Protein AF-A0A7S0W520-F1 (afdb_monomer_lite)

Foldseek 3Di:
DDDDDDPPPPPPDDDPPPPFFADAWFWADQDPDIATDGQPCLAVFDAQPPPGRTAHPPPHDVPTHRHTSVRVVPCVVVLVVLVCCQQPDFDAPVNLVVQLQDDDPLLVVCLVLLNNLQLNLQLLARLSVLQVLQVLLPHGCSVPPCRNPSSVSSSCLADPDPRHQQNLLQVVDPDPDSDRDHPCSSLVVLCCVQFAPPPHDPVVGAVQDDDDPVRSSVLSNALCNPSVLRSLQSSLLRLLVLLLVLDDPLLNVLLVVLCPDQLNVVVVVQPLQPDPLNVSLLSLQLSLQLQLQLCVVVDPSNRRDDSLSSSVLSQLLLDDSHPPSVVSCDVSNDPPDQADQDPVSHRPPVPPPPPPTCCSRNCVSVVSSCVSSVPDSVRSSVSNVSSSVSSSSSQSSCSSVVHDSSNSSDDPD

Structure (mmCIF, N/CA/C/O backbone):
data_AF-A0A7S0W520-F1
#
_entry.id   AF-A0A7S0W520-F1
#
loop_
_atom_site.group_PDB
_atom_site.id
_atom_site.type_symbol
_atom_site.label_atom_id
_atom_site.label_alt_id
_atom_site.label_comp_id
_atom_site.label_asym_id
_atom_site.label_entity_id
_atom_site.label_seq_id
_atom_site.pdbx_PDB_ins_code
_atom_site.Cartn_x
_atom_site.Cartn_y
_atom_site.Cartn_z
_atom_site.occupancy
_atom_site.B_iso_or_equiv
_atom_site.auth_seq_id
_atom_site.auth_comp_id
_atom_site.auth_asym_id
_atom_site.auth_atom_id
_atom_site.pdbx_PDB_model_num
ATOM 1 N N . ALA A 1 1 ? 50.064 -36.059 15.504 1.00 40.88 1 ALA A N 1
ATOM 2 C CA . ALA A 1 1 ? 49.263 -34.938 16.025 1.00 40.88 1 ALA A CA 1
ATOM 3 C C . ALA A 1 1 ? 48.565 -34.295 14.836 1.00 40.88 1 ALA A C 1
ATOM 5 O O . ALA A 1 1 ? 49.046 -33.313 14.295 1.00 40.88 1 ALA A O 1
ATOM 6 N N . GLU A 1 2 ? 47.496 -34.933 14.372 1.00 33.97 2 GLU A N 1
ATOM 7 C CA . GLU A 1 2 ? 46.638 -34.436 13.297 1.00 33.97 2 GLU A CA 1
ATOM 8 C C . GLU A 1 2 ? 45.319 -34.048 13.961 1.00 33.97 2 GLU A C 1
ATOM 10 O O . GLU A 1 2 ? 44.615 -34.901 14.498 1.00 33.97 2 GLU A O 1
ATOM 15 N N . GLN A 1 3 ? 45.044 -32.747 14.035 1.00 30.97 3 GLN A N 1
ATOM 16 C CA . GLN A 1 3 ? 43.762 -32.234 14.502 1.00 30.97 3 GLN A CA 1
ATOM 17 C C . GLN A 1 3 ? 42.811 -32.186 13.309 1.00 30.97 3 GLN A C 1
ATOM 19 O O . GLN A 1 3 ? 42.921 -31.317 12.447 1.00 30.97 3 GLN A O 1
ATOM 24 N N . SER A 1 4 ? 41.875 -33.132 13.270 1.00 28.84 4 SER A N 1
ATOM 25 C CA . SER A 1 4 ? 40.705 -33.078 12.402 1.00 28.84 4 SER A CA 1
ATOM 26 C C . SER A 1 4 ? 39.760 -31.990 12.917 1.00 28.84 4 SER A C 1
ATOM 28 O O . SER A 1 4 ? 39.097 -32.160 13.943 1.00 28.84 4 SER A O 1
ATOM 30 N N . SER A 1 5 ? 39.693 -30.855 12.227 1.00 30.23 5 SER A N 1
ATOM 31 C CA . SER A 1 5 ? 38.668 -29.845 12.475 1.00 30.23 5 SER A CA 1
ATOM 32 C C . SER A 1 5 ? 37.333 -30.348 11.925 1.00 30.23 5 SER A C 1
ATOM 34 O O . SER A 1 5 ? 37.100 -30.318 10.717 1.00 30.23 5 SER A O 1
ATOM 36 N N . HIS A 1 6 ? 36.467 -30.829 12.814 1.00 29.11 6 HIS A N 1
ATOM 37 C CA . HIS A 1 6 ? 35.053 -31.014 12.511 1.00 29.11 6 HIS A CA 1
ATOM 38 C C . HIS A 1 6 ? 34.420 -29.651 12.182 1.00 29.11 6 HIS A C 1
ATOM 40 O O . HIS A 1 6 ? 34.622 -28.703 12.947 1.00 29.11 6 HIS A O 1
ATOM 46 N N . PRO A 1 7 ? 33.663 -29.518 11.079 1.00 30.67 7 PRO A N 1
ATOM 47 C CA . PRO A 1 7 ? 32.874 -28.321 10.843 1.00 30.67 7 PRO A CA 1
ATOM 48 C C . PRO A 1 7 ? 31.790 -28.240 11.922 1.00 30.67 7 PRO A C 1
ATOM 50 O O . PRO A 1 7 ? 31.045 -29.191 12.146 1.00 30.67 7 PRO A O 1
ATOM 53 N N . CYS A 1 8 ? 31.739 -27.109 12.626 1.00 27.92 8 CYS A N 1
ATOM 54 C CA . CYS A 1 8 ? 30.619 -26.774 13.493 1.00 27.92 8 CYS A CA 1
ATOM 55 C C . CYS A 1 8 ? 29.350 -26.715 12.639 1.00 27.92 8 CYS A C 1
ATOM 57 O O . CYS A 1 8 ? 29.160 -25.757 11.887 1.00 27.92 8 CYS A O 1
ATOM 59 N N . ASP A 1 9 ? 28.485 -27.715 12.802 1.00 29.44 9 ASP A N 1
ATOM 60 C CA . ASP A 1 9 ? 27.080 -27.668 12.410 1.00 29.44 9 ASP A CA 1
ATOM 61 C C . ASP A 1 9 ? 26.418 -26.503 13.154 1.00 29.44 9 ASP A C 1
ATOM 63 O O . ASP A 1 9 ? 25.918 -26.623 14.275 1.00 29.44 9 ASP A O 1
ATOM 67 N N . THR A 1 10 ? 26.460 -25.322 12.542 1.00 30.00 10 THR A N 1
ATOM 68 C CA . THR A 1 10 ? 25.536 -24.258 12.910 1.00 30.00 10 THR A CA 1
ATOM 69 C C . THR A 1 10 ? 24.160 -24.714 12.434 1.00 30.00 10 THR A C 1
ATOM 71 O O . THR A 1 10 ? 24.028 -25.088 11.271 1.00 30.00 10 THR A O 1
ATOM 74 N N . PRO A 1 11 ? 23.134 -24.749 13.304 1.00 29.03 11 PRO A N 1
ATOM 75 C CA . PRO A 1 11 ? 21.800 -25.122 12.868 1.00 29.03 11 PRO A CA 1
ATOM 76 C C . PRO A 1 11 ? 21.375 -24.133 11.785 1.00 29.03 11 PRO A C 1
ATOM 78 O O . PRO A 1 11 ? 21.233 -22.938 12.062 1.00 29.03 11 PRO A O 1
ATOM 81 N N . GLU A 1 12 ? 21.227 -24.631 10.555 1.00 30.06 12 GLU A N 1
ATOM 82 C CA . GLU A 1 12 ? 20.702 -23.863 9.433 1.00 30.06 12 GLU A CA 1
ATOM 83 C C . GLU A 1 12 ? 19.424 -23.170 9.906 1.00 30.06 12 GLU A C 1
ATOM 85 O O . GLU A 1 12 ? 18.456 -23.815 10.329 1.00 30.06 12 GLU A O 1
ATOM 90 N N . ARG A 1 13 ? 19.435 -21.831 9.907 1.00 29.59 13 ARG A N 1
ATOM 91 C CA . ARG A 1 13 ? 18.212 -21.065 10.140 1.00 29.59 13 ARG A CA 1
ATOM 92 C C . ARG A 1 13 ? 17.184 -21.583 9.134 1.00 29.59 13 ARG A C 1
ATOM 94 O O . ARG A 1 13 ? 17.509 -21.637 7.947 1.00 29.59 13 ARG A O 1
ATOM 101 N N . PRO A 1 14 ? 15.965 -21.958 9.565 1.00 28.94 14 PRO A N 1
ATOM 102 C CA . PRO A 1 14 ? 14.940 -22.360 8.617 1.00 28.94 14 PRO A CA 1
ATOM 103 C C . PRO A 1 14 ? 14.780 -21.225 7.598 1.00 28.94 14 PRO A C 1
ATOM 105 O O . PRO A 1 14 ? 14.722 -20.064 8.021 1.00 28.94 14 PRO A O 1
ATOM 108 N N . PRO A 1 15 ? 14.750 -21.524 6.287 1.00 28.53 15 PRO A N 1
ATOM 109 C CA . PRO A 1 15 ? 14.711 -20.484 5.276 1.00 28.53 15 PRO A CA 1
ATOM 110 C C . PRO A 1 15 ? 13.516 -19.555 5.541 1.00 28.53 15 PRO A C 1
ATOM 112 O O . PRO A 1 15 ? 12.448 -20.035 5.959 1.00 28.53 15 PRO A O 1
ATOM 115 N N . PRO A 1 16 ? 13.677 -18.233 5.341 1.00 32.72 16 PRO A N 1
ATOM 116 C CA . PRO A 1 16 ? 12.559 -17.307 5.404 1.00 32.72 16 PRO A CA 1
ATOM 117 C C . PRO A 1 16 ? 11.450 -17.795 4.464 1.00 32.72 16 PRO A C 1
ATOM 119 O O . PRO A 1 16 ? 11.700 -18.488 3.478 1.00 32.72 16 PRO A O 1
ATOM 122 N N . PHE A 1 17 ? 10.203 -17.510 4.840 1.00 35.00 17 PHE A N 1
ATOM 123 C CA . PHE A 1 17 ? 9.000 -17.927 4.121 1.00 35.00 17 PHE A CA 1
ATOM 124 C C . PHE A 1 17 ? 9.190 -17.842 2.598 1.00 35.00 17 PHE A C 1
ATOM 126 O O . PHE A 1 17 ? 9.631 -16.800 2.119 1.00 35.00 17 PHE A O 1
ATOM 133 N N . PRO A 1 18 ? 8.798 -18.863 1.817 1.00 33.97 18 PRO A N 1
ATOM 134 C CA . PRO A 1 18 ? 8.710 -18.687 0.380 1.00 33.97 18 PRO A CA 1
ATOM 135 C C . PRO A 1 18 ? 7.640 -17.613 0.106 1.00 33.97 18 PRO A C 1
ATOM 137 O O . PRO A 1 18 ? 6.455 -17.838 0.354 1.00 33.97 18 PRO A O 1
ATOM 140 N N . GLN A 1 19 ? 8.079 -16.434 -0.348 1.00 38.09 19 GLN A N 1
ATOM 141 C CA . GLN A 1 19 ? 7.328 -15.175 -0.546 1.00 38.09 19 GLN A CA 1
ATOM 142 C C . GLN A 1 19 ? 6.167 -15.254 -1.555 1.00 38.09 19 GLN A C 1
ATOM 144 O O . GLN A 1 19 ? 5.516 -14.260 -1.857 1.00 38.09 19 GLN A O 1
ATOM 149 N N . TRP A 1 20 ? 5.896 -16.437 -2.095 1.00 37.50 20 TRP A N 1
ATOM 150 C CA . TRP A 1 20 ? 5.166 -16.646 -3.335 1.00 37.50 20 TRP A CA 1
ATOM 151 C C . TRP A 1 20 ? 3.853 -17.409 -3.131 1.00 37.50 20 TRP A C 1
ATOM 153 O O . TRP A 1 20 ? 3.577 -18.373 -3.838 1.00 37.50 20 TRP A O 1
ATOM 163 N N . CYS A 1 21 ? 3.057 -17.088 -2.105 1.00 40.75 21 CYS A N 1
ATOM 164 C CA . CYS A 1 21 ? 2.182 -18.137 -1.602 1.00 40.75 21 CYS A CA 1
ATOM 165 C C . CYS A 1 21 ? 0.869 -17.705 -0.933 1.00 40.75 21 CYS A C 1
ATOM 167 O O . CYS A 1 21 ? 0.566 -18.077 0.199 1.00 40.75 21 CYS A O 1
ATOM 169 N N . PHE A 1 22 ? 0.067 -16.928 -1.667 1.00 45.75 22 PHE A N 1
ATOM 170 C CA . PHE A 1 22 ? -1.021 -16.141 -1.081 1.00 45.75 22 PHE A CA 1
ATOM 171 C C . PHE A 1 22 ? -2.439 -16.370 -1.631 1.00 45.75 22 PHE A C 1
ATOM 173 O O . PHE A 1 22 ? -3.403 -15.969 -0.985 1.00 45.75 22 PHE A O 1
ATOM 180 N N . GLU A 1 23 ? -2.628 -17.033 -2.772 1.00 36.38 23 GLU A N 1
ATOM 181 C CA . GLU A 1 23 ? -3.978 -17.113 -3.365 1.00 36.38 23 GLU A CA 1
ATOM 182 C C . GLU A 1 23 ? -4.834 -18.262 -2.848 1.00 36.38 23 GLU A C 1
ATOM 184 O O . GLU A 1 23 ? -6.030 -18.137 -2.550 1.00 36.38 23 GLU A O 1
ATOM 189 N N . LEU A 1 24 ? -4.167 -19.388 -2.652 1.00 41.97 24 LEU A N 1
ATOM 190 C CA . LEU A 1 24 ? -4.743 -20.630 -2.186 1.00 41.97 24 LEU A CA 1
ATOM 191 C C . LEU A 1 24 ? -4.304 -20.838 -0.741 1.00 41.97 24 LEU A C 1
ATOM 193 O O . LEU A 1 24 ? -3.528 -21.728 -0.405 1.00 41.97 24 LEU A O 1
ATOM 197 N N . VAL A 1 25 ? -4.741 -19.934 0.128 1.00 42.47 25 VAL A N 1
ATOM 198 C CA . VAL A 1 25 ? -4.554 -20.098 1.565 1.00 42.47 25 VAL A CA 1
ATOM 199 C C . VAL A 1 25 ? -5.535 -21.165 2.038 1.00 42.47 25 VAL A C 1
ATOM 201 O O . VAL A 1 25 ? -6.716 -20.885 2.249 1.00 42.47 25 VAL A O 1
ATOM 204 N N . GLN A 1 26 ? -5.050 -22.393 2.201 1.00 43.88 26 GLN A N 1
ATOM 205 C CA . GLN A 1 26 ? -5.695 -23.346 3.092 1.00 43.88 26 GLN A CA 1
ATOM 206 C C . GLN A 1 26 ? -5.300 -22.954 4.517 1.00 43.88 26 GLN A C 1
ATOM 208 O O . GLN A 1 26 ? -4.124 -22.802 4.849 1.00 43.88 26 GLN A O 1
ATOM 213 N N . MET A 1 27 ? -6.298 -22.744 5.373 1.00 43.84 27 MET A N 1
ATOM 214 C CA . MET A 1 27 ? -6.059 -22.604 6.809 1.00 43.84 27 MET A CA 1
ATOM 215 C C . MET A 1 27 ? -5.455 -23.924 7.323 1.00 43.84 27 MET A C 1
ATOM 217 O O . MET A 1 27 ? -5.722 -24.988 6.771 1.00 43.84 27 MET A O 1
ATOM 221 N N . PHE A 1 28 ? -4.661 -23.936 8.381 1.00 46.47 28 PHE A N 1
ATOM 222 C CA . PHE A 1 28 ? -4.351 -25.188 9.074 1.00 46.47 28 PHE A CA 1
ATOM 223 C C . PHE A 1 28 ? -4.419 -24.926 10.570 1.00 46.47 28 PHE A C 1
ATOM 225 O O . PHE A 1 28 ? -3.982 -23.882 11.052 1.00 46.47 28 PHE A O 1
ATOM 232 N N . VAL A 1 29 ? -5.016 -25.855 11.311 1.00 44.28 29 VAL A N 1
ATOM 233 C CA . VAL A 1 29 ? -5.064 -25.778 12.770 1.00 44.28 29 VAL A CA 1
ATOM 234 C C . VAL A 1 29 ? -4.085 -26.802 13.307 1.00 44.28 29 VAL A C 1
ATOM 236 O O . VAL A 1 29 ? -4.261 -27.999 13.096 1.00 44.28 29 VAL A O 1
ATOM 239 N N . VAL A 1 30 ? -3.042 -26.325 13.981 1.00 42.25 30 VAL A N 1
ATOM 240 C CA . VAL A 1 30 ? -2.028 -27.167 14.613 1.00 42.25 30 VAL A CA 1
ATOM 241 C C . VAL A 1 30 ? -2.168 -27.010 16.127 1.00 42.25 30 VAL A C 1
ATOM 243 O O . VAL A 1 30 ? -1.714 -26.038 16.734 1.00 42.25 30 VAL A O 1
ATOM 246 N N . GLY A 1 31 ? -2.867 -27.955 16.759 1.00 49.72 31 GLY A N 1
ATOM 247 C CA . GLY A 1 31 ? -3.233 -27.856 18.176 1.00 49.72 31 GLY A CA 1
ATOM 248 C C . GLY A 1 31 ? -4.224 -26.719 18.448 1.00 49.72 31 GLY A C 1
ATOM 249 O O . GLY A 1 31 ? -5.327 -26.725 17.916 1.00 49.72 31 GLY A O 1
ATOM 250 N N . LYS A 1 32 ? -3.838 -25.744 19.289 1.00 44.84 32 LYS A N 1
ATOM 251 C CA . LYS A 1 32 ? -4.618 -24.515 19.566 1.00 44.84 32 LYS A CA 1
ATOM 252 C C . LYS A 1 32 ? -4.213 -23.321 18.688 1.00 44.84 32 LYS A C 1
ATOM 254 O O . LYS A 1 32 ? -4.806 -22.253 18.817 1.00 44.84 32 LYS A O 1
ATOM 259 N N . SER A 1 33 ? -3.200 -23.480 17.839 1.00 42.88 33 SER A N 1
ATOM 260 C CA . SER A 1 33 ? -2.643 -22.398 17.028 1.00 42.88 33 SER A CA 1
ATOM 261 C C . SER A 1 33 ? -3.081 -22.541 15.574 1.00 42.88 33 SER A C 1
ATOM 263 O O . SER A 1 33 ? -3.063 -23.637 15.014 1.00 42.88 33 SER A O 1
ATOM 265 N N . VAL A 1 34 ? -3.475 -21.429 14.955 1.00 49.25 34 VAL A N 1
ATOM 266 C CA . VAL A 1 34 ? -3.776 -21.371 13.520 1.00 49.25 34 VAL A CA 1
ATOM 267 C C . VAL A 1 34 ? -2.476 -21.052 12.786 1.00 49.25 34 VAL A C 1
ATOM 269 O O . VAL A 1 34 ? -1.885 -19.998 13.016 1.00 49.25 34 VAL A O 1
ATOM 272 N N . THR A 1 35 ? -2.027 -21.967 11.928 1.00 49.44 35 THR A N 1
ATOM 273 C CA . THR A 1 35 ? -0.813 -21.819 11.116 1.00 49.44 35 THR A CA 1
ATOM 274 C C . THR A 1 35 ? -1.202 -21.756 9.639 1.00 49.44 35 THR A C 1
ATOM 276 O O . THR A 1 35 ? -2.098 -22.464 9.182 1.00 49.44 35 THR A O 1
ATOM 279 N N . TRP A 1 36 ? -0.528 -20.893 8.883 1.00 49.75 36 TRP A N 1
ATOM 280 C CA . TRP A 1 36 ? -0.846 -20.596 7.485 1.00 49.75 36 TRP A CA 1
ATOM 281 C C . TRP A 1 36 ? 0.116 -21.318 6.544 1.00 49.75 36 TRP A C 1
ATOM 283 O O . TRP A 1 36 ? 1.333 -21.256 6.742 1.00 49.75 36 TRP A O 1
ATOM 293 N N . ILE A 1 37 ? -0.424 -22.011 5.537 1.00 48.16 37 ILE A N 1
ATOM 294 C CA . ILE A 1 37 ? 0.363 -22.696 4.507 1.00 48.16 37 ILE A CA 1
ATOM 295 C C . ILE A 1 37 ? -0.259 -22.407 3.151 1.00 48.16 37 ILE A C 1
ATOM 297 O O . ILE A 1 37 ? -1.476 -22.363 2.987 1.00 48.16 37 ILE A O 1
ATOM 301 N N . CYS A 1 38 ? 0.608 -22.230 2.176 1.00 45.44 38 CYS A N 1
ATOM 302 C CA . CYS A 1 38 ? 0.233 -22.037 0.799 1.00 45.44 38 CYS A CA 1
ATOM 303 C C . CYS A 1 38 ? 0.067 -23.347 0.040 1.00 45.44 38 CYS A C 1
ATOM 305 O O . CYS A 1 38 ? 0.928 -24.225 0.120 1.00 45.44 38 CYS A O 1
ATOM 307 N N . CYS A 1 39 ? -0.979 -23.441 -0.781 1.00 41.72 39 CYS A N 1
ATOM 308 C CA . CYS A 1 39 ? -1.183 -24.612 -1.631 1.00 41.72 39 CYS A CA 1
ATOM 309 C C . CYS A 1 39 ? -0.160 -24.762 -2.770 1.00 41.72 39 CYS A C 1
ATOM 311 O O . CYS A 1 39 ? 0.020 -25.881 -3.238 1.00 41.72 39 CYS A O 1
ATOM 313 N N . ASN A 1 40 ? 0.512 -23.688 -3.203 1.00 36.78 40 ASN A N 1
ATOM 314 C CA . ASN A 1 40 ? 1.435 -23.733 -4.344 1.00 36.78 40 ASN A CA 1
ATOM 315 C C . ASN A 1 40 ? 2.827 -24.270 -3.965 1.00 36.78 40 ASN A C 1
ATOM 317 O O . ASN A 1 40 ? 3.341 -25.171 -4.618 1.00 36.78 40 ASN A O 1
ATOM 321 N N . CYS A 1 41 ? 3.422 -23.789 -2.865 1.00 41.62 41 CYS A N 1
ATOM 322 C CA . CYS A 1 41 ? 4.737 -24.272 -2.422 1.00 41.62 41 CYS A CA 1
ATOM 323 C C . CYS A 1 41 ? 4.684 -25.559 -1.606 1.00 41.62 41 CYS A C 1
ATOM 325 O O . CYS A 1 41 ? 5.732 -26.137 -1.325 1.00 41.62 41 CYS A O 1
ATOM 327 N N . LYS A 1 42 ? 3.485 -25.960 -1.156 1.00 43.81 42 LYS A N 1
ATOM 328 C CA . LYS A 1 42 ? 3.216 -27.064 -0.218 1.00 43.81 42 LYS A CA 1
ATOM 329 C C . LYS A 1 42 ? 3.952 -26.971 1.131 1.00 43.81 42 LYS A C 1
ATOM 331 O O . LYS A 1 42 ? 3.632 -27.731 2.039 1.00 43.81 42 LYS A O 1
ATOM 336 N N . GLY A 1 43 ? 4.901 -26.045 1.307 1.00 41.69 43 GLY A N 1
ATOM 337 C CA . GLY A 1 43 ? 5.919 -26.117 2.351 1.00 41.69 43 GLY A CA 1
ATOM 338 C C . GLY A 1 43 ? 6.706 -27.431 2.267 1.00 41.69 43 GLY A C 1
ATOM 339 O O . GLY A 1 43 ? 6.308 -28.375 1.587 1.00 41.69 43 GLY A O 1
ATOM 340 N N . VAL A 1 44 ? 7.814 -27.542 2.993 1.00 47.62 44 VAL A N 1
ATOM 341 C CA . VAL A 1 44 ? 8.384 -28.863 3.304 1.00 47.62 44 VAL A CA 1
ATOM 342 C C . VAL A 1 44 ? 7.280 -29.644 4.032 1.00 47.62 44 VAL A C 1
ATOM 344 O O . VAL A 1 44 ? 6.931 -29.304 5.171 1.00 47.62 44 VAL A O 1
ATOM 347 N N . SER A 1 45 ? 6.615 -30.551 3.312 1.00 51.84 45 SER A N 1
ATOM 348 C CA . SER A 1 45 ? 5.289 -31.049 3.679 1.00 51.84 45 SER A CA 1
ATOM 349 C C . SER A 1 45 ? 5.323 -32.502 4.101 1.00 51.84 45 SER A C 1
ATOM 351 O O . SER A 1 45 ? 5.737 -33.377 3.348 1.00 51.84 45 SER A O 1
ATOM 353 N N . ASP A 1 46 ? 4.777 -32.742 5.286 1.00 53.66 46 ASP A N 1
ATOM 354 C CA . ASP A 1 46 ? 4.188 -34.030 5.616 1.00 53.66 46 ASP A CA 1
ATOM 355 C C . ASP A 1 46 ? 2.759 -34.070 5.052 1.00 53.66 46 ASP A C 1
ATOM 357 O O . ASP A 1 46 ? 2.119 -33.033 4.868 1.00 53.66 46 ASP A O 1
ATOM 361 N N . ALA A 1 47 ? 2.218 -35.254 4.785 1.00 60.31 47 ALA A N 1
ATOM 362 C CA . ALA A 1 47 ? 0.835 -35.391 4.336 1.00 60.31 47 ALA A CA 1
ATOM 363 C C . ALA A 1 47 ? -0.154 -35.293 5.515 1.00 60.31 47 ALA A C 1
ATOM 365 O O . ALA A 1 47 ? 0.116 -35.774 6.616 1.00 60.31 47 ALA A O 1
ATOM 366 N N . CYS A 1 48 ? -1.324 -34.693 5.282 1.00 61.31 48 CYS A N 1
ATOM 367 C CA . CYS A 1 48 ? -2.440 -34.684 6.224 1.00 61.31 48 CYS A CA 1
ATOM 368 C C . CYS A 1 48 ? -2.865 -36.123 6.486 1.00 61.31 48 CYS A C 1
ATOM 370 O O . CYS A 1 48 ? -3.230 -36.835 5.550 1.00 61.31 48 CYS A O 1
ATOM 372 N N . GLU A 1 49 ? -2.911 -36.526 7.751 1.00 67.12 49 GLU A N 1
ATOM 373 C CA . GLU A 1 49 ? -3.206 -37.915 8.131 1.00 67.12 49 GLU A CA 1
ATOM 374 C C . GLU A 1 49 ? -4.609 -38.368 7.697 1.00 67.12 49 GLU A C 1
ATOM 376 O O . GLU A 1 49 ? -4.860 -39.559 7.554 1.00 67.12 49 GLU A O 1
ATOM 381 N N . LYS A 1 50 ? -5.533 -37.424 7.456 1.00 67.38 50 LYS A N 1
ATOM 382 C CA . LYS A 1 50 ? -6.918 -37.728 7.062 1.00 67.38 50 LYS A CA 1
ATOM 383 C C . LYS A 1 50 ? -7.171 -37.756 5.557 1.00 67.38 50 LYS A C 1
ATOM 385 O O . LYS A 1 50 ? -8.066 -38.469 5.122 1.00 67.38 50 LYS A O 1
ATOM 390 N N . CYS A 1 51 ? -6.478 -36.935 4.771 1.00 66.38 51 CYS A N 1
ATOM 391 C CA . CYS A 1 51 ? -6.791 -36.779 3.341 1.00 66.38 51 CYS A CA 1
ATOM 392 C C . CYS A 1 51 ? -5.570 -36.714 2.422 1.00 66.38 51 CYS A C 1
ATOM 394 O O . CYS A 1 51 ? -5.729 -36.480 1.228 1.00 66.38 51 CYS A O 1
ATOM 396 N N . GLY A 1 52 ? -4.357 -36.855 2.957 1.00 65.88 52 GLY A N 1
ATOM 397 C CA . GLY A 1 52 ? -3.124 -36.823 2.174 1.00 65.88 52 GLY A CA 1
ATOM 398 C C . GLY A 1 52 ? -2.721 -35.441 1.645 1.00 65.88 52 GLY A C 1
ATOM 399 O O . GLY A 1 52 ? -1.653 -35.312 1.056 1.00 65.88 52 GLY A O 1
ATOM 400 N N . GLN A 1 53 ? -3.534 -34.399 1.858 1.00 61.88 53 GLN A N 1
ATOM 401 C CA . GLN A 1 53 ? -3.201 -33.034 1.439 1.00 61.88 53 GLN A CA 1
ATOM 402 C C . GLN A 1 53 ? -1.945 -32.535 2.171 1.00 61.88 53 GLN A C 1
ATOM 404 O O . GLN A 1 53 ? -1.829 -32.780 3.371 1.00 61.88 53 GLN A O 1
ATOM 409 N N . PRO A 1 54 ? -1.015 -31.843 1.499 1.00 55.19 54 PRO A N 1
ATOM 410 C CA . PRO A 1 54 ? 0.234 -31.388 2.108 1.00 55.19 54 PRO A CA 1
ATOM 411 C C . PRO A 1 54 ? -0.005 -30.465 3.318 1.00 55.19 54 PRO A C 1
ATOM 413 O O . PRO A 1 54 ? -0.876 -29.596 3.292 1.00 55.19 54 PRO A O 1
ATOM 416 N N . VAL A 1 55 ? 0.783 -30.659 4.381 1.00 51.72 55 VAL A N 1
ATOM 417 C CA . VAL A 1 55 ? 0.777 -29.898 5.642 1.00 51.72 55 VAL A CA 1
ATOM 418 C C . VAL A 1 55 ? 2.219 -29.550 6.028 1.00 51.72 55 VAL A C 1
ATOM 420 O O . VAL A 1 55 ? 3.121 -30.370 5.921 1.00 51.72 55 VAL A O 1
ATOM 423 N N . ARG A 1 56 ? 2.464 -28.339 6.526 1.00 44.59 56 ARG A N 1
ATOM 424 C CA . ARG A 1 56 ? 3.784 -27.835 6.919 1.00 44.59 56 ARG A CA 1
ATOM 425 C C . ARG A 1 56 ? 4.222 -28.526 8.205 1.00 44.59 56 ARG A C 1
ATOM 427 O O . ARG A 1 56 ? 3.489 -28.522 9.191 1.00 44.59 56 ARG A O 1
ATOM 434 N N . SER A 1 57 ? 5.458 -29.020 8.214 1.00 42.31 57 SER A N 1
ATOM 435 C CA . SER A 1 57 ? 6.042 -29.727 9.364 1.00 42.31 57 SER A CA 1
ATOM 436 C C . SER A 1 57 ? 6.322 -28.803 10.581 1.00 42.31 57 SER A C 1
ATOM 438 O O . SER A 1 57 ? 6.394 -29.227 11.735 1.00 42.31 57 SER A O 1
ATOM 440 N N . ALA A 1 58 ? 6.397 -27.486 10.356 1.00 39.53 58 ALA A N 1
ATOM 441 C CA . ALA A 1 58 ? 6.760 -26.484 11.360 1.00 39.53 58 ALA A CA 1
ATOM 442 C C . ALA A 1 58 ? 5.584 -26.066 12.262 1.00 39.53 58 ALA A C 1
ATOM 444 O O . ALA A 1 58 ? 5.038 -24.982 12.083 1.00 39.53 58 ALA A O 1
ATOM 445 N N . THR A 1 59 ? 5.174 -26.936 13.190 1.00 38.19 59 THR A N 1
ATOM 446 C CA . THR A 1 59 ? 4.601 -26.662 14.544 1.00 38.19 59 THR A CA 1
ATOM 447 C C . THR A 1 59 ? 3.865 -27.874 15.121 1.00 38.19 59 THR A C 1
ATOM 449 O O . THR A 1 59 ? 3.033 -27.749 16.020 1.00 38.19 59 THR A O 1
ATOM 452 N N . ILE A 1 60 ? 4.172 -29.081 14.656 1.00 42.56 60 ILE A N 1
ATOM 453 C CA . ILE A 1 60 ? 3.607 -30.289 15.249 1.00 42.56 60 ILE A CA 1
ATOM 454 C C . ILE A 1 60 ? 4.322 -30.510 16.584 1.00 42.56 60 ILE A C 1
ATOM 456 O O . ILE A 1 60 ? 5.427 -31.044 16.644 1.00 42.56 60 ILE A O 1
ATOM 460 N N . ARG A 1 61 ? 3.707 -30.060 17.688 1.00 42.09 61 ARG A N 1
ATOM 461 C CA . ARG A 1 61 ? 4.008 -30.665 18.993 1.00 42.09 61 ARG A CA 1
ATOM 462 C C . ARG A 1 61 ? 3.772 -32.167 18.836 1.00 42.09 61 ARG A C 1
ATOM 464 O O . ARG A 1 61 ? 2.818 -32.536 18.154 1.00 42.09 61 ARG A O 1
ATOM 471 N N . LYS A 1 62 ? 4.603 -32.999 19.473 1.00 48.00 62 LYS A N 1
ATOM 472 C CA . LYS A 1 62 ? 4.537 -34.473 19.398 1.00 48.00 62 LYS A CA 1
ATOM 473 C C . LYS A 1 62 ? 3.131 -35.059 19.638 1.00 48.00 62 LYS A C 1
ATOM 475 O O . LYS A 1 62 ? 2.881 -36.179 19.215 1.00 48.00 62 LYS A O 1
ATOM 480 N N . ASP A 1 63 ? 2.221 -34.277 20.224 1.00 48.84 63 ASP A N 1
ATOM 481 C CA . ASP A 1 63 ? 0.889 -34.700 20.660 1.00 48.84 63 ASP A CA 1
ATOM 482 C C . ASP A 1 63 ? -0.274 -34.128 19.807 1.00 48.84 63 ASP A C 1
ATOM 484 O O . ASP A 1 63 ? -1.438 -34.323 20.151 1.00 48.84 63 ASP A O 1
ATOM 488 N N . ASN A 1 64 ? -0.008 -33.393 18.713 1.00 53.91 64 ASN A N 1
ATOM 489 C CA . ASN A 1 64 ? -1.050 -32.783 17.867 1.00 53.91 64 ASN A CA 1
ATOM 490 C C . ASN A 1 64 ? -1.191 -33.490 16.506 1.00 53.91 64 ASN A C 1
ATOM 492 O O . ASN A 1 64 ? -0.227 -33.576 15.750 1.00 53.91 64 ASN A O 1
ATOM 496 N N . PHE A 1 65 ? -2.414 -33.901 16.150 1.00 53.41 65 PHE A N 1
ATOM 497 C CA . PHE A 1 65 ? -2.744 -34.481 14.838 1.00 53.41 65 PHE A CA 1
ATOM 498 C C . PHE A 1 65 ? -2.435 -33.523 13.672 1.00 53.41 65 PHE A C 1
ATOM 500 O O . PHE A 1 65 ? -2.841 -32.355 13.697 1.00 53.41 65 PHE A O 1
ATOM 507 N N . LYS A 1 66 ? -1.809 -34.031 12.599 1.00 58.81 66 LYS A N 1
ATOM 508 C CA . LYS A 1 66 ? -1.515 -33.280 11.360 1.00 58.81 66 LYS A CA 1
ATOM 509 C C . LYS A 1 66 ? -2.765 -33.178 10.471 1.00 58.81 66 LYS A C 1
ATOM 511 O O . LYS A 1 66 ? -2.883 -33.872 9.463 1.00 58.81 66 LYS A O 1
ATOM 516 N N . THR A 1 67 ? -3.744 -32.354 10.851 1.00 55.66 67 THR A N 1
ATOM 517 C CA . THR A 1 67 ? -5.014 -32.216 10.105 1.00 55.66 67 THR A CA 1
ATOM 518 C C . THR A 1 67 ? -5.091 -30.893 9.330 1.00 55.66 67 THR A C 1
ATOM 520 O O . THR A 1 67 ? -4.858 -29.825 9.891 1.00 55.66 67 THR A O 1
ATOM 523 N N . CYS A 1 68 ? -5.458 -30.938 8.043 1.00 56.72 68 CYS A N 1
ATOM 524 C CA . CYS A 1 68 ? -5.661 -29.739 7.216 1.00 56.72 68 CYS A CA 1
ATOM 525 C C . CYS A 1 68 ? -6.959 -28.982 7.528 1.00 56.72 68 CYS A C 1
ATOM 527 O O . CYS A 1 68 ? -7.874 -29.566 8.106 1.00 56.72 68 CYS A O 1
ATOM 529 N N . SER A 1 69 ? -7.094 -27.708 7.122 1.00 59.00 69 SER A N 1
ATOM 530 C CA . SER A 1 69 ? -8.366 -26.974 7.315 1.00 59.00 69 SER A CA 1
ATOM 531 C C . SER A 1 69 ? -9.561 -27.642 6.687 1.00 59.00 69 SER A C 1
ATOM 533 O O . SER A 1 69 ? -10.622 -27.611 7.295 1.00 59.00 69 SER A O 1
ATOM 535 N N . ILE A 1 70 ? -9.397 -28.261 5.520 1.00 62.81 70 ILE A N 1
ATOM 536 C CA . ILE A 1 70 ? -10.480 -28.991 4.857 1.00 62.81 70 ILE A CA 1
ATOM 537 C C . ILE A 1 70 ? -11.024 -30.077 5.794 1.00 62.81 70 ILE A C 1
ATOM 539 O O . ILE A 1 70 ? -12.232 -30.260 5.914 1.00 62.81 70 ILE A O 1
ATOM 543 N N . CYS A 1 71 ? -10.131 -30.777 6.493 1.00 62.81 71 CYS A N 1
ATOM 544 C CA . CYS A 1 71 ? -10.487 -31.848 7.415 1.00 62.81 71 CYS A CA 1
ATOM 545 C C . CYS A 1 71 ? -10.809 -31.372 8.842 1.00 62.81 71 CYS A C 1
ATOM 547 O O . CYS A 1 71 ? -11.414 -32.127 9.605 1.00 62.81 71 CYS A O 1
ATOM 549 N N . PHE A 1 72 ? -10.376 -30.169 9.226 1.00 66.69 72 PHE A N 1
ATOM 550 C CA . PHE A 1 72 ? -10.588 -29.599 10.557 1.00 66.69 72 PHE A CA 1
ATOM 551 C C . PHE A 1 72 ? -11.868 -28.755 10.628 1.00 66.69 72 PHE A C 1
ATOM 553 O O . PHE A 1 72 ? -12.686 -28.927 11.532 1.00 66.69 72 PHE A O 1
ATOM 560 N N . LEU A 1 73 ? -12.072 -27.859 9.662 1.00 65.62 73 LEU A N 1
ATOM 561 C CA . LEU A 1 73 ? -13.236 -26.984 9.583 1.00 65.62 73 LEU A CA 1
ATOM 562 C C . LEU A 1 73 ? -14.386 -27.737 8.912 1.00 65.62 73 LEU A C 1
ATOM 564 O O . LEU A 1 73 ? -14.462 -27.830 7.688 1.00 65.62 73 LEU A O 1
ATOM 568 N N . LYS A 1 74 ? -15.335 -28.231 9.716 1.00 75.81 74 LYS A N 1
ATOM 569 C CA . LYS A 1 74 ? -16.547 -28.921 9.224 1.00 75.81 74 LYS A CA 1
ATOM 570 C C . LYS A 1 74 ? -17.325 -28.107 8.177 1.00 75.81 74 LYS A C 1
ATOM 572 O O . LYS A 1 74 ? -18.037 -28.673 7.356 1.00 75.81 74 LYS A O 1
ATOM 577 N N . ASN A 1 75 ? -17.191 -26.783 8.203 1.00 77.94 75 ASN A N 1
ATOM 578 C CA . ASN A 1 75 ? -17.830 -25.830 7.302 1.00 77.94 75 ASN A CA 1
ATOM 579 C C . ASN A 1 75 ? -16.881 -25.253 6.230 1.00 77.94 75 ASN A C 1
ATOM 581 O O . ASN A 1 75 ? -17.234 -24.242 5.626 1.00 77.94 75 ASN A O 1
ATOM 585 N N . PHE A 1 76 ? -15.719 -25.864 5.958 1.00 73.44 76 PHE A N 1
ATOM 586 C CA . PHE A 1 76 ? -14.722 -25.319 5.023 1.00 73.44 76 PHE A CA 1
ATOM 587 C C . PHE A 1 76 ? -15.312 -24.959 3.653 1.00 73.44 76 PHE A C 1
ATOM 589 O O . PHE A 1 76 ? -15.142 -23.836 3.203 1.00 73.44 76 PHE A O 1
ATOM 596 N N . LYS A 1 77 ? -16.101 -25.850 3.034 1.00 80.69 77 LYS A N 1
ATOM 597 C CA . LYS A 1 77 ? -16.757 -25.577 1.737 1.00 80.69 77 LYS A CA 1
ATOM 598 C C . LYS A 1 77 ? -17.655 -24.333 1.765 1.00 80.69 77 LYS A C 1
ATOM 600 O O . LYS A 1 77 ? -17.767 -23.619 0.774 1.00 80.69 77 LYS A O 1
ATOM 605 N N . LYS A 1 78 ? -18.312 -24.069 2.902 1.00 84.38 78 LYS A N 1
ATOM 606 C CA . LYS A 1 78 ? -19.134 -22.865 3.090 1.00 84.38 78 LYS A CA 1
ATOM 607 C C . LYS A 1 78 ? -18.248 -21.620 3.184 1.00 84.38 78 LYS A C 1
ATOM 609 O O . LYS A 1 78 ? -18.552 -20.630 2.529 1.00 84.38 78 LYS A O 1
ATOM 614 N N . VAL A 1 79 ? -17.163 -21.695 3.958 1.00 77.00 79 VAL A N 1
ATOM 615 C CA . VAL A 1 79 ? -16.171 -20.615 4.099 1.00 77.00 79 VAL A CA 1
ATOM 616 C C . VAL A 1 79 ? -15.510 -20.304 2.756 1.00 77.00 79 VAL A C 1
ATOM 618 O O . VAL A 1 79 ? -15.412 -19.147 2.377 1.00 77.00 79 VAL A O 1
ATOM 621 N N . GLU A 1 80 ? -15.123 -21.325 1.997 1.00 78.06 80 GLU A N 1
ATOM 622 C CA . GLU A 1 80 ? -14.515 -21.192 0.673 1.00 78.06 80 GLU A CA 1
ATOM 623 C C . GLU A 1 80 ? -15.470 -20.545 -0.335 1.00 78.06 80 GLU A C 1
ATOM 625 O O . GLU A 1 80 ? -15.090 -19.604 -1.030 1.00 78.06 80 GLU A O 1
ATOM 630 N N . LYS A 1 81 ? -16.740 -20.971 -0.359 1.00 86.12 81 LYS A N 1
ATOM 631 C CA . LYS A 1 81 ? -17.766 -20.339 -1.196 1.00 86.12 81 LYS A CA 1
ATOM 632 C C . LYS A 1 81 ? -17.985 -18.871 -0.819 1.00 86.12 81 LYS A C 1
ATOM 634 O O . LYS A 1 81 ? -18.103 -18.032 -1.707 1.00 86.12 81 LYS A O 1
ATOM 639 N N . GLN A 1 82 ? -18.031 -18.557 0.478 1.00 85.62 82 GLN A N 1
ATOM 640 C CA . GLN A 1 82 ? -18.166 -17.181 0.962 1.00 85.62 82 GLN A CA 1
ATOM 641 C C . GLN A 1 82 ? -16.939 -16.337 0.596 1.00 85.62 82 GLN A C 1
ATOM 643 O O . GLN A 1 82 ? -17.100 -15.239 0.073 1.00 85.62 82 GLN A O 1
ATOM 648 N N . LYS A 1 83 ? -15.726 -16.869 0.796 1.00 82.62 83 LYS A N 1
ATOM 649 C CA . LYS A 1 83 ? -14.463 -16.249 0.371 1.00 82.62 83 LYS A CA 1
ATOM 650 C C . LYS A 1 83 ? -14.513 -15.900 -1.109 1.00 82.62 83 LYS A C 1
ATOM 652 O O . LYS A 1 83 ? -14.247 -14.758 -1.461 1.00 82.62 83 LYS A O 1
ATOM 657 N N . HIS A 1 84 ? -14.832 -16.877 -1.958 1.00 82.94 84 HIS A N 1
ATOM 658 C CA . HIS A 1 84 ? -14.867 -16.675 -3.401 1.00 82.94 84 HIS A CA 1
ATOM 659 C C . HIS A 1 84 ? -15.871 -15.580 -3.765 1.00 82.94 84 HIS A C 1
ATOM 661 O O . HIS A 1 84 ? -15.488 -14.612 -4.405 1.00 82.94 84 HIS A O 1
ATOM 667 N N . ALA A 1 85 ? -17.099 -15.658 -3.241 1.00 87.38 85 ALA A N 1
ATOM 668 C CA . ALA A 1 85 ? -18.130 -14.653 -3.486 1.00 87.38 85 ALA A CA 1
ATOM 669 C C . ALA A 1 85 ? -17.704 -13.230 -3.082 1.00 87.38 85 ALA A C 1
ATOM 671 O O . ALA A 1 85 ? -17.986 -12.288 -3.811 1.00 87.38 85 ALA A O 1
ATOM 672 N N . VAL A 1 86 ? -17.021 -13.070 -1.943 1.00 86.12 86 VAL A N 1
ATOM 673 C CA . VAL A 1 86 ? -16.542 -11.762 -1.462 1.00 86.12 86 VAL A CA 1
ATOM 674 C C . VAL A 1 86 ? -15.356 -11.252 -2.287 1.00 86.12 86 VAL A C 1
ATOM 676 O O . VAL A 1 86 ? -15.296 -10.068 -2.604 1.00 86.12 86 VAL A O 1
ATOM 679 N N . ILE A 1 87 ? -14.411 -12.125 -2.645 1.00 82.56 87 ILE A N 1
ATOM 680 C CA . ILE A 1 87 ? -13.192 -11.747 -3.375 1.00 82.56 87 ILE A CA 1
ATOM 681 C C . ILE A 1 87 ? -13.482 -11.406 -4.838 1.00 82.56 87 ILE A C 1
ATOM 683 O O . ILE A 1 87 ? -12.863 -10.489 -5.371 1.00 82.56 87 ILE A O 1
ATOM 687 N N . THR A 1 88 ? -14.408 -12.116 -5.483 1.00 82.25 88 THR A N 1
ATOM 688 C CA . THR A 1 88 ? -14.735 -11.905 -6.901 1.00 82.25 88 THR A CA 1
ATOM 689 C C . THR A 1 88 ? -15.866 -10.906 -7.116 1.00 82.25 88 THR A C 1
ATOM 691 O O . THR A 1 88 ? -16.233 -10.656 -8.263 1.00 82.25 88 THR A O 1
ATOM 694 N N . ALA A 1 89 ? -16.461 -10.363 -6.049 1.00 85.19 89 ALA A N 1
ATOM 695 C CA . ALA A 1 89 ? -17.529 -9.382 -6.174 1.00 85.19 89 ALA A CA 1
ATOM 696 C C . ALA A 1 89 ? -16.995 -8.119 -6.875 1.00 85.19 89 ALA A C 1
ATOM 698 O O . ALA A 1 89 ? -16.101 -7.458 -6.335 1.00 85.19 89 ALA A O 1
ATOM 699 N N . PRO A 1 90 ? -17.524 -7.753 -8.059 1.00 85.06 90 PRO A N 1
ATOM 700 C CA . PRO A 1 90 ? -17.124 -6.519 -8.710 1.00 85.06 90 PRO A CA 1
ATOM 701 C C . PRO A 1 90 ? -17.573 -5.338 -7.852 1.00 85.06 90 PRO A C 1
ATOM 703 O O . PRO A 1 90 ? -18.705 -5.301 -7.365 1.00 85.06 90 PRO A O 1
ATOM 706 N N . ARG A 1 91 ? -16.687 -4.356 -7.694 1.00 90.12 91 ARG A N 1
ATOM 707 C CA . ARG A 1 91 ? -16.989 -3.106 -7.000 1.00 90.12 91 ARG A CA 1
ATOM 708 C C . ARG A 1 91 ? -16.966 -1.952 -7.986 1.00 90.12 91 ARG A C 1
ATOM 710 O O . ARG A 1 91 ? -15.990 -1.770 -8.711 1.00 90.12 91 ARG A O 1
ATOM 717 N N . THR A 1 92 ? -18.030 -1.164 -8.014 1.00 93.38 92 THR A N 1
ATOM 718 C CA . THR A 1 92 ? -18.099 0.050 -8.834 1.00 93.38 92 THR A CA 1
ATOM 719 C C . THR A 1 92 ? -17.487 1.242 -8.103 1.00 93.38 92 THR A C 1
ATOM 721 O O . THR A 1 92 ? -17.378 1.245 -6.875 1.00 93.38 92 THR A O 1
ATOM 724 N N . LEU A 1 93 ? -17.131 2.291 -8.848 1.00 92.94 93 LEU A N 1
ATOM 725 C CA . LEU A 1 93 ? -16.633 3.541 -8.267 1.00 92.94 93 LEU A CA 1
ATOM 726 C C . LEU A 1 93 ? -17.653 4.179 -7.306 1.00 92.94 93 LEU A C 1
ATOM 728 O O . LEU A 1 93 ? -17.297 4.613 -6.216 1.00 92.94 93 LEU A O 1
ATOM 732 N N . SER A 1 94 ? -18.942 4.147 -7.662 1.00 95.25 94 SER A N 1
ATOM 733 C CA . SER A 1 94 ? -20.016 4.664 -6.802 1.00 95.25 94 SER A CA 1
ATOM 734 C C . SER A 1 94 ? -20.152 3.875 -5.495 1.00 95.25 94 SER A C 1
ATOM 736 O O . SER A 1 94 ? -20.385 4.463 -4.443 1.00 95.25 94 SER A O 1
ATOM 738 N N . GLN A 1 95 ? -19.988 2.547 -5.530 1.00 95.56 95 GLN A N 1
ATOM 739 C CA . GLN A 1 95 ? -19.976 1.738 -4.306 1.00 95.56 95 GLN A CA 1
ATOM 740 C C . GLN A 1 95 ? -18.776 2.082 -3.421 1.00 95.56 95 GLN A C 1
ATOM 742 O O . GLN A 1 95 ? -18.940 2.213 -2.214 1.00 95.56 95 GLN A O 1
ATOM 747 N N . LEU A 1 96 ? -17.593 2.266 -4.013 1.00 95.56 96 LEU A N 1
ATOM 748 C CA . LEU A 1 96 ? -16.401 2.698 -3.286 1.00 95.56 96 LEU A CA 1
ATOM 749 C C . LEU A 1 96 ? -16.622 4.045 -2.576 1.00 95.56 96 LEU A C 1
ATOM 751 O O . LEU A 1 96 ? -16.332 4.152 -1.389 1.00 95.56 96 LEU A O 1
ATOM 755 N N . GLN A 1 97 ? -17.168 5.044 -3.274 1.00 95.81 97 GLN A N 1
ATOM 756 C CA . GLN A 1 97 ? -17.469 6.354 -2.683 1.00 95.81 97 GLN A CA 1
ATOM 757 C C . GLN A 1 97 ? -18.457 6.236 -1.515 1.00 95.81 97 GLN A C 1
ATOM 759 O O . GLN A 1 97 ? -18.203 6.779 -0.445 1.00 95.81 97 GLN A O 1
ATOM 764 N N . LYS A 1 98 ? -19.524 5.439 -1.669 1.00 96.31 98 LYS A N 1
ATOM 765 C CA . LYS A 1 98 ? -20.489 5.185 -0.586 1.00 96.31 98 LYS A CA 1
ATOM 766 C C . LYS A 1 98 ? -19.854 4.536 0.642 1.00 96.31 98 LYS A C 1
ATOM 768 O O . LYS A 1 98 ? -20.214 4.891 1.759 1.00 96.31 98 LYS A O 1
ATOM 773 N N . GLU A 1 99 ? -18.931 3.591 0.458 1.00 95.88 99 GLU A N 1
ATOM 774 C CA . GLU A 1 99 ? -18.188 3.003 1.582 1.00 95.88 99 GLU A CA 1
ATOM 775 C C . GLU A 1 99 ? -17.288 4.054 2.253 1.00 95.88 99 GLU A C 1
ATOM 777 O O . GLU A 1 99 ? -17.308 4.183 3.471 1.00 95.88 99 GLU A O 1
ATOM 782 N N . LEU A 1 100 ? -16.572 4.885 1.489 1.00 96.50 100 LEU A N 1
ATOM 783 C CA . LEU A 1 100 ? -15.745 5.962 2.055 1.00 96.50 100 LEU A CA 1
ATOM 784 C C . LEU A 1 100 ? -16.557 7.003 2.850 1.00 96.50 100 LEU A C 1
ATOM 786 O O . LEU A 1 100 ? -16.065 7.549 3.839 1.00 96.50 100 LEU A O 1
ATOM 790 N N . GLU A 1 101 ? -17.802 7.268 2.452 1.00 95.56 101 GLU A N 1
ATOM 791 C CA . GLU A 1 101 ? -18.712 8.196 3.138 1.00 95.56 101 GLU A CA 1
ATOM 792 C C . GLU A 1 101 ? -19.377 7.595 4.376 1.00 95.56 101 GLU A C 1
ATOM 794 O O . GLU A 1 101 ? -19.773 8.336 5.277 1.00 95.56 101 GLU A O 1
ATOM 799 N N . LYS A 1 102 ? -19.480 6.266 4.452 1.00 95.19 102 LYS A N 1
ATOM 800 C CA . LYS A 1 102 ? -20.220 5.558 5.496 1.00 95.19 102 LYS A CA 1
ATOM 801 C C . LYS A 1 102 ? -19.688 5.902 6.888 1.00 95.19 102 LYS A C 1
ATOM 803 O O . LYS A 1 102 ? -18.494 5.757 7.177 1.00 95.19 102 LYS A O 1
ATOM 808 N N . ASP A 1 103 ? -20.580 6.327 7.780 1.00 95.00 103 ASP A N 1
ATOM 809 C CA . ASP A 1 103 ? -20.251 6.485 9.195 1.00 95.00 103 ASP A CA 1
ATOM 810 C C . ASP A 1 103 ? -20.521 5.182 9.955 1.00 95.00 103 ASP A C 1
ATOM 812 O O . ASP A 1 103 ? -21.579 4.564 9.847 1.00 95.00 103 ASP A O 1
ATOM 816 N N . THR A 1 104 ? -19.519 4.725 10.699 1.00 96.62 104 THR A N 1
ATOM 817 C CA . THR A 1 104 ? -19.546 3.451 11.426 1.00 96.62 104 THR A CA 1
ATOM 818 C C . THR A 1 104 ? -18.774 3.606 12.724 1.00 96.62 104 THR A C 1
ATOM 820 O O . THR A 1 104 ? -17.819 4.379 12.794 1.00 96.62 104 THR A O 1
ATOM 823 N N . VAL A 1 105 ? -19.087 2.777 13.720 1.00 97.12 105 VAL A N 1
ATOM 824 C CA . VAL A 1 105 ? -18.312 2.720 14.972 1.00 97.12 105 VAL A CA 1
ATOM 825 C C . VAL A 1 105 ? -16.819 2.463 14.700 1.00 97.12 105 VAL A C 1
ATOM 827 O O . VAL A 1 105 ? -15.958 3.025 15.370 1.00 97.12 105 VAL A O 1
ATOM 830 N N . PHE A 1 106 ? -16.492 1.672 13.674 1.00 97.81 106 PHE A N 1
ATOM 831 C CA . PHE A 1 106 ? -15.113 1.411 13.250 1.00 97.81 106 PHE A CA 1
ATOM 832 C C . PHE A 1 106 ? -14.392 2.672 12.757 1.00 97.81 106 PHE A C 1
ATOM 834 O O . PHE A 1 106 ? -13.267 2.937 13.177 1.00 97.81 106 PHE A O 1
ATOM 841 N N . ARG A 1 107 ? -15.060 3.482 11.926 1.00 96.44 107 ARG A N 1
ATOM 842 C CA . ARG A 1 107 ? -14.531 4.765 11.441 1.00 96.44 107 ARG A CA 1
ATOM 843 C C . ARG A 1 107 ? -14.323 5.750 12.589 1.00 96.44 107 ARG A C 1
ATOM 845 O O . ARG A 1 107 ? -13.262 6.357 12.678 1.00 96.44 107 ARG A O 1
ATOM 852 N N . GLN A 1 108 ? -15.291 5.852 13.498 1.00 95.50 108 GLN A N 1
ATOM 853 C CA . GLN A 1 108 ? -15.200 6.705 14.687 1.00 95.50 108 GLN A CA 1
ATOM 854 C C . GLN A 1 108 ? -14.032 6.286 15.594 1.00 95.50 108 GLN A C 1
ATOM 856 O O . GLN A 1 108 ? -13.289 7.130 16.093 1.00 95.50 108 GLN A O 1
ATOM 861 N N . ASN A 1 109 ? -13.819 4.980 15.775 1.00 96.00 109 ASN A N 1
ATOM 862 C CA . ASN A 1 109 ? -12.676 4.461 16.527 1.00 96.00 109 ASN A CA 1
ATOM 863 C C . ASN A 1 109 ? -11.341 4.767 15.833 1.00 96.00 109 ASN A C 1
ATOM 865 O O . ASN A 1 109 ? -10.370 5.123 16.503 1.00 96.00 109 ASN A O 1
ATOM 869 N N . ALA A 1 110 ? -11.288 4.665 14.501 1.00 96.00 110 ALA A N 1
ATOM 870 C CA . ALA A 1 110 ? -10.110 5.033 13.724 1.00 96.00 110 ALA A CA 1
ATOM 871 C C . ALA A 1 110 ? -9.802 6.534 13.814 1.00 96.00 110 ALA A C 1
ATOM 873 O O . ALA A 1 110 ? -8.641 6.893 14.006 1.00 96.00 110 ALA A O 1
ATOM 874 N N . ALA A 1 111 ? -10.822 7.394 13.752 1.00 94.25 111 ALA A N 1
ATOM 875 C CA . ALA A 1 111 ? -10.688 8.836 13.947 1.00 94.25 111 ALA A CA 1
ATOM 876 C C . ALA A 1 111 ? -10.112 9.168 15.326 1.00 94.25 111 ALA A C 1
ATOM 878 O O . ALA A 1 111 ? -9.034 9.757 15.410 1.00 94.25 111 ALA A O 1
ATOM 879 N N . LYS A 1 112 ? -10.735 8.665 16.399 1.00 92.94 112 LYS A N 1
ATOM 880 C CA . LYS A 1 112 ? -10.253 8.859 17.778 1.00 92.94 112 LYS A CA 1
ATOM 881 C C . LYS A 1 112 ? -8.799 8.419 17.959 1.00 92.94 112 LYS A C 1
ATOM 883 O O . LYS A 1 112 ? -8.033 9.090 18.637 1.00 92.94 112 LYS A O 1
ATOM 888 N N . ALA A 1 113 ? -8.392 7.330 17.307 1.00 93.50 113 ALA A N 1
ATOM 889 C CA . ALA A 1 113 ? -7.031 6.805 17.386 1.00 93.50 113 ALA A CA 1
ATOM 890 C C . ALA A 1 113 ? -5.990 7.553 16.520 1.00 93.50 113 ALA A C 1
ATOM 892 O O . ALA A 1 113 ? -4.824 7.162 16.530 1.00 93.50 113 ALA A O 1
ATOM 893 N N . GLY A 1 114 ? -6.376 8.563 15.729 1.00 94.19 114 GLY A N 1
ATOM 894 C CA . GLY A 1 114 ? -5.468 9.201 14.762 1.00 94.19 114 GLY A CA 1
ATOM 895 C C . GLY A 1 114 ? -5.061 8.261 13.622 1.00 94.19 114 GLY A C 1
ATOM 896 O O . GLY A 1 114 ? -3.935 8.316 13.130 1.00 94.19 114 GLY A O 1
ATOM 897 N N . MET A 1 115 ? -5.964 7.350 13.249 1.00 96.00 115 MET A N 1
ATOM 898 C CA . MET A 1 115 ? -5.782 6.291 12.250 1.00 96.00 115 MET A CA 1
ATOM 899 C C . MET A 1 115 ? -6.850 6.346 11.144 1.00 96.00 115 MET A C 1
ATOM 901 O O . MET A 1 115 ? -6.998 5.386 10.389 1.00 96.00 115 MET A O 1
ATOM 905 N N . LEU A 1 116 ? -7.605 7.445 11.028 1.00 95.38 116 LEU A N 1
ATOM 906 C CA . LEU A 1 116 ? -8.676 7.576 10.033 1.00 95.38 116 LEU A CA 1
ATOM 907 C C . LEU A 1 116 ? -8.150 7.439 8.602 1.00 95.38 116 LEU A C 1
ATOM 909 O O . LEU A 1 116 ? -8.726 6.726 7.789 1.00 95.38 116 LEU A O 1
ATOM 913 N N . ARG A 1 117 ? -7.012 8.065 8.315 1.00 94.62 117 ARG A N 1
ATOM 914 C CA . ARG A 1 117 ? -6.380 8.034 6.997 1.00 94.62 117 ARG A CA 1
ATOM 915 C C . ARG A 1 117 ? -5.995 6.612 6.535 1.00 94.62 117 ARG A C 1
ATOM 917 O O . ARG A 1 117 ? -6.519 6.178 5.509 1.00 94.62 117 ARG A O 1
ATOM 924 N N . PRO A 1 118 ? -5.187 5.824 7.282 1.00 96.12 118 PRO A N 1
ATOM 925 C CA . PRO A 1 118 ? -4.921 4.429 6.917 1.00 96.12 118 PRO A CA 1
ATOM 926 C C . PRO A 1 118 ? -6.181 3.554 6.946 1.00 96.12 118 PRO A C 1
ATOM 928 O O . PRO A 1 118 ? -6.298 2.629 6.147 1.00 96.12 118 PRO A O 1
ATOM 931 N N . PHE A 1 119 ? -7.160 3.857 7.803 1.00 97.56 119 PHE A N 1
ATOM 932 C CA . PHE A 1 119 ? -8.447 3.161 7.797 1.00 97.56 119 PHE A CA 1
ATOM 933 C C . PHE A 1 119 ? -9.186 3.337 6.466 1.00 97.56 119 PHE A C 1
ATOM 935 O O . PHE A 1 119 ? -9.626 2.351 5.879 1.00 97.56 119 PHE A O 1
ATOM 942 N N . LEU A 1 120 ? -9.270 4.562 5.948 1.00 96.81 120 LEU A N 1
ATOM 943 C CA . LEU A 1 120 ? -9.939 4.849 4.679 1.00 96.81 120 LEU A CA 1
ATOM 944 C C . LEU A 1 120 ? -9.179 4.267 3.477 1.00 96.81 120 LEU A C 1
ATOM 946 O O . LEU A 1 120 ? -9.819 3.768 2.548 1.00 96.81 120 LEU A O 1
ATOM 950 N N . PHE A 1 121 ? -7.840 4.220 3.510 1.00 96.25 121 PHE A N 1
ATOM 951 C CA . PHE A 1 121 ? -7.063 3.453 2.523 1.00 96.25 121 PHE A CA 1
ATOM 952 C C . PHE A 1 121 ? -7.426 1.961 2.544 1.00 96.25 121 PHE A C 1
ATOM 954 O O . PHE A 1 121 ? -7.596 1.344 1.499 1.00 96.25 121 PHE A O 1
ATOM 961 N N . LEU A 1 122 ? -7.599 1.358 3.720 1.00 97.06 122 LEU A N 1
ATOM 962 C CA . LEU A 1 122 ? -7.986 -0.052 3.822 1.00 97.06 122 LEU A CA 1
ATOM 963 C C . LEU A 1 122 ? -9.430 -0.295 3.360 1.00 97.06 122 LEU A C 1
ATOM 965 O O . LEU A 1 122 ? -9.681 -1.249 2.622 1.00 97.06 122 LEU A O 1
ATOM 969 N N . VAL A 1 123 ? -10.377 0.564 3.744 1.00 97.44 123 VAL A N 1
ATOM 970 C CA . VAL A 1 123 ? -11.777 0.488 3.281 1.00 97.44 123 VAL A CA 1
ATOM 971 C C . VAL A 1 123 ? -11.845 0.561 1.755 1.00 97.44 123 VAL A C 1
ATOM 973 O O . VAL A 1 123 ? -12.561 -0.217 1.116 1.00 97.44 123 VAL A O 1
ATOM 976 N N . SER A 1 124 ? -11.041 1.442 1.160 1.00 96.44 124 SER A N 1
ATOM 977 C CA . SER A 1 124 ? -10.994 1.624 -0.288 1.00 96.44 124 SER A CA 1
ATOM 978 C C . SER A 1 124 ? -10.293 0.507 -1.051 1.00 96.44 124 SER A C 1
ATOM 980 O O . SER A 1 124 ? -10.544 0.358 -2.244 1.00 96.44 124 SER A O 1
ATOM 982 N N . LEU A 1 125 ? -9.526 -0.370 -0.407 1.00 93.44 125 LEU A N 1
ATOM 983 C CA . LEU A 1 125 ? -8.999 -1.570 -1.059 1.00 93.44 125 LEU A CA 1
ATOM 984 C C . LEU A 1 125 ? -10.117 -2.583 -1.382 1.00 93.44 125 LEU A C 1
ATOM 986 O O . LEU A 1 125 ? -11.157 -2.596 -0.723 1.00 93.44 125 LEU A O 1
ATOM 990 N N . PRO A 1 126 ? -9.958 -3.456 -2.390 1.00 90.19 126 PRO A N 1
ATOM 991 C CA . PRO A 1 126 ? -10.836 -4.614 -2.552 1.00 90.19 126 PRO A CA 1
ATOM 992 C C . PRO A 1 126 ? -10.614 -5.622 -1.408 1.00 90.19 126 PRO A C 1
ATOM 994 O O . PRO A 1 126 ? -9.544 -5.656 -0.791 1.00 90.19 126 PRO A O 1
ATOM 997 N N . ALA A 1 127 ? -11.599 -6.489 -1.145 1.00 89.25 127 ALA A N 1
ATOM 998 C CA . ALA A 1 127 ? -11.537 -7.463 -0.045 1.00 89.25 127 ALA A CA 1
ATOM 999 C C . ALA A 1 127 ? -10.293 -8.363 -0.117 1.00 89.25 127 ALA A C 1
ATOM 1001 O O . ALA A 1 127 ? -9.652 -8.644 0.894 1.00 89.25 127 ALA A O 1
ATOM 1002 N N . VAL A 1 128 ? -9.899 -8.747 -1.332 1.00 83.88 128 VAL A N 1
ATOM 1003 C CA . VAL A 1 128 ? -8.690 -9.533 -1.592 1.00 83.88 128 VAL A CA 1
ATOM 1004 C C . VAL A 1 128 ? -7.410 -8.846 -1.108 1.00 83.88 128 VAL A C 1
ATOM 1006 O O . VAL A 1 128 ? -6.559 -9.481 -0.489 1.00 83.88 128 VAL A O 1
ATOM 1009 N N . ALA A 1 129 ? -7.294 -7.534 -1.310 1.00 85.81 129 ALA A N 1
ATOM 1010 C CA . ALA A 1 129 ? -6.123 -6.774 -0.903 1.00 85.81 129 ALA A CA 1
ATOM 1011 C C . ALA A 1 129 ? -6.101 -6.545 0.614 1.00 85.81 129 ALA A C 1
ATOM 1013 O O . ALA A 1 129 ? -5.047 -6.686 1.230 1.00 85.81 129 ALA A O 1
ATOM 1014 N N . ARG A 1 130 ? -7.255 -6.287 1.248 1.00 90.81 130 ARG A N 1
ATOM 1015 C CA . ARG A 1 130 ? -7.337 -6.265 2.721 1.00 90.81 130 ARG A CA 1
ATOM 1016 C C . ARG A 1 130 ? -6.958 -7.614 3.332 1.00 90.81 130 ARG A C 1
ATOM 1018 O O . ARG A 1 130 ? -6.242 -7.655 4.331 1.00 90.81 130 ARG A O 1
ATOM 1025 N N . MET A 1 131 ? -7.399 -8.714 2.718 1.00 85.12 131 MET A N 1
ATOM 1026 C CA . MET A 1 131 ? -7.072 -10.069 3.162 1.00 85.12 131 MET A CA 1
ATOM 1027 C C . MET A 1 131 ? -5.565 -10.306 3.105 1.00 85.12 131 MET A C 1
ATOM 1029 O O . MET A 1 131 ? -4.973 -10.810 4.058 1.00 85.12 131 MET A O 1
ATOM 1033 N N . GLN A 1 132 ? -4.942 -9.886 2.006 1.00 79.44 132 GLN A N 1
ATOM 1034 C CA . GLN A 1 132 ? -3.502 -9.960 1.820 1.00 79.44 132 GLN A CA 1
ATOM 1035 C C . GLN A 1 132 ? -2.740 -9.186 2.902 1.00 79.44 132 GLN A C 1
ATOM 1037 O O . GLN A 1 132 ? -1.781 -9.704 3.475 1.00 79.44 132 GLN A O 1
ATOM 10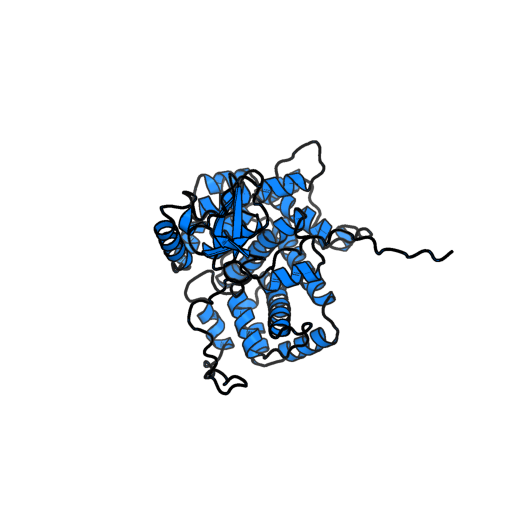42 N N . ILE A 1 133 ? -3.199 -7.980 3.245 1.00 87.06 133 ILE A N 1
ATOM 1043 C CA . ILE A 1 133 ? -2.622 -7.182 4.333 1.00 87.06 133 ILE A CA 1
ATOM 1044 C C . ILE A 1 133 ? -2.739 -7.909 5.680 1.00 87.06 133 ILE A C 1
ATOM 1046 O O . ILE A 1 133 ? -1.752 -8.001 6.413 1.00 87.06 133 ILE A O 1
ATOM 1050 N N . ALA A 1 134 ? -3.911 -8.464 6.004 1.00 85.38 134 ALA A N 1
ATOM 1051 C CA . ALA A 1 134 ? -4.096 -9.240 7.231 1.00 85.38 134 ALA A CA 1
ATOM 1052 C C . ALA A 1 134 ? -3.130 -10.439 7.297 1.00 85.38 134 ALA A C 1
ATOM 1054 O O . ALA A 1 134 ? -2.507 -10.681 8.336 1.00 85.38 134 ALA A O 1
ATOM 1055 N N . ILE A 1 135 ? -2.931 -11.136 6.174 1.00 76.88 135 ILE A N 1
ATOM 1056 C CA . ILE A 1 135 ? -2.007 -12.276 6.074 1.00 76.88 135 ILE A CA 1
ATOM 1057 C C . ILE A 1 135 ? -0.557 -11.840 6.278 1.00 76.88 135 ILE A C 1
ATOM 1059 O O . ILE A 1 135 ? 0.177 -12.508 7.011 1.00 76.88 135 ILE A O 1
ATOM 1063 N N . ASN A 1 136 ? -0.145 -10.700 5.718 1.00 76.50 136 ASN A N 1
ATOM 1064 C CA . ASN A 1 136 ? 1.195 -10.141 5.934 1.00 76.50 136 ASN A CA 1
ATOM 1065 C C . ASN A 1 136 ? 1.443 -9.838 7.423 1.00 76.50 136 ASN A C 1
ATOM 1067 O O . ASN A 1 136 ? 2.521 -10.110 7.964 1.00 76.50 136 ASN A O 1
ATOM 1071 N N . LEU A 1 137 ? 0.394 -9.390 8.116 1.00 81.00 137 LEU A N 1
ATOM 1072 C CA . LEU A 1 137 ? 0.362 -9.198 9.566 1.00 81.00 137 LEU A CA 1
ATOM 1073 C C . LEU A 1 137 ? 0.243 -10.510 10.366 1.00 81.00 137 LEU A C 1
ATOM 1075 O O . LEU A 1 137 ? 0.268 -10.482 11.600 1.00 81.00 137 LEU A O 1
ATOM 1079 N N . GLY A 1 138 ? 0.171 -11.662 9.700 1.00 75.50 138 GLY A N 1
ATOM 1080 C CA . GLY A 1 138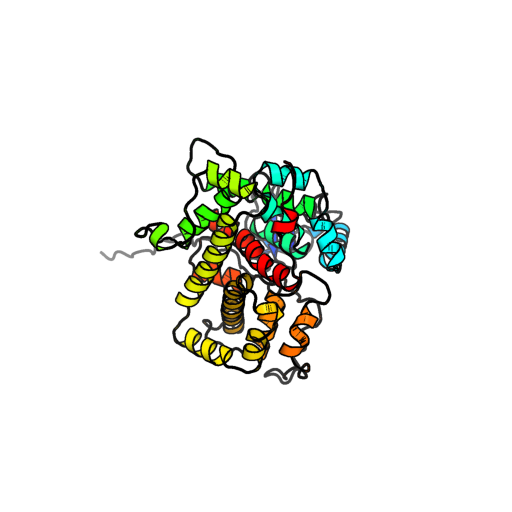 ? 0.190 -12.997 10.298 1.00 75.50 138 GLY A CA 1
ATOM 1081 C C . GLY A 1 138 ? -1.181 -13.563 10.674 1.00 75.50 138 GLY A C 1
ATOM 1082 O O . GLY A 1 138 ? -1.238 -14.477 11.498 1.00 75.50 138 GLY A O 1
ATOM 1083 N N . TRP A 1 139 ? -2.280 -13.039 10.123 1.00 79.38 139 TRP A N 1
ATOM 1084 C CA . TRP A 1 139 ? -3.636 -13.507 10.435 1.00 79.38 139 TRP A CA 1
ATOM 1085 C C . TRP A 1 139 ? -4.599 -13.419 9.238 1.00 79.38 139 TRP A C 1
ATOM 1087 O O . TRP A 1 139 ? -4.214 -13.063 8.136 1.00 79.38 139 TRP A O 1
ATOM 1097 N N . THR A 1 140 ? -5.862 -13.806 9.418 1.00 81.25 140 THR A N 1
ATOM 1098 C CA . THR A 1 140 ? -6.891 -13.696 8.374 1.00 81.25 140 THR A CA 1
ATOM 1099 C C . THR A 1 140 ? -8.251 -13.422 8.995 1.00 81.25 140 THR A C 1
ATOM 1101 O O . THR A 1 140 ? -8.502 -13.857 10.120 1.00 81.25 140 THR A O 1
ATOM 1104 N N . PHE A 1 141 ? -9.157 -12.832 8.220 1.00 83.12 141 PHE A N 1
ATOM 1105 C CA . PHE A 1 141 ? -10.569 -12.712 8.577 1.00 83.12 141 PHE A CA 1
ATOM 1106 C C . PHE A 1 141 ? -11.492 -13.710 7.851 1.00 83.12 141 PHE A C 1
ATOM 1108 O O . PHE A 1 141 ? -12.702 -13.635 8.006 1.00 83.12 141 PHE A O 1
ATOM 1115 N N . LEU A 1 142 ? -10.962 -14.702 7.116 1.00 79.31 142 LEU A N 1
ATOM 1116 C CA . LEU A 1 142 ? -11.757 -15.715 6.387 1.00 79.31 142 LEU A CA 1
ATOM 1117 C C . LEU A 1 142 ? -12.835 -16.440 7.210 1.00 79.31 142 LEU A C 1
ATOM 1119 O O . LEU A 1 142 ? -13.854 -16.844 6.661 1.00 79.31 142 LEU A O 1
ATOM 1123 N N . VAL A 1 143 ? -12.594 -16.659 8.501 1.00 75.62 143 VAL A N 1
ATOM 1124 C CA . VAL A 1 143 ? -13.536 -17.335 9.417 1.00 75.62 143 VAL A CA 1
ATOM 1125 C C . VAL A 1 143 ? -14.135 -16.384 10.445 1.00 75.62 143 VAL A C 1
ATOM 1127 O O . VAL A 1 143 ? -14.850 -16.822 11.343 1.00 75.62 143 VAL A O 1
ATOM 1130 N N . GLU A 1 144 ? -13.821 -15.099 10.331 1.00 83.50 144 GLU A N 1
ATOM 1131 C CA . GLU A 1 144 ? -14.301 -14.074 11.242 1.00 83.50 144 GLU A CA 1
ATOM 1132 C C . GLU A 1 144 ? -15.666 -13.566 10.765 1.00 83.50 144 GLU A C 1
ATOM 1134 O O . GLU A 1 144 ? -15.994 -13.590 9.576 1.00 83.50 144 GLU A O 1
ATOM 1139 N N . ALA A 1 145 ? -16.471 -13.066 11.702 1.00 87.69 145 ALA A N 1
ATOM 1140 C CA . ALA A 1 145 ? -17.789 -12.515 11.389 1.00 87.69 145 ALA A CA 1
ATOM 1141 C C . ALA A 1 145 ? -17.721 -11.245 10.518 1.00 87.69 145 ALA A C 1
ATOM 1143 O O . ALA A 1 145 ? -18.724 -10.867 9.921 1.00 87.69 145 ALA A O 1
ATOM 1144 N N . CYS A 1 146 ? -16.554 -10.598 10.444 1.00 91.88 146 CYS A N 1
ATOM 1145 C CA . CYS A 1 146 ? -16.336 -9.379 9.672 1.00 91.88 146 CYS A CA 1
ATOM 1146 C C . CYS A 1 146 ? -16.075 -9.606 8.173 1.00 91.88 146 CYS A C 1
ATOM 1148 O O . CYS A 1 146 ? -16.005 -8.621 7.445 1.00 91.88 146 CYS A O 1
ATOM 1150 N N . LEU A 1 147 ? -15.946 -10.853 7.692 1.00 89.81 147 LEU A N 1
ATOM 1151 C CA . LEU A 1 147 ? -15.672 -11.123 6.274 1.00 89.81 147 LEU A CA 1
ATOM 1152 C C . LEU A 1 147 ? -16.749 -10.516 5.357 1.00 89.81 147 LEU A C 1
ATOM 1154 O O . LEU A 1 147 ? -17.914 -10.918 5.397 1.00 89.81 147 LEU A O 1
ATOM 1158 N N . GLY A 1 148 ? -16.324 -9.620 4.470 1.00 90.62 148 GLY A N 1
ATOM 1159 C CA . GLY A 1 148 ? -17.159 -8.878 3.529 1.00 90.62 148 GLY A CA 1
ATOM 1160 C C . GLY A 1 148 ? -17.537 -7.469 3.993 1.00 90.62 148 GLY A C 1
ATOM 1161 O O . GLY A 1 148 ? -18.018 -6.690 3.174 1.00 90.62 148 GLY A O 1
ATOM 1162 N N . ASP A 1 149 ? -17.294 -7.107 5.256 1.00 96.25 149 ASP A N 1
ATOM 1163 C CA . ASP A 1 149 ? -17.480 -5.743 5.759 1.00 96.25 149 ASP A CA 1
ATOM 1164 C C . ASP A 1 149 ? -16.150 -4.982 5.707 1.00 96.25 149 ASP A C 1
ATOM 1166 O O . ASP A 1 149 ? -15.258 -5.179 6.536 1.00 96.25 149 ASP A O 1
ATOM 1170 N N . ALA A 1 150 ? -16.026 -4.076 4.735 1.00 96.88 150 ALA A N 1
ATOM 1171 C CA . ALA A 1 150 ? -14.802 -3.316 4.508 1.00 96.88 150 ALA A CA 1
ATOM 1172 C C . ALA A 1 150 ? -14.345 -2.505 5.730 1.00 96.88 150 ALA A C 1
ATOM 1174 O O . ALA A 1 150 ? -13.141 -2.389 5.966 1.00 96.88 150 ALA A O 1
ATOM 1175 N N . HIS A 1 151 ? -15.282 -1.979 6.522 1.00 98.38 151 HIS A N 1
ATOM 1176 C CA . HIS A 1 151 ? -14.981 -1.167 7.698 1.00 98.38 151 HIS A CA 1
ATOM 1177 C C . HIS A 1 151 ? -14.504 -2.034 8.859 1.00 98.38 151 HIS A C 1
ATOM 1179 O O . HIS A 1 151 ? -13.504 -1.716 9.504 1.00 98.38 151 HIS A O 1
ATOM 1185 N N . ALA A 1 152 ? -15.192 -3.147 9.112 1.00 97.94 152 ALA A N 1
ATOM 1186 C CA . ALA A 1 152 ? -14.794 -4.076 10.161 1.00 97.94 152 ALA A CA 1
ATOM 1187 C C . ALA A 1 152 ? -13.427 -4.720 9.852 1.00 97.94 152 ALA A C 1
ATOM 1189 O O . ALA A 1 152 ? -12.562 -4.781 10.724 1.00 97.94 152 ALA A O 1
ATOM 1190 N N . GLU A 1 153 ? -13.196 -5.134 8.601 1.00 97.00 153 GLU A N 1
ATOM 1191 C CA . GLU A 1 153 ? -11.914 -5.687 8.139 1.00 97.00 153 GLU A CA 1
ATOM 1192 C C . GLU A 1 153 ? -10.770 -4.668 8.263 1.00 97.00 153 GLU A C 1
ATOM 1194 O O . GLU A 1 153 ? -9.697 -5.000 8.774 1.00 97.00 153 GLU A O 1
ATOM 1199 N N . ALA A 1 154 ? -10.993 -3.420 7.834 1.00 97.94 154 ALA A N 1
ATOM 1200 C CA . ALA A 1 154 ? -10.012 -2.341 7.950 1.00 97.94 154 ALA A CA 1
ATOM 1201 C C . ALA A 1 154 ? -9.644 -2.052 9.412 1.00 97.94 154 ALA A C 1
ATOM 1203 O O . ALA A 1 154 ? -8.466 -1.884 9.741 1.00 97.94 154 ALA A O 1
ATOM 1204 N N . TRP A 1 155 ? -10.637 -2.030 10.305 1.00 97.81 155 TRP A N 1
ATOM 1205 C CA . TRP A 1 155 ? -10.385 -1.825 11.727 1.00 97.81 155 TRP A CA 1
ATOM 1206 C C . TRP A 1 155 ? -9.592 -2.975 12.340 1.00 97.81 155 TRP A C 1
ATOM 1208 O O . TRP A 1 155 ? -8.608 -2.722 13.029 1.00 97.81 155 TRP A O 1
ATOM 1218 N N . GLU A 1 156 ? -9.933 -4.227 12.029 1.00 96.25 156 GLU A N 1
ATOM 1219 C CA . GLU A 1 156 ? -9.168 -5.382 12.505 1.00 96.25 156 GLU A CA 1
ATOM 1220 C C . GLU A 1 156 ? -7.698 -5.334 12.048 1.00 96.25 156 GLU A C 1
ATOM 1222 O O . GLU A 1 156 ? -6.793 -5.577 12.847 1.00 96.25 156 GLU A O 1
ATOM 1227 N N . VAL A 1 157 ? -7.418 -4.938 10.801 1.00 96.12 157 VAL A N 1
ATOM 1228 C CA . VAL A 1 157 ? -6.035 -4.731 10.319 1.00 96.12 157 VAL A CA 1
ATOM 1229 C C . VAL A 1 157 ? -5.275 -3.720 11.186 1.00 96.12 157 VAL A C 1
ATOM 1231 O O . VAL A 1 157 ? -4.098 -3.922 11.504 1.00 96.12 157 VAL A O 1
ATOM 1234 N N . ILE A 1 158 ? -5.941 -2.650 11.614 1.00 96.94 158 ILE A N 1
ATOM 1235 C CA . ILE A 1 158 ? -5.336 -1.588 12.419 1.00 96.94 158 ILE A CA 1
ATOM 1236 C C . ILE A 1 158 ? -5.171 -2.004 13.885 1.00 96.94 158 ILE A C 1
ATOM 1238 O O . ILE A 1 158 ? -4.098 -1.800 14.463 1.00 96.94 158 ILE A O 1
ATOM 1242 N N . SER A 1 159 ? -6.218 -2.553 14.502 1.00 95.75 159 SER A N 1
ATOM 1243 C CA . SER A 1 159 ? -6.351 -2.637 15.960 1.00 95.75 159 SER A CA 1
ATOM 1244 C C . SER A 1 159 ? -6.281 -4.045 16.540 1.00 95.75 159 SER A C 1
ATOM 1246 O O . SER A 1 159 ? -6.377 -4.182 17.761 1.00 95.75 159 SER A O 1
ATOM 1248 N N . ARG A 1 160 ? -6.157 -5.101 15.723 1.00 93.31 160 ARG A N 1
ATOM 1249 C CA . ARG A 1 160 ? -6.149 -6.473 16.246 1.00 93.31 160 ARG A CA 1
ATOM 1250 C C . ARG A 1 160 ? -5.036 -6.661 17.270 1.00 93.31 160 ARG A C 1
ATOM 1252 O O . ARG A 1 160 ? -3.854 -6.459 16.986 1.00 93.31 160 ARG A O 1
ATOM 1259 N N . LYS A 1 161 ? -5.408 -7.120 18.463 1.00 91.19 161 LYS A N 1
ATOM 1260 C CA . LYS A 1 161 ? -4.468 -7.298 19.569 1.00 91.19 161 LYS A CA 1
ATOM 1261 C C . LYS A 1 161 ? -3.333 -8.255 19.188 1.00 91.19 161 LYS A C 1
ATOM 1263 O O . LYS A 1 161 ? -3.561 -9.379 18.748 1.00 91.19 161 LYS A O 1
ATOM 1268 N N . GLY A 1 162 ? -2.101 -7.805 19.376 1.00 87.25 162 GLY A N 1
ATOM 1269 C CA . GLY A 1 162 ? -0.853 -8.523 19.140 1.00 87.25 162 GLY A CA 1
ATOM 1270 C C . GLY A 1 162 ? -0.412 -8.654 17.682 1.00 87.25 162 GLY A C 1
ATOM 1271 O O . GLY A 1 162 ? 0.754 -8.984 17.467 1.00 87.25 162 GLY A O 1
ATOM 1272 N N . LEU A 1 163 ? -1.292 -8.407 16.706 1.00 87.69 163 LEU A N 1
ATOM 1273 C CA . LEU A 1 163 ? -1.026 -8.663 15.283 1.00 87.69 163 LEU A CA 1
ATOM 1274 C C . LEU A 1 163 ? -1.312 -7.465 14.369 1.00 87.69 163 LEU A C 1
ATOM 1276 O O . LEU A 1 163 ? -0.692 -7.378 13.312 1.00 87.69 163 LEU A O 1
ATOM 1280 N N . GLY A 1 164 ? -2.206 -6.560 14.767 1.00 92.00 164 GLY A N 1
ATOM 1281 C CA . GLY A 1 164 ? -2.563 -5.359 14.020 1.00 92.00 164 GLY A CA 1
ATOM 1282 C C . GLY A 1 164 ? -1.445 -4.317 13.994 1.00 92.00 164 GLY A C 1
ATOM 1283 O O . GLY A 1 164 ? -0.485 -4.382 14.771 1.00 92.00 164 GLY A O 1
ATOM 1284 N N . LEU A 1 165 ? -1.586 -3.339 13.099 1.00 92.94 165 LEU A N 1
ATOM 1285 C CA . LEU A 1 165 ? -0.580 -2.297 12.867 1.00 92.94 165 LEU A CA 1
ATOM 1286 C C . LEU A 1 165 ? -0.197 -1.557 14.159 1.00 92.94 165 LEU A C 1
ATOM 1288 O O . LEU A 1 165 ? 0.987 -1.439 14.472 1.00 92.94 165 LEU A O 1
ATOM 1292 N N . ARG A 1 166 ? -1.182 -1.122 14.956 1.00 92.31 166 ARG A N 1
ATOM 1293 C CA . ARG A 1 166 ? -0.934 -0.337 16.183 1.00 92.31 166 ARG A CA 1
ATOM 1294 C C . ARG A 1 166 ? -0.129 -1.112 17.225 1.00 92.31 166 ARG A C 1
ATOM 1296 O O . ARG A 1 166 ? 0.827 -0.586 17.797 1.00 92.31 166 ARG A O 1
ATOM 1303 N N . ASP A 1 167 ? -0.483 -2.373 17.448 1.00 89.12 167 ASP A N 1
ATOM 1304 C CA . ASP A 1 167 ? 0.176 -3.210 18.452 1.00 89.12 167 ASP A CA 1
ATOM 1305 C C . ASP A 1 167 ? 1.609 -3.570 18.047 1.00 89.12 167 ASP A C 1
ATOM 1307 O O . ASP A 1 167 ? 2.484 -3.650 18.910 1.00 89.12 167 ASP A O 1
ATOM 1311 N N . ARG A 1 168 ? 1.878 -3.751 16.747 1.00 88.56 168 ARG A N 1
ATOM 1312 C CA . ARG A 1 168 ? 3.240 -3.986 16.244 1.00 88.56 168 ARG A CA 1
ATOM 1313 C C . ARG A 1 168 ? 4.116 -2.748 16.386 1.00 88.56 168 ARG A C 1
ATOM 1315 O O . ARG A 1 168 ? 5.229 -2.863 16.890 1.00 88.56 168 ARG A O 1
ATOM 1322 N N . MET A 1 169 ? 3.593 -1.574 16.046 1.00 88.94 169 MET A N 1
ATOM 1323 C CA . MET A 1 169 ? 4.344 -0.322 16.187 1.00 88.94 169 MET A CA 1
ATOM 1324 C C . MET A 1 169 ? 4.596 0.057 17.643 1.00 88.94 169 MET A C 1
ATOM 1326 O O . MET A 1 169 ? 5.665 0.563 17.968 1.00 88.94 169 MET A O 1
ATOM 1330 N N . THR A 1 170 ? 3.668 -0.264 18.549 1.00 86.00 170 THR A N 1
ATOM 1331 C CA . THR A 1 170 ? 3.904 -0.103 19.993 1.00 86.00 170 THR A CA 1
ATOM 1332 C C . THR A 1 170 ? 5.134 -0.891 20.456 1.00 86.00 170 THR A C 1
ATOM 1334 O O . THR A 1 170 ? 5.846 -0.432 21.340 1.00 86.00 170 THR A O 1
ATOM 1337 N N . ARG A 1 171 ? 5.408 -2.063 19.861 1.00 78.94 171 ARG A N 1
ATOM 1338 C CA . ARG A 1 171 ? 6.579 -2.894 20.197 1.00 78.94 171 ARG A CA 1
ATOM 1339 C C . ARG A 1 171 ? 7.879 -2.420 19.553 1.00 78.94 171 ARG A C 1
ATOM 1341 O O . ARG A 1 171 ? 8.932 -2.794 20.042 1.00 78.94 171 ARG A O 1
ATOM 1348 N N . MET A 1 172 ? 7.809 -1.642 18.473 1.00 77.00 172 MET A N 1
ATOM 1349 C CA . MET A 1 172 ? 8.998 -1.030 17.864 1.00 77.00 172 MET A CA 1
ATOM 1350 C C . MET A 1 172 ? 9.568 0.102 18.714 1.00 77.00 172 MET A C 1
ATOM 1352 O O . MET A 1 172 ? 10.738 0.441 18.582 1.00 77.00 172 MET A O 1
ATOM 1356 N N . ARG A 1 173 ? 8.747 0.710 19.575 1.00 70.06 173 ARG A N 1
ATOM 1357 C CA . ARG A 1 173 ? 9.185 1.783 20.463 1.00 70.06 173 ARG A CA 1
ATOM 1358 C C . ARG A 1 173 ? 9.576 1.204 21.815 1.00 70.06 173 ARG A C 1
ATOM 1360 O O . ARG A 1 173 ? 8.714 0.791 22.586 1.00 70.06 173 ARG A O 1
ATOM 1367 N N . ASP A 1 174 ? 10.865 1.269 22.129 1.00 59.97 174 ASP A N 1
ATOM 1368 C CA . ASP A 1 174 ? 11.440 0.927 23.438 1.00 59.97 174 ASP A CA 1
ATOM 1369 C C . ASP A 1 174 ? 11.136 2.004 24.504 1.00 59.97 174 ASP A C 1
ATOM 1371 O O . ASP A 1 174 ? 11.991 2.480 25.248 1.00 59.97 174 ASP A O 1
ATOM 1375 N N . SER A 1 175 ? 9.882 2.456 24.572 1.00 61.91 175 SER A N 1
ATOM 1376 C CA . SER A 1 175 ? 9.445 3.462 25.536 1.00 61.91 175 SER A CA 1
ATOM 1377 C C . SER A 1 175 ? 8.647 2.815 26.663 1.00 61.91 175 SER A C 1
ATOM 1379 O O . SER A 1 175 ? 7.581 2.243 26.430 1.00 61.91 175 SER A O 1
ATOM 1381 N N . TRP A 1 176 ? 9.115 2.992 27.902 1.00 62.84 176 TRP A N 1
ATOM 1382 C CA . TRP A 1 176 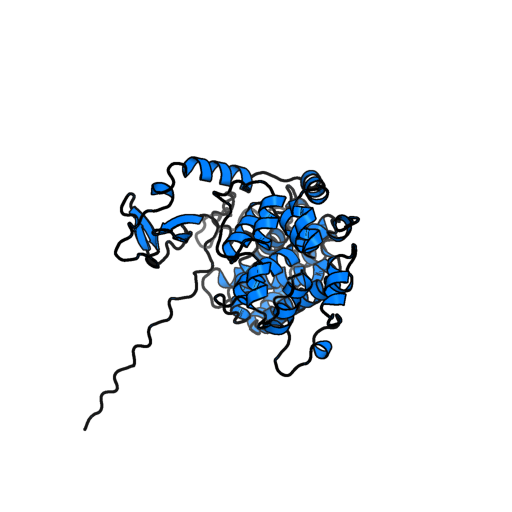? 8.410 2.570 29.123 1.00 62.84 176 TRP A CA 1
ATOM 1383 C C . TRP A 1 176 ? 6.997 3.177 29.237 1.00 62.84 176 TRP A C 1
ATOM 1385 O O . TRP A 1 176 ? 6.096 2.579 29.823 1.00 62.84 176 TRP A O 1
ATOM 1395 N N . LEU A 1 177 ? 6.772 4.330 28.600 1.00 67.56 177 LEU A N 1
ATOM 1396 C CA . LEU A 1 177 ? 5.463 4.955 28.445 1.00 67.56 177 LEU A CA 1
ATOM 1397 C C . LEU A 1 177 ? 4.862 4.576 27.089 1.00 67.56 177 LEU A C 1
ATOM 1399 O O . LEU A 1 177 ? 5.247 5.126 26.057 1.00 67.56 177 LEU A O 1
ATOM 1403 N N . ARG A 1 178 ? 3.888 3.659 27.090 1.00 68.19 178 ARG A N 1
ATOM 1404 C CA . ARG A 1 178 ? 3.111 3.318 25.890 1.00 68.19 178 ARG A CA 1
ATOM 1405 C C . ARG A 1 178 ? 2.226 4.500 25.494 1.00 68.19 178 ARG A C 1
ATOM 1407 O O . ARG A 1 178 ? 1.115 4.641 25.995 1.00 68.19 178 ARG A O 1
ATOM 1414 N N . ARG A 1 179 ? 2.738 5.362 24.615 1.00 77.81 179 ARG A N 1
ATOM 1415 C CA . ARG A 1 179 ? 1.935 6.397 23.950 1.00 77.81 179 ARG A CA 1
ATOM 1416 C C . ARG A 1 179 ? 0.970 5.744 22.965 1.00 77.81 179 ARG A C 1
ATOM 1418 O O . ARG A 1 179 ? 1.263 4.672 22.431 1.00 77.81 179 ARG A O 1
ATOM 1425 N N . GLU A 1 180 ? -0.163 6.389 22.714 1.00 84.75 180 GLU A N 1
ATOM 1426 C CA . GLU A 1 180 ? -1.079 5.915 21.682 1.00 84.75 180 GLU A CA 1
ATOM 1427 C C . GLU A 1 180 ? -0.404 5.979 20.307 1.00 84.75 180 GLU A C 1
ATOM 1429 O O . GLU A 1 180 ? 0.316 6.921 19.979 1.00 84.75 180 GLU A O 1
ATOM 1434 N N . VAL A 1 181 ? -0.604 4.941 19.497 1.00 91.38 181 VAL A N 1
ATOM 1435 C CA . VAL A 1 181 ? -0.076 4.894 18.131 1.00 91.38 181 VAL A CA 1
ATOM 1436 C C . VAL A 1 181 ? -1.099 5.510 17.180 1.00 91.38 181 VAL A C 1
ATOM 1438 O O . VAL A 1 181 ? -2.177 4.934 17.000 1.00 91.38 181 VAL A O 1
ATOM 1441 N N . ASN A 1 182 ? -0.713 6.640 16.583 1.00 94.06 182 ASN A N 1
ATOM 1442 C CA . ASN A 1 182 ? -1.363 7.310 15.453 1.00 94.06 182 ASN A CA 1
ATOM 1443 C C . ASN A 1 182 ? -0.611 7.031 14.138 1.00 94.06 182 ASN A C 1
ATOM 1445 O O . ASN A 1 182 ? 0.457 6.413 14.152 1.00 94.06 182 ASN A O 1
ATOM 1449 N N . TRP A 1 183 ? -1.143 7.496 13.005 1.00 95.31 183 TRP A N 1
ATOM 1450 C CA . TRP A 1 183 ? -0.593 7.177 11.685 1.00 95.31 183 TRP A CA 1
ATOM 1451 C C . TRP A 1 183 ? 0.847 7.659 11.489 1.00 95.31 183 TRP A C 1
ATOM 1453 O O . TRP A 1 183 ? 1.706 6.886 11.068 1.00 95.31 183 TRP A O 1
ATOM 1463 N N . TYR A 1 184 ? 1.157 8.889 11.897 1.00 95.12 184 TYR A N 1
ATOM 1464 C CA . TYR A 1 184 ? 2.529 9.402 11.864 1.00 95.12 184 TYR A CA 1
ATOM 1465 C C . TYR A 1 184 ? 3.494 8.536 12.688 1.00 95.12 184 TYR A C 1
ATOM 1467 O O . TYR A 1 184 ? 4.616 8.267 12.271 1.00 95.12 184 TYR A O 1
ATOM 1475 N N . SER A 1 185 ? 3.047 8.035 13.844 1.00 92.06 185 SER A N 1
ATOM 1476 C CA . SER A 1 185 ? 3.842 7.128 14.678 1.00 92.06 185 SER A CA 1
ATOM 1477 C C . SER A 1 185 ? 4.056 5.745 14.057 1.00 92.06 185 SER A C 1
ATOM 1479 O O . SER A 1 185 ? 4.941 5.029 14.523 1.00 92.06 185 SER A O 1
ATOM 1481 N N . VAL A 1 186 ? 3.275 5.373 13.036 1.00 93.50 186 VAL A N 1
ATOM 1482 C CA . VAL A 1 186 ? 3.529 4.200 12.188 1.00 93.50 186 VAL A CA 1
ATOM 1483 C C . VAL A 1 186 ? 4.585 4.520 11.129 1.00 93.50 186 VAL A C 1
ATOM 1485 O O . VAL A 1 186 ? 5.527 3.753 10.967 1.00 93.50 186 VAL A O 1
ATOM 1488 N N . LEU A 1 187 ? 4.445 5.652 10.432 1.00 94.62 187 LEU A N 1
ATOM 1489 C CA . LEU A 1 187 ? 5.329 6.044 9.329 1.00 94.62 187 LEU A CA 1
ATOM 1490 C C . LEU A 1 187 ? 6.744 6.403 9.788 1.00 94.62 187 LEU A C 1
ATOM 1492 O O . LEU A 1 187 ? 7.711 5.939 9.191 1.00 94.62 187 LEU A O 1
ATOM 1496 N N . LEU A 1 188 ? 6.871 7.214 10.843 1.00 93.25 188 LEU A N 1
ATOM 1497 C CA . LEU A 1 188 ? 8.152 7.786 11.256 1.00 93.25 188 LEU A CA 1
ATOM 1498 C C . LEU A 1 188 ? 9.222 6.712 11.537 1.00 93.25 188 LEU A C 1
ATOM 1500 O O . LEU A 1 188 ? 10.287 6.809 10.934 1.00 93.25 188 LEU A O 1
ATOM 1504 N N . PRO A 1 189 ? 8.971 5.667 12.356 1.00 91.25 189 PRO A N 1
ATOM 1505 C CA . PRO A 1 189 ? 9.986 4.646 12.608 1.00 91.25 189 PRO A CA 1
ATOM 1506 C C . PRO A 1 189 ? 10.391 3.877 11.347 1.00 91.25 189 PRO A C 1
ATOM 1508 O O . PRO A 1 189 ? 11.551 3.515 11.213 1.00 91.25 189 PRO A O 1
ATOM 1511 N N . LEU A 1 190 ? 9.463 3.655 10.406 1.00 91.75 190 LEU A N 1
ATOM 1512 C CA . LEU A 1 190 ? 9.792 3.017 9.127 1.00 91.75 190 LEU A CA 1
ATOM 1513 C C . LEU A 1 190 ? 10.686 3.916 8.269 1.00 91.75 190 LEU A C 1
ATOM 1515 O O . LEU A 1 190 ? 11.621 3.426 7.647 1.00 91.75 190 LEU A O 1
ATOM 1519 N N . CYS A 1 191 ? 10.422 5.223 8.250 1.00 93.12 191 CYS A N 1
ATOM 1520 C CA . CYS A 1 191 ? 11.269 6.190 7.553 1.00 93.12 191 CYS A CA 1
ATOM 1521 C C . CYS A 1 191 ? 12.671 6.240 8.173 1.00 93.12 191 CYS A C 1
ATOM 1523 O O . CYS A 1 191 ? 13.661 6.209 7.451 1.00 93.12 191 CYS A O 1
ATOM 1525 N N . GLU A 1 192 ? 12.761 6.292 9.504 1.00 91.25 192 GLU A N 1
ATOM 1526 C CA . GLU A 1 192 ? 14.037 6.317 10.224 1.00 91.25 192 GLU A CA 1
ATOM 1527 C C . GLU A 1 192 ? 14.848 5.042 9.983 1.00 91.25 192 GLU A C 1
ATOM 1529 O O . GLU A 1 192 ? 16.019 5.124 9.636 1.00 91.25 192 GLU A O 1
ATOM 1534 N N . GLU A 1 193 ? 14.225 3.871 10.114 1.00 88.06 193 GLU A N 1
ATOM 1535 C CA . GLU A 1 193 ? 14.908 2.583 9.975 1.00 88.06 193 GLU A CA 1
ATOM 1536 C C . GLU A 1 193 ? 15.368 2.305 8.539 1.00 88.06 193 GLU A C 1
ATOM 1538 O O . GLU A 1 193 ? 16.445 1.751 8.335 1.00 88.06 193 GLU A O 1
ATOM 1543 N N . LEU A 1 194 ? 14.557 2.673 7.542 1.00 86.69 194 LEU A N 1
ATOM 1544 C CA . LEU A 1 194 ? 14.778 2.255 6.154 1.00 86.69 194 LEU A CA 1
ATOM 1545 C C . LEU A 1 194 ? 15.436 3.317 5.285 1.00 86.69 194 LEU A C 1
ATOM 1547 O O . LEU A 1 194 ? 16.041 2.975 4.270 1.00 86.69 194 LEU A O 1
ATOM 1551 N N . CYS A 1 195 ? 15.267 4.591 5.633 1.00 89.69 195 CYS A N 1
ATOM 1552 C CA . CYS A 1 195 ? 15.646 5.695 4.762 1.00 89.69 195 CYS A CA 1
ATOM 1553 C C . CYS A 1 195 ? 16.648 6.657 5.388 1.00 89.69 195 CYS A C 1
ATOM 1555 O O . CYS A 1 195 ? 17.248 7.412 4.637 1.00 89.69 195 CYS A O 1
ATOM 1557 N N . VAL A 1 196 ? 16.853 6.655 6.710 1.00 87.50 196 VAL A N 1
ATOM 1558 C CA . VAL A 1 196 ? 17.814 7.554 7.367 1.00 87.50 196 VAL A CA 1
ATOM 1559 C C . VAL A 1 196 ? 19.035 6.750 7.818 1.00 87.50 196 VAL A C 1
ATOM 1561 O O . VAL A 1 196 ? 18.969 6.042 8.824 1.00 87.50 196 VAL A O 1
ATOM 1564 N N . PRO A 1 197 ? 20.174 6.832 7.104 1.00 84.75 197 PRO A N 1
ATOM 1565 C CA . PRO A 1 197 ? 21.403 6.182 7.540 1.00 84.75 197 PRO A CA 1
ATOM 1566 C C . PRO A 1 197 ? 21.803 6.621 8.951 1.00 84.75 197 PRO A C 1
ATOM 1568 O O . PRO A 1 197 ? 21.634 7.781 9.313 1.00 84.75 197 PRO A O 1
ATOM 1571 N N . ALA A 1 198 ? 22.432 5.729 9.723 1.00 86.38 198 ALA A N 1
ATOM 1572 C CA . ALA A 1 198 ? 22.806 5.993 11.120 1.00 86.38 198 ALA A CA 1
ATOM 1573 C C . ALA A 1 198 ? 23.720 7.222 11.331 1.00 86.38 198 ALA A C 1
ATOM 1575 O O . ALA A 1 198 ? 23.844 7.708 12.452 1.00 86.38 198 ALA A O 1
ATOM 1576 N N . TYR A 1 199 ? 24.381 7.702 10.274 1.00 85.88 199 TYR A N 1
ATOM 1577 C CA . TYR A 1 199 ? 25.266 8.868 10.295 1.00 85.88 199 TYR A CA 1
ATOM 1578 C C . TYR A 1 199 ? 24.617 10.155 9.756 1.00 85.88 199 TYR A C 1
ATOM 1580 O O . TYR A 1 199 ? 25.278 11.190 9.758 1.00 85.88 199 TYR A O 1
ATOM 1588 N N . MET A 1 200 ? 23.373 10.096 9.270 1.00 90.12 200 MET A N 1
ATOM 1589 C CA . MET A 1 200 ? 22.636 11.245 8.741 1.00 90.12 200 MET A CA 1
ATOM 1590 C C . MET A 1 200 ? 21.542 11.688 9.706 1.00 90.12 200 MET A C 1
ATOM 1592 O O . MET A 1 200 ? 20.947 10.889 10.431 1.00 90.12 200 MET A O 1
ATOM 1596 N N . ASN A 1 201 ? 21.246 12.982 9.681 1.00 90.31 201 ASN A N 1
ATOM 1597 C CA . ASN A 1 201 ? 20.124 13.549 10.414 1.00 90.31 201 ASN A CA 1
ATOM 1598 C C . ASN A 1 201 ? 18.859 13.560 9.551 1.00 90.31 201 ASN A C 1
ATOM 1600 O O . ASN A 1 201 ? 18.918 13.634 8.328 1.00 90.31 201 ASN A O 1
ATOM 1604 N N . TRP A 1 202 ? 17.691 13.583 10.199 1.00 91.88 202 TRP A N 1
ATOM 1605 C CA . TRP A 1 202 ? 16.397 13.632 9.508 1.00 91.88 202 TRP A CA 1
ATOM 1606 C C . TRP A 1 202 ? 16.321 14.729 8.439 1.00 91.88 202 TRP A C 1
ATOM 1608 O O . TRP A 1 202 ? 15.918 14.453 7.319 1.00 91.88 202 TRP A O 1
ATOM 1618 N N . SER A 1 203 ? 16.728 15.958 8.768 1.00 92.56 203 SER A N 1
ATOM 1619 C CA . SER A 1 203 ? 16.627 17.123 7.877 1.00 92.56 203 SER A CA 1
ATOM 1620 C C . SER A 1 203 ? 17.577 17.088 6.681 1.00 92.56 203 SER A C 1
ATOM 1622 O O . SER A 1 203 ? 17.439 17.902 5.774 1.00 92.56 203 SER A O 1
ATOM 1624 N N . GLU A 1 204 ? 18.580 16.209 6.702 1.00 89.81 204 GLU A N 1
ATOM 1625 C CA . GLU A 1 204 ? 19.466 15.996 5.554 1.00 89.81 204 GLU A CA 1
ATOM 1626 C C . GLU A 1 204 ? 18.801 15.094 4.516 1.00 89.81 204 GLU A C 1
ATOM 1628 O O . GLU A 1 204 ? 19.118 15.183 3.333 1.00 89.81 204 GLU A O 1
ATOM 1633 N N . GLU A 1 205 ? 17.857 14.260 4.959 1.00 90.31 205 GLU A N 1
ATOM 1634 C CA . GLU A 1 205 ? 17.257 13.227 4.132 1.00 90.31 205 GLU A CA 1
ATOM 1635 C C . GLU A 1 205 ? 15.800 13.537 3.778 1.00 90.31 205 GLU A C 1
ATOM 1637 O O . GLU A 1 205 ? 15.398 13.355 2.632 1.00 90.31 205 GLU A O 1
ATOM 1642 N N . PHE A 1 206 ? 15.010 14.068 4.705 1.00 93.38 206 PHE A N 1
ATOM 1643 C CA . PHE A 1 206 ? 13.617 14.447 4.486 1.00 93.38 206 PHE A CA 1
ATOM 1644 C C . PHE A 1 206 ? 13.446 15.966 4.483 1.00 93.38 206 PHE A C 1
ATOM 1646 O O . P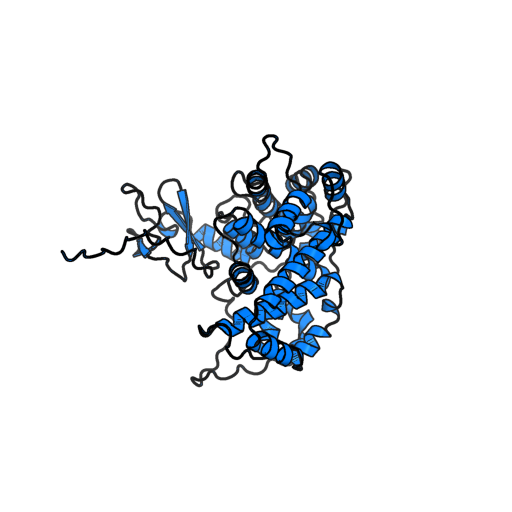HE A 1 206 ? 13.968 16.675 5.346 1.00 93.38 206 PHE A O 1
ATOM 1653 N N . VAL A 1 207 ? 12.656 16.452 3.524 1.00 92.56 207 VAL A N 1
ATOM 1654 C CA . VAL A 1 207 ? 12.197 17.847 3.466 1.00 92.56 207 VAL A CA 1
ATOM 1655 C C . VAL A 1 207 ? 11.045 18.051 4.450 1.00 92.56 207 VAL A C 1
ATOM 1657 O O . VAL A 1 207 ? 10.952 19.101 5.088 1.00 92.56 207 VAL A O 1
ATOM 1660 N N . SER A 1 208 ? 10.186 17.038 4.606 1.00 91.88 208 SER A N 1
ATOM 1661 C CA . SER A 1 208 ? 9.089 17.039 5.576 1.00 91.88 208 SER A CA 1
ATOM 1662 C C . SER A 1 208 ? 9.612 17.270 6.995 1.00 91.88 208 SER A C 1
ATOM 1664 O O . SER A 1 208 ? 10.565 16.603 7.413 1.00 91.88 208 SER A O 1
ATOM 1666 N N . PRO A 1 209 ? 8.993 18.165 7.785 1.00 92.94 209 PRO A N 1
ATOM 1667 C CA . PRO A 1 209 ? 9.439 18.421 9.144 1.00 92.94 209 PRO A CA 1
ATOM 1668 C C . PRO A 1 209 ? 9.221 17.192 10.029 1.00 92.94 209 PRO A C 1
ATOM 1670 O O . PRO A 1 209 ? 8.202 16.503 9.943 1.00 92.94 209 PRO A O 1
ATOM 1673 N N . LYS A 1 210 ? 10.165 16.946 10.939 1.00 94.56 210 LYS A N 1
ATOM 1674 C CA . LYS A 1 210 ? 9.989 15.939 11.985 1.00 94.56 210 LYS A CA 1
ATOM 1675 C C . LYS A 1 210 ? 9.075 16.499 13.071 1.00 94.56 210 LYS A C 1
ATOM 1677 O O . LYS A 1 210 ? 9.489 17.344 13.857 1.00 94.56 210 LYS A O 1
ATOM 1682 N N . LEU A 1 211 ? 7.845 16.006 13.123 1.00 93.88 211 LEU A N 1
ATOM 1683 C CA . LEU A 1 211 ? 6.834 16.428 14.089 1.00 93.88 211 LEU A CA 1
ATOM 1684 C C . LEU A 1 211 ? 7.074 15.821 15.478 1.00 93.88 211 LEU A C 1
ATOM 1686 O O . LEU A 1 211 ? 7.422 14.640 15.616 1.00 93.88 211 LEU A O 1
ATOM 1690 N N . SER A 1 212 ? 6.807 16.610 16.517 1.00 92.12 212 SER A N 1
ATOM 1691 C CA . SER A 1 212 ? 6.598 16.115 17.878 1.00 92.12 212 SER A CA 1
ATOM 1692 C C . SER A 1 212 ? 5.328 15.260 17.959 1.00 92.12 212 SER A C 1
ATOM 1694 O O . SER A 1 212 ? 4.473 15.276 17.076 1.00 92.12 212 SER A O 1
ATOM 1696 N N . TYR A 1 213 ? 5.163 14.509 19.050 1.00 89.06 213 TYR A N 1
ATOM 1697 C CA . TYR A 1 213 ? 3.977 13.664 19.227 1.00 89.06 213 TYR A CA 1
ATOM 1698 C C . TYR A 1 213 ? 2.664 14.463 19.230 1.00 89.06 213 TYR A C 1
ATOM 1700 O O . TYR A 1 213 ? 1.684 14.014 18.642 1.00 89.06 213 TYR A O 1
ATOM 1708 N N . SER A 1 214 ? 2.640 15.632 19.879 1.00 90.44 214 SER A N 1
ATOM 1709 C CA . SER A 1 214 ? 1.456 16.495 19.931 1.00 90.44 214 SER A CA 1
ATOM 1710 C C . SER A 1 214 ? 1.115 17.071 18.562 1.00 90.44 214 SER A C 1
ATOM 1712 O O . SER A 1 214 ? -0.045 17.030 18.171 1.00 90.44 214 SER A O 1
ATOM 1714 N N . GLU A 1 215 ? 2.113 17.543 17.809 1.00 93.69 215 GLU A N 1
ATOM 1715 C CA . GLU A 1 215 ? 1.906 18.039 16.441 1.00 93.69 215 GLU A CA 1
ATOM 1716 C C . GLU A 1 215 ? 1.412 16.918 15.526 1.00 93.69 215 GLU A C 1
ATOM 1718 O O . GLU A 1 215 ? 0.432 17.085 14.808 1.00 93.69 215 GLU A O 1
ATOM 1723 N N . ALA A 1 216 ? 2.034 15.741 15.619 1.00 92.44 216 ALA A N 1
ATOM 1724 C CA . ALA A 1 216 ? 1.636 14.562 14.867 1.00 92.44 216 ALA A CA 1
ATOM 1725 C C . ALA A 1 216 ? 0.202 14.115 15.177 1.00 92.44 216 ALA A C 1
ATOM 1727 O O . ALA A 1 216 ? -0.503 13.669 14.275 1.00 92.44 216 ALA A O 1
ATOM 1728 N N . LEU A 1 217 ? -0.233 14.204 16.438 1.00 90.25 217 LEU A N 1
ATOM 1729 C CA . LEU A 1 217 ? -1.605 13.883 16.826 1.00 90.25 217 LEU A CA 1
ATOM 1730 C C . LEU A 1 217 ? -2.595 14.873 16.205 1.00 90.25 217 LEU A C 1
ATOM 1732 O O . LEU A 1 217 ? -3.555 14.431 15.580 1.00 90.25 217 LEU A O 1
ATOM 1736 N N . THR A 1 218 ? -2.317 16.175 16.309 1.00 91.44 218 THR A N 1
ATOM 1737 C CA . THR A 1 218 ? -3.126 17.232 15.684 1.00 91.44 218 THR A CA 1
ATOM 1738 C C . THR A 1 218 ? -3.233 17.032 14.173 1.00 91.44 218 THR A C 1
ATOM 1740 O O . THR A 1 218 ? -4.331 17.054 13.627 1.00 91.44 218 THR A O 1
ATOM 1743 N N . GLU A 1 219 ? -2.114 16.769 13.496 1.00 92.00 219 GLU A N 1
ATOM 1744 C CA . GLU A 1 219 ? -2.088 16.487 12.057 1.00 92.00 219 GLU A CA 1
ATOM 1745 C C . GLU A 1 219 ? -2.883 15.220 11.715 1.00 92.00 219 GLU A C 1
ATOM 1747 O O . GLU A 1 219 ? -3.707 15.231 10.811 1.00 92.00 219 GLU A O 1
ATOM 1752 N N . CYS A 1 220 ? -2.737 14.127 12.468 1.00 91.56 220 CYS A N 1
ATOM 1753 C CA . CYS A 1 220 ? -3.496 12.896 12.206 1.00 91.56 220 CYS A CA 1
ATOM 1754 C C . CYS A 1 220 ? -5.017 13.042 12.412 1.00 91.56 220 CYS A C 1
ATOM 1756 O O . CYS A 1 220 ? -5.767 12.165 11.977 1.00 91.56 220 CYS A O 1
ATOM 1758 N N . HIS A 1 221 ? -5.467 14.102 13.087 1.00 88.56 221 HIS A N 1
ATOM 1759 C CA . HIS A 1 221 ? -6.880 14.453 13.263 1.00 88.56 221 HIS A CA 1
ATOM 1760 C C . HIS A 1 221 ? -7.352 15.549 12.302 1.00 88.56 221 HIS A C 1
ATOM 1762 O O . HIS A 1 221 ? -8.552 15.782 12.184 1.00 88.56 221 HIS A O 1
ATOM 1768 N N . ALA A 1 222 ? -6.439 16.205 11.585 1.00 85.38 222 ALA A N 1
ATOM 1769 C CA . ALA A 1 222 ? -6.786 17.248 10.635 1.00 85.38 222 ALA A CA 1
ATOM 1770 C C . ALA A 1 222 ? -7.428 16.667 9.364 1.00 85.38 222 ALA A C 1
ATOM 1772 O O . ALA A 1 222 ? -7.039 15.612 8.861 1.00 85.38 222 ALA A O 1
ATOM 1773 N N . ALA A 1 223 ? -8.375 17.408 8.784 1.00 72.75 223 ALA A N 1
ATOM 1774 C CA . ALA A 1 223 ? -9.023 17.023 7.530 1.00 72.75 223 ALA A CA 1
ATOM 1775 C C . ALA A 1 223 ? -8.058 17.019 6.326 1.00 72.75 223 ALA A C 1
ATOM 1777 O O . ALA A 1 223 ? -8.254 16.257 5.384 1.00 72.75 223 ALA A O 1
ATOM 1778 N N . SER A 1 224 ? -7.018 17.859 6.351 1.00 77.69 224 SER A N 1
ATOM 1779 C CA . SER A 1 224 ? -6.034 17.992 5.268 1.00 77.69 224 SER A CA 1
ATOM 1780 C C . SER A 1 224 ? -4.611 18.108 5.833 1.00 77.69 224 SER A C 1
ATOM 1782 O O . SER A 1 224 ? -4.078 19.218 5.918 1.00 77.69 224 SER A O 1
ATOM 1784 N N . PRO A 1 225 ? -3.993 16.990 6.247 1.00 83.69 225 PRO A N 1
ATOM 1785 C CA . PRO A 1 225 ? -2.709 17.008 6.938 1.00 83.69 225 PRO A CA 1
ATOM 1786 C C . PRO A 1 225 ? -1.526 17.089 5.966 1.00 83.69 225 PRO A C 1
ATOM 1788 O O . PRO A 1 225 ? -0.938 16.075 5.586 1.00 83.69 225 PRO A O 1
ATOM 1791 N N . ALA A 1 226 ? -1.165 18.309 5.556 1.00 87.12 226 ALA A N 1
ATOM 1792 C CA . ALA A 1 226 ? -0.126 18.549 4.548 1.00 87.12 226 ALA A CA 1
ATOM 1793 C C . ALA A 1 226 ? 1.230 17.916 4.913 1.00 87.12 226 ALA A C 1
ATOM 1795 O O . ALA A 1 226 ? 1.929 17.400 4.040 1.00 87.12 226 ALA A O 1
ATOM 1796 N N . ASN A 1 227 ? 1.582 17.900 6.203 1.00 91.94 227 ASN A N 1
ATOM 1797 C CA . ASN A 1 227 ? 2.829 17.298 6.675 1.00 91.94 227 ASN A CA 1
ATOM 1798 C C . ASN A 1 227 ? 2.820 15.768 6.537 1.00 91.94 227 ASN A C 1
ATOM 1800 O O . ASN A 1 227 ? 3.829 15.170 6.166 1.00 91.94 227 ASN A O 1
ATOM 1804 N N . ILE A 1 228 ? 1.675 15.129 6.794 1.00 92.06 228 ILE A N 1
ATOM 1805 C CA . ILE A 1 228 ? 1.513 13.681 6.617 1.00 92.06 228 ILE A CA 1
ATOM 1806 C C . ILE A 1 228 ? 1.546 13.327 5.132 1.00 92.06 228 ILE A C 1
ATOM 1808 O O . ILE A 1 228 ? 2.242 12.391 4.749 1.00 92.06 228 ILE A O 1
ATOM 1812 N N . ASP A 1 229 ? 0.859 14.100 4.290 1.00 90.88 229 ASP A N 1
ATOM 1813 C CA . ASP A 1 229 ? 0.857 13.894 2.840 1.00 90.88 229 ASP A CA 1
ATOM 1814 C C . ASP A 1 229 ? 2.260 13.994 2.241 1.00 90.88 229 ASP A C 1
ATOM 1816 O O . ASP A 1 229 ? 2.634 13.163 1.408 1.00 90.88 229 ASP A O 1
ATOM 1820 N N . SER A 1 230 ? 3.031 14.996 2.673 1.00 91.31 230 SER A N 1
ATOM 1821 C CA . SER A 1 230 ? 4.416 15.185 2.247 1.00 91.31 230 SER A CA 1
ATOM 1822 C C . SER A 1 230 ? 5.285 14.004 2.673 1.00 91.31 230 SER A C 1
ATOM 1824 O O . SER A 1 230 ? 5.979 13.423 1.836 1.00 91.31 230 SER A O 1
ATOM 1826 N N . LEU A 1 231 ? 5.165 13.568 3.932 1.00 93.94 231 LEU A N 1
ATOM 1827 C CA . LEU A 1 231 ? 5.928 12.435 4.446 1.00 93.94 231 LEU A CA 1
ATOM 1828 C C . LEU A 1 231 ? 5.612 11.133 3.697 1.00 93.94 231 LEU A C 1
ATOM 1830 O O . LEU A 1 231 ? 6.524 10.391 3.346 1.00 93.94 231 LEU A O 1
ATOM 1834 N N . GLU A 1 232 ? 4.335 10.852 3.425 1.00 93.25 232 GLU A N 1
ATOM 1835 C CA . GLU A 1 232 ? 3.905 9.678 2.651 1.00 93.25 232 GLU A CA 1
ATOM 1836 C C . GLU A 1 232 ? 4.539 9.642 1.253 1.00 93.25 232 GLU A C 1
ATOM 1838 O O . GLU A 1 232 ? 5.004 8.591 0.794 1.00 93.25 232 GLU A O 1
ATOM 1843 N N . ASN A 1 233 ? 4.557 10.794 0.578 1.00 91.38 233 ASN A N 1
ATOM 1844 C CA . ASN A 1 233 ? 5.101 10.922 -0.769 1.00 91.38 233 ASN A CA 1
ATOM 1845 C C . ASN A 1 233 ? 6.632 10.792 -0.763 1.00 91.38 233 ASN A C 1
ATOM 1847 O O . ASN A 1 233 ? 7.182 10.058 -1.584 1.00 91.38 233 ASN A O 1
ATOM 1851 N N . GLU A 1 234 ? 7.316 11.453 0.177 1.00 93.19 234 GLU A N 1
ATOM 1852 C CA . GLU A 1 234 ? 8.773 11.358 0.330 1.00 93.19 234 GLU A CA 1
ATOM 1853 C C . GLU A 1 234 ? 9.216 9.943 0.690 1.00 93.19 234 GLU A C 1
ATOM 1855 O O . GLU A 1 234 ? 10.159 9.424 0.097 1.00 93.19 234 GLU A O 1
ATOM 1860 N N . PHE A 1 235 ? 8.515 9.287 1.617 1.00 93.06 235 PHE A N 1
ATOM 1861 C CA . PHE A 1 235 ? 8.827 7.916 2.001 1.00 93.06 235 PHE A CA 1
ATOM 1862 C C . PHE A 1 235 ? 8.730 6.969 0.802 1.00 93.06 235 PHE A C 1
ATOM 1864 O O . PHE A 1 235 ? 9.640 6.185 0.538 1.00 93.06 235 PHE A O 1
ATOM 1871 N N . THR A 1 236 ? 7.660 7.098 0.021 1.00 90.94 236 THR A N 1
ATOM 1872 C CA . THR A 1 236 ? 7.466 6.311 -1.198 1.00 90.94 236 THR A CA 1
ATOM 1873 C C . THR A 1 236 ? 8.580 6.541 -2.222 1.00 90.94 236 THR A C 1
ATOM 1875 O O . THR A 1 236 ? 9.134 5.582 -2.764 1.00 90.94 236 THR A O 1
ATOM 1878 N N . ASP A 1 237 ? 8.919 7.805 -2.483 1.00 91.31 237 ASP A N 1
ATOM 1879 C CA . ASP A 1 237 ? 9.982 8.181 -3.415 1.00 91.31 237 ASP A CA 1
ATOM 1880 C C . ASP A 1 237 ? 11.341 7.609 -2.984 1.00 91.31 237 ASP A C 1
ATOM 1882 O O . ASP A 1 237 ? 12.075 7.055 -3.805 1.00 91.31 237 ASP A O 1
ATOM 1886 N N . LYS A 1 238 ? 11.657 7.650 -1.684 1.00 92.00 238 LYS A N 1
ATOM 1887 C CA . LYS A 1 238 ? 12.895 7.073 -1.143 1.00 92.00 238 LYS A CA 1
ATOM 1888 C C . LYS A 1 238 ? 12.964 5.564 -1.287 1.00 92.00 238 LYS A C 1
ATOM 1890 O O . LYS A 1 238 ? 13.998 5.058 -1.716 1.00 92.00 238 LYS A O 1
ATOM 1895 N N . ILE A 1 239 ? 11.878 4.845 -1.007 1.00 89.69 239 ILE A N 1
ATOM 1896 C CA . ILE A 1 239 ? 11.826 3.395 -1.236 1.00 89.69 239 ILE A CA 1
ATOM 1897 C C . ILE A 1 239 ? 12.094 3.076 -2.716 1.00 89.69 239 ILE A C 1
ATOM 1899 O O . ILE A 1 239 ? 12.909 2.200 -3.014 1.00 89.69 239 ILE A O 1
ATOM 1903 N N . GLY A 1 240 ? 11.497 3.832 -3.645 1.00 89.38 240 GLY A N 1
ATOM 1904 C CA . GLY A 1 240 ? 11.777 3.701 -5.079 1.00 89.38 240 GLY A CA 1
ATOM 1905 C C . GLY A 1 240 ? 13.237 3.996 -5.443 1.00 89.38 240 GLY A C 1
ATOM 1906 O O . GLY A 1 240 ? 13.866 3.231 -6.175 1.00 89.38 240 GLY A O 1
ATOM 1907 N N . LYS A 1 241 ? 13.821 5.066 -4.892 1.00 90.19 241 LYS A N 1
ATOM 1908 C CA . LYS A 1 241 ? 15.238 5.412 -5.095 1.00 90.19 241 LYS A CA 1
ATOM 1909 C C . LYS A 1 241 ? 16.181 4.342 -4.550 1.00 90.19 241 LYS A C 1
ATOM 1911 O O . LYS A 1 241 ? 17.128 3.976 -5.243 1.00 90.19 241 LYS A O 1
ATOM 1916 N N . HIS A 1 242 ? 15.923 3.811 -3.356 1.00 88.06 242 HIS A N 1
ATOM 1917 C CA . HIS A 1 242 ? 16.730 2.737 -2.780 1.00 88.06 242 HIS A CA 1
ATOM 1918 C C . HIS A 1 242 ? 16.628 1.449 -3.597 1.00 88.06 242 HIS A C 1
ATOM 1920 O O . HIS A 1 242 ? 17.655 0.832 -3.869 1.00 88.06 242 HIS A O 1
ATOM 1926 N N . GLN A 1 243 ? 15.430 1.076 -4.060 1.00 86.25 243 GLN A N 1
ATOM 1927 C CA . GLN A 1 243 ? 15.259 -0.062 -4.967 1.00 86.25 243 GLN A CA 1
ATOM 1928 C C . GLN A 1 243 ? 16.098 0.115 -6.238 1.00 86.25 243 GLN A C 1
ATOM 1930 O O . GLN A 1 243 ? 16.833 -0.791 -6.630 1.00 86.25 243 GLN A O 1
ATOM 1935 N N . ARG A 1 244 ? 16.034 1.297 -6.860 1.00 88.00 244 ARG A N 1
ATOM 1936 C CA . ARG A 1 244 ? 16.796 1.609 -8.074 1.00 88.00 244 ARG A CA 1
ATOM 1937 C C . ARG A 1 244 ? 18.305 1.605 -7.838 1.00 88.00 244 ARG A C 1
ATOM 1939 O O . ARG A 1 244 ? 19.042 1.097 -8.674 1.00 88.00 244 ARG A O 1
ATOM 1946 N N . ALA A 1 245 ? 18.769 2.116 -6.699 1.00 88.88 245 ALA A N 1
ATOM 1947 C CA . ALA A 1 245 ? 20.186 2.115 -6.333 1.00 88.88 245 ALA A CA 1
ATOM 1948 C C . ALA A 1 245 ? 20.767 0.699 -6.153 1.00 88.88 245 ALA A C 1
ATOM 1950 O O . ALA A 1 245 ? 21.982 0.525 -6.201 1.00 88.88 245 ALA A O 1
ATOM 1951 N N . ARG A 1 246 ? 19.910 -0.311 -5.955 1.00 86.69 246 ARG A N 1
ATOM 1952 C CA . ARG A 1 246 ? 20.294 -1.726 -5.850 1.00 86.69 246 ARG A CA 1
ATOM 1953 C C . ARG A 1 246 ? 20.254 -2.472 -7.187 1.00 86.69 246 ARG A C 1
ATOM 1955 O O . ARG A 1 246 ? 20.640 -3.638 -7.225 1.00 86.69 246 ARG A O 1
ATOM 1962 N N . MET A 1 247 ? 19.804 -1.835 -8.270 1.00 87.38 247 MET A N 1
ATOM 1963 C CA . MET A 1 247 ? 19.872 -2.424 -9.608 1.00 87.38 247 MET A CA 1
ATOM 1964 C C . MET A 1 247 ? 21.325 -2.492 -10.086 1.00 87.38 247 MET A C 1
ATOM 1966 O O . MET A 1 247 ? 22.101 -1.557 -9.891 1.00 87.38 247 MET A O 1
ATOM 1970 N N . SER A 1 248 ? 21.692 -3.581 -10.761 1.00 89.38 248 SER A N 1
ATOM 1971 C CA . SER A 1 248 ? 22.973 -3.657 -11.465 1.00 89.38 248 SER A CA 1
ATOM 1972 C C . SER A 1 248 ? 23.010 -2.664 -12.632 1.00 89.38 248 SER A C 1
ATOM 1974 O O . SER A 1 248 ? 21.968 -2.270 -13.162 1.00 89.38 248 SER A O 1
ATOM 1976 N N . SER A 1 249 ? 24.205 -2.291 -13.099 1.00 91.69 249 SER A N 1
ATOM 1977 C CA . SER A 1 249 ? 24.339 -1.405 -14.265 1.00 91.69 249 SER A CA 1
ATOM 1978 C C . SER A 1 249 ? 23.619 -1.961 -15.498 1.00 91.69 249 SER A C 1
ATOM 1980 O O . SER A 1 249 ? 22.975 -1.211 -16.223 1.00 91.69 249 SER A O 1
ATOM 1982 N N . LEU A 1 250 ? 23.661 -3.284 -15.700 1.00 91.12 250 LEU A N 1
ATOM 1983 C CA . LEU A 1 250 ? 22.958 -3.951 -16.798 1.00 91.12 250 LEU A CA 1
ATOM 1984 C C . LEU A 1 250 ? 21.434 -3.822 -16.662 1.00 91.12 250 LEU A C 1
ATOM 1986 O O . LEU A 1 250 ? 20.753 -3.519 -17.641 1.00 91.12 250 LEU A O 1
ATOM 1990 N N . GLN A 1 251 ? 20.903 -4.008 -15.450 1.00 90.25 251 GLN A N 1
ATOM 1991 C CA . GLN A 1 251 ? 19.479 -3.822 -15.163 1.00 90.25 251 GLN A CA 1
ATOM 1992 C C . GLN A 1 251 ? 19.045 -2.374 -15.395 1.00 90.25 251 GLN A C 1
ATOM 1994 O O . GLN A 1 251 ? 18.026 -2.135 -16.039 1.00 90.25 251 GLN A O 1
ATOM 1999 N N . ALA A 1 252 ? 19.836 -1.412 -14.919 1.00 92.31 252 ALA A N 1
ATOM 2000 C CA . ALA A 1 252 ? 19.557 0.008 -15.092 1.00 92.31 252 ALA A CA 1
ATOM 2001 C C . ALA A 1 252 ? 19.556 0.418 -16.577 1.00 92.31 252 ALA A C 1
ATOM 2003 O O . ALA A 1 252 ? 18.642 1.122 -17.008 1.00 92.31 252 ALA A O 1
ATOM 2004 N N . CYS A 1 253 ? 20.527 -0.054 -17.369 1.00 93.44 253 CYS A N 1
ATOM 2005 C CA . CYS A 1 253 ? 20.575 0.181 -18.815 1.00 93.44 253 CYS A CA 1
ATOM 2006 C C . CYS A 1 253 ? 19.375 -0.443 -19.538 1.00 93.44 253 CYS A C 1
ATOM 2008 O O . CYS A 1 253 ? 18.686 0.253 -20.280 1.00 93.44 253 CYS A O 1
ATOM 2010 N N . SER A 1 254 ? 19.070 -1.713 -19.258 1.00 93.44 254 SER A N 1
ATOM 2011 C CA . SER A 1 254 ? 17.943 -2.424 -19.883 1.00 93.44 254 SER A CA 1
ATOM 2012 C C . SER A 1 254 ? 16.609 -1.737 -19.579 1.00 93.44 254 SER A C 1
ATOM 2014 O O . SER A 1 254 ? 15.785 -1.515 -20.464 1.00 93.44 254 SER A O 1
ATOM 2016 N N . LEU A 1 255 ? 16.402 -1.316 -18.329 1.00 94.38 255 LEU A N 1
ATOM 2017 C CA . LEU A 1 255 ? 15.202 -0.584 -17.940 1.00 94.38 255 LEU A CA 1
ATOM 2018 C C . LEU A 1 255 ? 15.124 0.805 -18.592 1.00 94.38 255 LEU A C 1
ATOM 2020 O O . LEU A 1 255 ? 14.035 1.247 -18.960 1.00 94.38 255 LEU A O 1
ATOM 2024 N N . ALA A 1 256 ? 16.251 1.501 -18.755 1.00 95.19 256 ALA A N 1
ATOM 2025 C CA . ALA A 1 256 ? 16.289 2.779 -19.461 1.00 95.19 256 ALA A CA 1
ATOM 2026 C C . ALA A 1 256 ? 15.902 2.623 -20.942 1.00 95.19 256 ALA A C 1
ATOM 2028 O O . ALA A 1 256 ? 15.136 3.433 -21.463 1.00 95.19 256 ALA A O 1
ATOM 2029 N N . GLU A 1 257 ? 16.362 1.562 -21.609 1.00 95.12 257 GLU A N 1
ATOM 2030 C CA . GLU A 1 257 ? 15.948 1.225 -22.976 1.00 95.12 257 GLU A CA 1
ATOM 2031 C C . GLU A 1 257 ? 14.443 0.931 -23.052 1.00 95.12 257 GLU A C 1
ATOM 2033 O O . GLU A 1 257 ? 13.741 1.492 -23.897 1.00 95.12 257 GLU A O 1
ATOM 2038 N N . LEU A 1 258 ? 13.910 0.144 -22.111 1.00 95.38 258 LEU A N 1
ATOM 2039 C CA . LEU A 1 258 ? 12.476 -0.151 -22.034 1.00 95.38 258 LEU A CA 1
ATOM 2040 C C . LEU A 1 258 ? 11.629 1.098 -21.791 1.00 95.38 258 LEU A C 1
ATOM 2042 O O . LEU A 1 258 ? 10.576 1.243 -22.412 1.00 95.38 258 LEU A O 1
ATOM 2046 N N . LYS A 1 259 ? 12.087 2.040 -20.959 1.00 95.50 259 LYS A N 1
ATOM 2047 C CA . LYS A 1 259 ? 11.401 3.326 -20.736 1.00 95.50 259 LYS A CA 1
ATOM 2048 C C . LYS A 1 259 ? 11.300 4.176 -22.009 1.00 95.50 259 LYS A C 1
ATOM 2050 O O . LYS A 1 259 ? 10.364 4.960 -22.135 1.00 95.50 259 LYS A O 1
ATOM 2055 N N . ASN A 1 260 ? 12.204 3.982 -22.971 1.00 95.62 260 ASN A N 1
ATOM 2056 C CA . ASN A 1 260 ? 12.170 4.650 -24.275 1.00 95.62 260 ASN A CA 1
ATOM 2057 C C . ASN A 1 260 ? 11.317 3.917 -25.325 1.00 95.62 260 ASN A C 1
ATOM 2059 O O . ASN A 1 260 ? 11.035 4.473 -26.394 1.00 95.62 260 ASN A O 1
ATOM 2063 N N . SER A 1 261 ? 10.870 2.692 -25.036 1.00 95.44 261 SER A N 1
ATOM 2064 C CA . SER A 1 261 ? 9.974 1.948 -25.921 1.00 95.44 261 SER A CA 1
ATOM 2065 C C . SER A 1 261 ? 8.612 2.641 -26.060 1.00 95.44 261 SER A C 1
ATOM 2067 O O . SER A 1 261 ? 8.127 3.303 -25.143 1.00 95.44 261 SER A O 1
ATOM 2069 N N . GLU A 1 262 ? 7.975 2.488 -27.222 1.00 95.06 262 GLU A N 1
ATOM 2070 C CA . GLU A 1 262 ? 6.678 3.115 -27.507 1.00 95.06 262 GLU A CA 1
ATOM 2071 C C . GLU A 1 262 ? 5.574 2.751 -26.488 1.00 95.06 262 GLU A C 1
ATOM 2073 O O . GLU A 1 262 ? 4.912 3.678 -26.017 1.00 95.06 262 GLU A O 1
ATOM 2078 N N . PRO A 1 263 ? 5.383 1.477 -26.070 1.00 94.06 263 PRO A N 1
ATOM 2079 C CA . PRO A 1 263 ? 4.345 1.130 -25.092 1.00 94.06 263 PRO A CA 1
ATOM 2080 C C . PRO A 1 263 ? 4.521 1.853 -23.751 1.00 94.06 263 PRO A C 1
ATOM 2082 O O . PRO A 1 263 ? 3.559 2.376 -23.189 1.00 94.06 263 PRO A O 1
ATOM 2085 N N . ILE A 1 264 ? 5.762 1.946 -23.261 1.00 95.69 264 ILE A N 1
ATOM 2086 C CA . ILE A 1 264 ? 6.054 2.607 -21.985 1.00 95.69 264 ILE A CA 1
ATOM 2087 C C . ILE A 1 264 ? 5.987 4.130 -22.122 1.00 95.69 264 ILE A C 1
ATOM 2089 O O . ILE A 1 264 ? 5.456 4.786 -21.230 1.00 95.69 264 ILE A O 1
ATOM 2093 N N . ARG A 1 265 ? 6.424 4.714 -23.247 1.00 95.50 265 ARG A N 1
ATOM 2094 C CA . ARG A 1 265 ? 6.247 6.156 -23.496 1.00 95.50 265 ARG A CA 1
ATOM 2095 C C . ARG A 1 265 ? 4.773 6.562 -23.529 1.00 95.50 265 ARG A C 1
ATOM 2097 O O . ARG A 1 265 ? 4.442 7.615 -22.994 1.00 95.50 265 ARG A O 1
ATOM 2104 N N . ARG A 1 266 ? 3.884 5.731 -24.090 1.00 94.94 266 ARG A N 1
ATOM 2105 C CA . ARG A 1 266 ? 2.427 5.970 -24.041 1.00 94.94 266 ARG A CA 1
ATOM 2106 C C . ARG A 1 266 ? 1.886 5.929 -22.622 1.00 94.94 266 ARG A C 1
ATOM 2108 O O . ARG A 1 266 ? 1.166 6.841 -22.236 1.00 94.94 266 ARG A O 1
ATOM 2115 N N . LEU A 1 267 ? 2.286 4.928 -21.837 1.00 94.75 267 LEU A N 1
ATOM 2116 C CA . LEU A 1 267 ? 1.923 4.844 -20.421 1.00 94.75 267 LEU A CA 1
ATOM 2117 C C . LEU A 1 267 ? 2.376 6.091 -19.651 1.00 94.75 267 LEU A C 1
ATOM 2119 O O . LEU A 1 267 ? 1.587 6.701 -18.938 1.00 94.75 267 LEU A O 1
ATOM 2123 N N . LEU A 1 268 ? 3.630 6.506 -19.835 1.00 94.31 268 LEU A N 1
ATOM 2124 C CA . LEU A 1 268 ? 4.190 7.700 -19.200 1.00 94.31 268 LEU A CA 1
ATOM 2125 C C . LEU A 1 268 ? 3.530 9.001 -19.668 1.00 94.31 268 LEU A C 1
ATOM 2127 O O . LEU A 1 268 ? 3.647 9.998 -18.966 1.00 94.31 268 LEU A O 1
ATOM 2131 N N . ALA A 1 269 ? 2.846 9.004 -20.814 1.00 94.00 269 ALA A N 1
ATOM 2132 C CA . ALA A 1 269 ? 2.079 10.136 -21.329 1.00 94.00 269 ALA A CA 1
ATOM 2133 C C . ALA A 1 269 ? 0.580 10.069 -20.975 1.00 94.00 269 ALA A C 1
ATOM 2135 O O . ALA A 1 269 ? -0.155 11.011 -21.274 1.00 94.00 269 ALA A O 1
ATOM 2136 N N . ALA A 1 270 ? 0.110 8.987 -20.341 1.00 93.19 270 ALA A N 1
ATOM 2137 C CA . ALA A 1 270 ? -1.302 8.800 -20.028 1.00 93.19 270 ALA A CA 1
ATOM 2138 C C . ALA A 1 270 ? -1.798 9.908 -19.077 1.00 93.19 270 ALA A C 1
ATOM 2140 O O . ALA A 1 270 ? -1.208 10.082 -18.001 1.00 93.19 270 ALA A O 1
ATOM 2141 N N . PRO A 1 271 ? -2.881 10.642 -19.414 1.00 91.25 271 PRO A N 1
ATOM 2142 C CA . PRO A 1 271 ? -3.367 11.761 -18.602 1.00 91.25 271 PRO A CA 1
ATOM 2143 C C . PRO A 1 271 ? -3.697 11.377 -17.156 1.00 91.25 271 PRO A C 1
ATOM 2145 O O . PRO A 1 271 ? -3.368 12.117 -16.230 1.00 91.25 271 PRO A O 1
ATOM 2148 N N . CYS A 1 272 ? -4.275 10.189 -16.947 1.00 89.44 272 CYS A N 1
ATOM 2149 C CA . CYS A 1 272 ? -4.624 9.669 -15.621 1.00 89.44 272 CYS A CA 1
ATOM 2150 C C . CYS A 1 272 ? -3.407 9.418 -14.712 1.00 89.44 272 CYS A C 1
ATOM 2152 O O . CYS A 1 272 ? -3.574 9.302 -13.501 1.00 89.44 272 CYS A O 1
ATOM 2154 N N . LEU A 1 273 ? -2.192 9.371 -15.273 1.00 91.44 273 LEU A N 1
ATOM 2155 C CA . LEU A 1 273 ? -0.945 9.143 -14.544 1.00 91.44 273 LEU A CA 1
ATOM 2156 C C . LEU A 1 273 ? -0.100 10.413 -14.344 1.00 91.44 273 LEU A C 1
ATOM 2158 O O . LEU A 1 273 ? 0.901 10.369 -13.631 1.00 91.44 273 LEU A O 1
ATOM 2162 N N . GLN A 1 274 ? -0.488 11.562 -14.911 1.00 90.62 274 GLN A N 1
ATOM 2163 C CA . GLN A 1 274 ? 0.310 12.801 -14.839 1.00 90.62 274 GLN A CA 1
ATOM 2164 C C . GLN A 1 274 ? 0.241 13.527 -13.484 1.00 90.62 274 GLN A C 1
ATOM 2166 O O . GLN A 1 274 ? 0.892 14.553 -13.294 1.00 90.62 274 GLN A O 1
ATOM 2171 N N . GLY A 1 275 ? -0.536 13.025 -12.521 1.00 87.25 275 GLY A N 1
ATOM 2172 C CA . GLY A 1 275 ? -0.637 13.634 -11.195 1.00 87.25 275 GLY A CA 1
ATOM 2173 C C . GLY A 1 275 ? 0.692 13.592 -10.432 1.00 87.25 275 GLY A C 1
ATOM 2174 O O . GLY A 1 275 ? 1.346 12.553 -10.373 1.00 87.25 275 GLY A O 1
ATOM 2175 N N . GLN A 1 276 ? 1.067 14.693 -9.772 1.00 83.56 276 GLN A N 1
ATOM 2176 C CA . GLN A 1 276 ? 2.319 14.785 -9.001 1.00 83.56 276 GLN A CA 1
ATOM 2177 C C . GLN A 1 276 ? 2.441 13.683 -7.932 1.00 83.56 276 GLN A C 1
ATOM 2179 O O . GLN A 1 276 ? 3.515 13.118 -7.751 1.00 83.56 276 GLN A O 1
ATOM 2184 N N . ALA A 1 277 ? 1.335 13.332 -7.269 1.00 78.94 277 ALA A N 1
ATOM 2185 C CA . ALA A 1 277 ? 1.298 12.253 -6.278 1.00 78.94 277 ALA A CA 1
ATOM 2186 C C . ALA A 1 277 ? 1.454 10.845 -6.893 1.00 78.94 277 ALA A C 1
ATOM 2188 O O . ALA A 1 277 ? 1.806 9.902 -6.190 1.00 78.94 277 ALA A O 1
ATOM 2189 N N . ILE A 1 278 ? 1.197 10.692 -8.196 1.00 88.44 278 ILE A N 1
ATOM 2190 C CA . ILE A 1 278 ? 1.258 9.408 -8.906 1.00 88.44 278 ILE A CA 1
ATOM 2191 C C . ILE A 1 278 ? 2.683 9.120 -9.387 1.00 88.44 278 ILE A C 1
ATOM 2193 O O . ILE A 1 278 ? 3.100 7.968 -9.391 1.00 88.44 278 ILE A O 1
ATOM 2197 N N . GLN A 1 279 ? 3.456 10.144 -9.751 1.00 90.25 279 GLN A N 1
ATOM 2198 C CA . GLN A 1 279 ? 4.762 9.977 -10.401 1.00 90.25 279 GLN A CA 1
ATOM 2199 C C . GLN A 1 279 ? 5.791 9.142 -9.607 1.00 90.25 279 GLN A C 1
ATOM 2201 O O . GLN A 1 279 ? 6.400 8.247 -10.208 1.00 90.25 279 GLN A O 1
ATOM 2206 N N . PRO A 1 280 ? 5.973 9.330 -8.280 1.00 89.12 280 PRO A N 1
ATOM 2207 C CA . PRO A 1 280 ? 6.856 8.461 -7.496 1.00 89.12 280 PRO A CA 1
ATOM 2208 C C . PRO A 1 280 ? 6.390 6.999 -7.506 1.00 89.12 280 PRO A C 1
ATOM 2210 O O . PRO A 1 280 ? 7.192 6.078 -7.658 1.00 89.12 280 PRO A O 1
ATOM 2213 N N . LEU A 1 281 ? 5.074 6.791 -7.420 1.00 89.88 281 LEU A N 1
ATOM 2214 C CA . LEU A 1 281 ? 4.448 5.470 -7.401 1.00 89.88 281 LEU A CA 1
ATOM 2215 C C . LEU A 1 281 ? 4.504 4.778 -8.765 1.00 89.88 281 LEU A C 1
ATOM 2217 O O . LEU A 1 281 ? 4.728 3.574 -8.826 1.00 89.88 281 LEU A O 1
ATOM 2221 N N . LEU A 1 282 ? 4.373 5.530 -9.857 1.00 92.12 282 LEU A N 1
ATOM 2222 C CA . LEU A 1 282 ? 4.542 5.028 -11.219 1.00 92.12 282 LEU A CA 1
ATOM 2223 C C . LEU A 1 282 ? 5.984 4.600 -11.475 1.00 92.12 282 LEU A C 1
ATOM 2225 O O . LEU A 1 282 ? 6.220 3.518 -12.008 1.00 92.12 282 LEU A O 1
ATOM 2229 N N . SER A 1 283 ? 6.950 5.416 -11.046 1.00 91.94 283 SER A N 1
ATOM 2230 C CA . SER A 1 283 ? 8.369 5.061 -11.121 1.00 91.94 283 SER A CA 1
ATOM 2231 C C . SER A 1 283 ? 8.662 3.775 -10.354 1.00 91.94 283 SER A C 1
ATOM 2233 O O . SER A 1 283 ? 9.289 2.871 -10.902 1.00 91.94 283 SER A O 1
ATOM 2235 N N . TYR A 1 284 ? 8.163 3.675 -9.120 1.00 91.44 284 TYR A N 1
ATOM 2236 C CA . TYR A 1 284 ? 8.283 2.468 -8.311 1.00 91.44 284 TYR A CA 1
ATOM 2237 C C . TYR A 1 284 ? 7.630 1.251 -8.984 1.00 91.44 284 TYR A C 1
ATOM 2239 O O . TYR A 1 284 ? 8.233 0.180 -9.029 1.00 91.44 284 TYR A O 1
ATOM 2247 N N . ALA A 1 285 ? 6.419 1.404 -9.529 1.00 91.50 285 ALA A N 1
ATOM 2248 C CA . ALA A 1 285 ? 5.695 0.323 -10.189 1.00 91.50 285 ALA A CA 1
ATOM 2249 C C . ALA A 1 285 ? 6.460 -0.197 -11.412 1.00 91.50 285 ALA A C 1
ATOM 2251 O O . ALA A 1 285 ? 6.621 -1.406 -11.543 1.00 91.50 285 ALA A O 1
ATOM 2252 N N . ILE A 1 286 ? 6.994 0.689 -12.259 1.00 93.44 286 ILE A N 1
ATOM 2253 C CA . ILE A 1 286 ? 7.813 0.313 -13.424 1.00 93.44 286 ILE A CA 1
ATOM 2254 C C . ILE A 1 286 ? 9.072 -0.440 -12.987 1.00 93.44 286 ILE A C 1
ATOM 2256 O O . ILE A 1 286 ? 9.360 -1.517 -13.507 1.00 93.44 286 ILE A O 1
ATOM 2260 N N . ASP A 1 287 ? 9.811 0.113 -12.026 1.00 92.50 287 ASP A N 1
ATOM 2261 C CA . ASP A 1 287 ? 11.065 -0.466 -11.543 1.00 92.50 287 ASP A CA 1
ATOM 2262 C C . ASP A 1 287 ? 10.821 -1.855 -10.913 1.00 92.50 287 ASP A C 1
ATOM 2264 O O . ASP A 1 287 ? 11.550 -2.813 -11.179 1.00 92.50 287 ASP A O 1
ATOM 2268 N N . SER A 1 288 ? 9.742 -1.988 -10.141 1.00 89.19 288 SER A N 1
ATOM 2269 C CA . SER A 1 288 ? 9.333 -3.236 -9.495 1.00 89.19 288 SER A CA 1
ATOM 2270 C C . SER A 1 288 ? 8.832 -4.293 -10.480 1.00 89.19 288 SER A C 1
ATOM 2272 O O . SER A 1 288 ? 9.208 -5.459 -10.361 1.00 89.19 288 SER A O 1
ATOM 2274 N N . SER A 1 289 ? 8.028 -3.885 -11.464 1.00 90.25 289 SER A N 1
ATOM 2275 C CA . SER A 1 289 ? 7.505 -4.765 -12.518 1.00 90.25 289 SER A CA 1
ATOM 2276 C C . SER A 1 289 ? 8.641 -5.312 -13.380 1.00 90.25 289 SER A C 1
ATOM 2278 O O . SER A 1 289 ? 8.708 -6.505 -13.669 1.00 90.25 289 SER A O 1
ATOM 2280 N N . TYR A 1 290 ? 9.610 -4.457 -13.726 1.00 92.12 290 TYR A N 1
ATOM 2281 C CA . TYR A 1 290 ? 10.812 -4.874 -14.441 1.00 92.12 290 TYR A CA 1
ATOM 2282 C C . TYR A 1 290 ? 11.593 -5.936 -13.663 1.00 92.12 290 TYR A C 1
ATOM 2284 O O . TYR A 1 290 ? 11.909 -6.986 -14.214 1.00 92.12 290 TYR A O 1
ATOM 2292 N N . LEU A 1 291 ? 11.876 -5.696 -12.378 1.00 86.44 291 LEU A N 1
ATOM 2293 C CA . LEU A 1 291 ? 12.620 -6.645 -11.545 1.00 86.44 291 LEU A CA 1
ATOM 2294 C C . LEU A 1 291 ? 11.897 -7.986 -11.394 1.00 86.44 291 LEU A C 1
ATOM 2296 O O . LEU A 1 291 ? 12.550 -9.031 -11.376 1.00 86.44 291 LEU A O 1
ATOM 2300 N N . LEU A 1 292 ? 10.567 -7.958 -11.293 1.00 84.44 292 LEU A N 1
ATOM 2301 C CA . LEU A 1 292 ? 9.738 -9.157 -11.226 1.00 84.44 292 LEU A CA 1
ATOM 2302 C C . LEU A 1 292 ? 9.832 -9.966 -12.521 1.00 84.44 292 LEU A C 1
ATOM 2304 O O . LEU A 1 292 ? 10.163 -11.152 -12.490 1.00 84.44 292 LEU A O 1
ATOM 2308 N N . LEU A 1 293 ? 9.598 -9.314 -13.659 1.00 84.50 293 LEU A N 1
ATOM 2309 C CA . LEU A 1 293 ? 9.621 -9.955 -14.971 1.00 84.50 293 LEU A CA 1
ATOM 2310 C C . LEU A 1 293 ? 11.020 -10.462 -15.334 1.00 84.50 293 LEU A C 1
ATOM 2312 O O . LEU A 1 293 ? 11.156 -11.582 -15.821 1.00 84.50 293 LEU A O 1
ATOM 2316 N N . ALA A 1 294 ? 12.063 -9.691 -15.025 1.00 84.75 294 ALA A N 1
ATOM 2317 C CA . ALA A 1 294 ? 13.446 -10.051 -15.317 1.00 84.75 294 ALA A CA 1
ATOM 2318 C C . ALA A 1 294 ? 13.925 -11.286 -14.539 1.00 84.75 294 ALA A C 1
ATOM 2320 O O . ALA A 1 294 ? 14.915 -11.889 -14.941 1.00 84.75 294 ALA A O 1
ATOM 2321 N N . ARG A 1 295 ? 13.253 -11.661 -13.439 1.00 80.38 295 ARG A N 1
ATOM 2322 C CA . ARG A 1 295 ? 13.551 -12.852 -12.616 1.00 80.38 295 ARG A CA 1
ATOM 2323 C C . ARG A 1 295 ? 12.626 -14.040 -12.897 1.00 80.38 295 ARG A C 1
ATOM 2325 O O . ARG A 1 295 ? 12.826 -15.104 -12.314 1.00 80.38 295 ARG A O 1
ATOM 2332 N N . ARG A 1 296 ? 11.616 -13.888 -13.766 1.00 74.81 296 ARG A N 1
ATOM 2333 C CA . ARG A 1 296 ? 10.567 -14.903 -13.988 1.00 74.81 296 ARG A CA 1
ATOM 2334 C C . ARG A 1 296 ? 11.126 -16.264 -14.406 1.00 74.81 296 ARG A C 1
ATOM 2336 O O . ARG A 1 296 ? 10.618 -17.290 -13.967 1.00 74.81 296 ARG A O 1
ATOM 2343 N N . ASP A 1 297 ? 12.195 -16.263 -15.193 1.00 67.25 297 ASP A N 1
ATOM 2344 C CA . ASP A 1 297 ? 12.803 -17.483 -15.729 1.00 67.25 297 ASP A CA 1
ATOM 2345 C C . ASP A 1 297 ? 13.879 -18.071 -14.785 1.00 67.25 297 ASP A C 1
ATOM 2347 O O . ASP A 1 297 ? 14.672 -18.921 -15.186 1.00 67.25 297 ASP A O 1
ATOM 2351 N N . GLY A 1 298 ? 13.936 -17.607 -13.528 1.00 65.56 298 GLY A N 1
ATOM 2352 C CA . GLY A 1 298 ? 14.920 -18.039 -12.530 1.00 65.56 298 GLY A CA 1
ATOM 2353 C C . GLY A 1 298 ? 16.318 -17.441 -12.718 1.00 65.56 298 GLY A C 1
ATOM 2354 O O . GLY A 1 298 ? 17.258 -17.871 -12.052 1.00 65.56 298 GLY A O 1
ATOM 2355 N N . SER A 1 299 ? 16.468 -16.463 -13.616 1.00 66.44 299 SER A N 1
ATOM 2356 C CA . SER A 1 299 ? 17.712 -15.714 -13.782 1.00 66.44 299 SER A CA 1
ATOM 2357 C C . SER A 1 299 ? 17.946 -14.753 -12.610 1.00 66.44 299 SER A C 1
ATOM 2359 O O . SER A 1 299 ? 17.042 -14.412 -11.844 1.00 66.44 299 SER A O 1
ATOM 2361 N N . ASP A 1 300 ? 19.172 -14.255 -12.498 1.00 67.12 300 ASP A N 1
ATOM 2362 C CA . ASP A 1 300 ? 19.631 -13.259 -11.520 1.00 67.12 300 ASP A CA 1
ATOM 2363 C C . ASP A 1 300 ? 19.034 -11.846 -11.732 1.00 67.12 300 ASP A C 1
ATOM 2365 O O . ASP A 1 300 ? 19.554 -10.841 -11.243 1.00 67.12 300 ASP A O 1
ATOM 2369 N N . GLY A 1 301 ? 17.908 -11.745 -12.445 1.00 67.50 301 GLY A N 1
ATOM 2370 C CA . GLY A 1 301 ? 17.273 -10.485 -12.816 1.00 67.50 301 GLY A CA 1
ATOM 2371 C C . GLY A 1 301 ? 17.884 -9.840 -14.057 1.00 67.50 301 GLY A C 1
ATOM 2372 O O . GLY A 1 301 ? 17.758 -8.629 -14.225 1.00 67.50 301 GLY A O 1
ATOM 2373 N N . THR A 1 302 ? 18.563 -10.618 -14.898 1.00 72.81 302 THR A N 1
ATOM 2374 C CA . THR A 1 302 ? 19.060 -10.207 -16.224 1.00 72.81 302 THR A CA 1
ATOM 2375 C C . THR A 1 302 ? 18.218 -10.773 -17.371 1.00 72.81 302 THR A C 1
ATOM 2377 O O . THR A 1 302 ? 18.588 -10.647 -18.537 1.00 72.81 302 THR A O 1
ATOM 2380 N N . GLY A 1 303 ? 17.079 -11.405 -17.057 1.00 76.31 303 GLY A N 1
ATOM 2381 C CA . GLY A 1 303 ? 16.156 -11.921 -18.063 1.00 76.31 303 GLY A CA 1
ATOM 2382 C C . GLY A 1 303 ? 15.643 -10.812 -18.981 1.00 76.31 303 GLY A C 1
ATOM 2383 O O . GLY A 1 303 ? 15.420 -9.682 -18.546 1.00 76.31 303 GLY A O 1
ATOM 2384 N N . ALA A 1 304 ? 15.450 -11.142 -20.258 1.00 86.69 304 ALA A N 1
ATOM 2385 C CA . ALA A 1 304 ? 14.870 -10.215 -21.218 1.00 86.69 304 ALA A CA 1
ATOM 2386 C C . ALA A 1 304 ? 13.416 -9.909 -20.830 1.00 86.69 304 ALA A C 1
ATOM 2388 O O . ALA A 1 304 ? 12.595 -10.817 -20.692 1.00 86.69 304 ALA A O 1
ATOM 2389 N N . VAL A 1 305 ? 13.104 -8.625 -20.663 1.00 90.75 305 VAL A N 1
ATOM 2390 C CA . VAL A 1 305 ? 11.750 -8.141 -20.378 1.00 90.75 305 VAL A CA 1
ATOM 2391 C C . VAL A 1 305 ? 11.205 -7.501 -21.642 1.00 90.75 305 VAL A C 1
ATOM 2393 O O . VAL A 1 305 ? 11.785 -6.555 -22.167 1.00 90.75 305 VAL A O 1
ATOM 2396 N N . GLU A 1 306 ? 10.074 -7.994 -22.130 1.00 92.56 306 GLU A N 1
ATOM 2397 C CA . GLU A 1 306 ? 9.406 -7.397 -23.282 1.00 92.56 306 GLU A CA 1
ATOM 2398 C C . GLU A 1 306 ? 8.667 -6.111 -22.865 1.00 92.56 306 GLU A C 1
ATOM 2400 O O . GLU A 1 306 ? 7.973 -6.112 -21.842 1.00 92.56 306 GLU A O 1
ATOM 2405 N N . PRO A 1 307 ? 8.713 -5.028 -23.668 1.00 94.00 307 PRO A N 1
ATOM 2406 C CA . PRO A 1 307 ? 7.994 -3.785 -23.375 1.00 94.00 307 PRO A CA 1
ATOM 2407 C C . PRO A 1 307 ? 6.506 -3.967 -23.059 1.00 94.00 307 PRO A C 1
ATOM 2409 O O . PRO A 1 307 ? 5.966 -3.297 -22.182 1.00 94.00 307 PRO A O 1
ATOM 2412 N N . GLN A 1 308 ? 5.842 -4.882 -23.772 1.00 91.62 308 GLN A N 1
ATOM 2413 C CA . GLN A 1 308 ? 4.415 -5.141 -23.591 1.00 91.62 308 GLN A CA 1
ATOM 2414 C C . GLN A 1 308 ? 4.122 -5.876 -22.279 1.00 91.62 308 GLN A C 1
ATOM 2416 O O . GLN A 1 308 ? 3.109 -5.598 -21.642 1.00 91.62 308 GLN A O 1
ATOM 2421 N N . ASP A 1 309 ? 4.998 -6.795 -21.865 1.00 90.75 309 ASP A N 1
ATOM 2422 C CA . ASP A 1 309 ? 4.844 -7.486 -20.585 1.00 90.75 309 ASP A CA 1
ATOM 2423 C C . ASP A 1 309 ? 5.032 -6.512 -19.426 1.00 90.75 309 ASP A C 1
ATOM 2425 O O . ASP A 1 309 ? 4.217 -6.513 -18.505 1.00 90.75 309 ASP A O 1
ATOM 2429 N N . LEU A 1 310 ? 6.032 -5.627 -19.526 1.00 93.31 310 LEU A N 1
ATOM 2430 C CA . LEU A 1 310 ? 6.248 -4.555 -18.559 1.00 93.31 310 LEU A CA 1
ATOM 2431 C C . LEU A 1 310 ? 5.037 -3.622 -18.473 1.00 93.31 310 LEU A C 1
ATOM 2433 O O . LEU A 1 310 ? 4.574 -3.325 -17.377 1.00 93.31 310 LEU A O 1
ATOM 2437 N N . LEU A 1 311 ? 4.497 -3.186 -19.615 1.00 93.88 311 LEU A N 1
ATOM 2438 C CA . LEU A 1 311 ? 3.295 -2.353 -19.653 1.00 93.88 311 LEU A CA 1
ATOM 2439 C C . LEU A 1 311 ? 2.121 -3.029 -18.935 1.00 93.88 311 LEU A C 1
ATOM 2441 O O . LEU A 1 311 ? 1.458 -2.395 -18.119 1.00 93.88 311 LEU A O 1
ATOM 2445 N N . LEU A 1 312 ? 1.859 -4.301 -19.240 1.00 90.38 312 LEU A N 1
ATOM 2446 C CA . LEU A 1 312 ? 0.738 -5.038 -18.659 1.00 90.38 312 LEU A CA 1
ATOM 2447 C C . LEU A 1 312 ? 0.879 -5.196 -17.141 1.00 90.38 312 LEU A C 1
ATOM 2449 O O . LEU A 1 312 ? -0.096 -4.967 -16.433 1.00 90.38 312 LEU A O 1
ATOM 2453 N N . ASP A 1 313 ? 2.076 -5.529 -16.654 1.00 89.38 313 ASP A N 1
ATOM 2454 C CA . ASP A 1 313 ? 2.340 -5.683 -15.218 1.00 89.38 313 ASP A CA 1
ATOM 2455 C C . ASP A 1 313 ? 2.176 -4.346 -14.471 1.00 89.38 313 ASP A C 1
ATOM 2457 O O . ASP A 1 313 ? 1.515 -4.277 -13.434 1.00 89.38 313 ASP A O 1
ATOM 2461 N N . VAL A 1 314 ? 2.641 -3.237 -15.063 1.00 91.94 314 VAL A N 1
ATOM 2462 C CA . VAL A 1 314 ? 2.431 -1.898 -14.491 1.00 91.94 314 VAL A CA 1
ATOM 2463 C C . VAL A 1 314 ? 0.949 -1.508 -14.506 1.00 91.94 314 VAL A C 1
ATOM 2465 O O . VAL A 1 314 ? 0.452 -0.959 -13.525 1.00 91.94 314 VAL A O 1
ATOM 2468 N N . VAL A 1 315 ? 0.208 -1.800 -15.577 1.00 91.38 315 VAL A N 1
ATOM 2469 C CA . VAL A 1 315 ? -1.244 -1.546 -15.627 1.00 91.38 315 VAL A CA 1
ATOM 2470 C C . VAL A 1 315 ? -1.977 -2.350 -14.556 1.00 91.38 315 VAL A C 1
ATOM 2472 O O . VAL A 1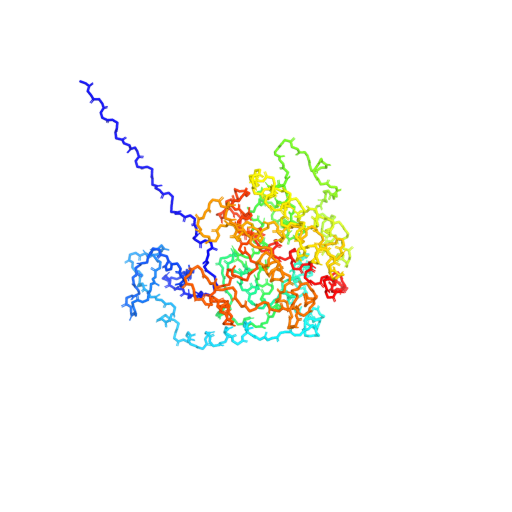 315 ? -2.868 -1.813 -13.892 1.00 91.38 315 VAL A O 1
ATOM 2475 N N . ASP A 1 316 ? -1.584 -3.604 -14.334 1.00 87.12 316 ASP A N 1
ATOM 2476 C CA . ASP A 1 316 ? -2.123 -4.421 -13.250 1.00 87.12 316 ASP A CA 1
ATOM 2477 C C . ASP A 1 316 ? -1.813 -3.783 -11.884 1.00 87.12 316 ASP A C 1
ATOM 2479 O O . ASP A 1 316 ? -2.737 -3.632 -11.078 1.00 87.12 316 ASP A O 1
ATOM 2483 N N . CYS A 1 317 ? -0.597 -3.247 -11.676 1.00 86.50 317 CYS A N 1
ATOM 2484 C CA . CYS A 1 317 ? -0.227 -2.476 -10.479 1.00 86.50 317 CYS A CA 1
ATOM 2485 C C . CYS A 1 317 ? -1.132 -1.274 -10.198 1.00 86.50 317 CYS A C 1
ATOM 2487 O O . CYS A 1 317 ? -1.261 -0.896 -9.030 1.00 86.50 317 CYS A O 1
ATOM 2489 N N . PHE A 1 318 ? -1.754 -0.670 -11.208 1.00 88.38 318 PHE A N 1
ATOM 2490 C CA . PHE A 1 318 ? -2.675 0.458 -11.043 1.00 88.38 318 PHE A CA 1
ATOM 2491 C C . PHE A 1 318 ? -4.156 0.060 -11.069 1.00 88.38 318 PHE A C 1
ATOM 2493 O O . PHE A 1 318 ? -4.999 0.848 -10.646 1.00 88.38 318 PHE A O 1
ATOM 2500 N N . SER A 1 319 ? -4.469 -1.168 -11.476 1.00 86.44 319 SER A N 1
ATOM 2501 C CA . SER A 1 319 ? -5.835 -1.681 -11.603 1.00 86.44 319 SER A CA 1
ATOM 2502 C C . SER A 1 319 ? -6.249 -2.562 -10.411 1.00 86.44 319 SER A C 1
ATOM 2504 O O . SER A 1 319 ? -5.436 -2.978 -9.581 1.00 86.44 319 SER A O 1
ATOM 2506 N N . GLY A 1 320 ? -7.543 -2.876 -10.321 1.00 81.25 320 GLY A N 1
ATOM 2507 C CA . GLY A 1 320 ? -8.122 -3.821 -9.360 1.00 81.25 320 GLY A CA 1
ATOM 2508 C C . GLY A 1 320 ? -8.840 -3.184 -8.164 1.00 81.25 320 GLY A C 1
ATOM 2509 O O . GLY A 1 320 ? -9.281 -3.900 -7.267 1.00 81.25 320 GLY A O 1
ATOM 2510 N N . VAL A 1 321 ? -8.985 -1.860 -8.122 1.00 81.19 321 VAL A N 1
ATOM 2511 C CA . VAL A 1 321 ? -9.841 -1.154 -7.157 1.00 81.19 321 VAL A CA 1
ATOM 2512 C C . VAL A 1 321 ? -11.310 -1.241 -7.567 1.00 81.19 321 VAL A C 1
ATOM 2514 O O . VAL A 1 321 ? -12.169 -1.490 -6.710 1.00 81.19 321 VAL A O 1
ATOM 2517 N N . CYS A 1 322 ? -11.592 -1.037 -8.852 1.00 86.25 322 CYS A N 1
ATOM 2518 C CA . CYS A 1 322 ? -12.934 -0.943 -9.410 1.00 86.25 322 CYS A CA 1
ATOM 2519 C C . CYS A 1 322 ? -13.049 -1.699 -10.739 1.00 86.25 322 CYS A C 1
ATOM 2521 O O . CYS A 1 322 ? -12.081 -1.873 -11.478 1.00 86.25 322 CYS A O 1
ATOM 2523 N N . ALA A 1 323 ? -14.263 -2.145 -11.061 1.00 84.94 323 ALA A N 1
ATOM 2524 C CA . ALA A 1 323 ? -14.550 -2.725 -12.369 1.00 84.94 323 ALA A CA 1
ATOM 2525 C C . ALA A 1 323 ? -14.310 -1.690 -13.488 1.00 84.94 323 ALA A C 1
ATOM 2527 O O . ALA A 1 323 ? -14.709 -0.535 -13.346 1.00 84.94 323 ALA A O 1
ATOM 2528 N N . GLY A 1 324 ? -13.680 -2.115 -14.589 1.00 83.44 324 GLY A N 1
ATOM 2529 C CA . GLY A 1 324 ? -13.424 -1.274 -15.769 1.00 83.44 324 GLY A CA 1
ATOM 2530 C C . GLY A 1 324 ? -12.146 -0.425 -15.721 1.00 83.44 324 GLY A C 1
ATOM 2531 O O . GLY A 1 324 ? -11.870 0.311 -16.656 1.00 83.44 324 GLY A O 1
ATOM 2532 N N . GLU A 1 325 ? -11.313 -0.519 -14.679 1.00 85.19 325 GLU A N 1
ATOM 2533 C CA . GLU A 1 325 ? -10.089 0.305 -14.589 1.00 85.19 325 GLU A CA 1
ATOM 2534 C C . GLU A 1 325 ? -9.081 0.070 -15.711 1.00 85.19 325 GLU A C 1
ATOM 2536 O O . GLU A 1 325 ? -8.392 1.001 -16.121 1.00 85.19 325 GLU A O 1
ATOM 2541 N N . LYS A 1 326 ? -9.013 -1.155 -16.241 1.00 85.94 326 LYS A N 1
ATOM 2542 C CA . LYS A 1 326 ? -8.138 -1.466 -17.377 1.00 85.94 326 LYS A CA 1
ATOM 2543 C C . LYS A 1 326 ? -8.509 -0.663 -18.626 1.00 85.94 326 LYS A C 1
ATOM 2545 O O . LYS A 1 326 ? -7.639 -0.411 -19.457 1.00 85.94 326 LYS A O 1
ATOM 2550 N N . ASP A 1 327 ? -9.753 -0.196 -18.725 1.00 87.31 327 ASP A N 1
ATOM 2551 C CA . ASP A 1 327 ? -10.227 0.609 -19.849 1.00 87.31 327 ASP A CA 1
ATOM 2552 C C . ASP A 1 327 ? -9.580 2.003 -19.855 1.00 87.31 327 ASP A C 1
ATOM 2554 O O . ASP A 1 327 ? -9.362 2.565 -20.930 1.00 87.31 327 ASP A O 1
ATOM 2558 N N . LEU A 1 328 ? -9.156 2.514 -18.686 1.00 86.88 328 LEU A N 1
ATOM 2559 C CA . LEU A 1 328 ? -8.370 3.754 -18.567 1.00 86.88 328 LEU A CA 1
ATOM 2560 C C . LEU A 1 328 ? -7.011 3.657 -19.275 1.00 86.88 328 LEU A C 1
ATOM 2562 O O . LEU A 1 328 ? -6.415 4.677 -19.611 1.00 86.88 328 LEU A O 1
ATOM 2566 N N . PHE A 1 329 ? -6.527 2.435 -19.505 1.00 90.19 329 PHE A N 1
ATOM 2567 C CA . PHE A 1 329 ? -5.254 2.151 -20.161 1.00 90.19 329 PHE A CA 1
ATOM 2568 C C . PHE A 1 329 ? -5.428 1.608 -21.580 1.00 90.19 329 PHE A C 1
ATOM 2570 O O . PHE A 1 329 ? -4.437 1.244 -22.211 1.00 90.19 329 PHE A O 1
ATOM 2577 N N . SER A 1 330 ? -6.654 1.555 -22.108 1.00 88.12 330 SER A N 1
ATOM 2578 C CA . SER A 1 330 ? -6.947 0.992 -23.435 1.00 88.12 330 SER A CA 1
ATOM 2579 C C . SER A 1 330 ? -6.100 1.620 -24.553 1.00 88.12 330 SER A C 1
ATOM 2581 O O . SER A 1 330 ? -5.555 0.904 -25.393 1.00 88.12 330 SER A O 1
ATOM 2583 N N . GLU A 1 331 ? -5.888 2.938 -24.508 1.00 84.62 331 GLU A N 1
ATOM 2584 C CA . GLU A 1 331 ? -5.026 3.666 -25.451 1.00 84.62 331 GLU A CA 1
ATOM 2585 C C . GLU A 1 331 ? -3.543 3.258 -25.353 1.00 84.62 331 GLU A C 1
ATOM 2587 O O . GLU A 1 331 ? -2.832 3.212 -26.361 1.00 84.62 331 GLU A O 1
ATOM 2592 N N . CYS A 1 332 ? -3.075 2.925 -24.145 1.00 86.19 332 CYS A N 1
ATOM 2593 C CA . CYS A 1 332 ? -1.702 2.477 -23.898 1.00 86.19 332 CYS A CA 1
ATOM 2594 C C . CYS A 1 332 ? -1.500 1.026 -24.339 1.00 86.19 332 CYS A C 1
ATOM 2596 O O . CYS A 1 332 ? -0.483 0.698 -24.946 1.00 86.19 332 CYS A O 1
ATOM 2598 N N . LEU A 1 333 ? -2.477 0.166 -24.042 1.00 82.94 333 LEU A N 1
ATOM 2599 C CA . LEU A 1 333 ? -2.429 -1.268 -24.319 1.00 82.94 333 LEU A CA 1
ATOM 2600 C C . LEU A 1 333 ? -2.451 -1.580 -25.821 1.00 82.94 333 LEU A C 1
ATOM 2602 O O . LEU A 1 333 ? -1.942 -2.627 -26.224 1.00 82.94 333 LEU A O 1
ATOM 2606 N N . GLY A 1 334 ? -2.992 -0.667 -26.636 1.00 77.75 334 GLY A N 1
ATOM 2607 C CA . GLY A 1 334 ? -3.155 -0.862 -28.072 1.00 77.75 334 GLY A CA 1
ATOM 2608 C C . GLY A 1 334 ? -4.136 -1.998 -28.401 1.00 77.75 334 GLY A C 1
ATOM 2609 O O . GLY A 1 334 ? -4.765 -2.572 -27.509 1.00 77.75 334 GLY A O 1
ATOM 2610 N N . PRO A 1 335 ? -4.304 -2.351 -29.689 1.00 71.44 335 PRO A N 1
ATOM 2611 C CA . PRO A 1 335 ? -5.038 -3.558 -30.047 1.00 71.44 335 PRO A CA 1
ATOM 2612 C C . PRO A 1 335 ? -4.323 -4.770 -29.436 1.00 71.44 335 PRO A C 1
ATOM 2614 O O . PRO A 1 335 ? -3.118 -4.928 -29.643 1.00 71.44 335 PRO A O 1
ATOM 2617 N N . ARG A 1 336 ? -5.057 -5.616 -28.690 1.00 60.38 336 ARG A N 1
ATOM 2618 C CA . ARG A 1 336 ? -4.544 -6.889 -28.148 1.00 60.38 336 ARG A CA 1
ATOM 2619 C C . ARG A 1 336 ? -3.817 -7.621 -29.277 1.00 60.38 336 ARG A C 1
ATOM 2621 O O . ARG A 1 336 ? -4.458 -8.083 -30.221 1.00 60.38 336 ARG A O 1
ATOM 2628 N N . GLN A 1 337 ? -2.488 -7.702 -29.203 1.00 58.16 337 GLN A N 1
ATOM 2629 C CA . GLN A 1 337 ? -1.757 -8.552 -30.131 1.00 58.16 337 GLN A CA 1
ATOM 2630 C C . GLN A 1 337 ? -2.186 -9.997 -29.849 1.00 58.16 337 GLN A C 1
ATOM 2632 O O . GLN A 1 337 ? -2.238 -10.377 -28.675 1.00 58.16 337 GLN A O 1
ATOM 2637 N N . PRO A 1 338 ? -2.533 -10.792 -30.876 1.00 54.38 338 PRO A N 1
ATOM 2638 C CA . PRO A 1 338 ? -2.775 -12.217 -30.685 1.00 54.38 338 PRO A CA 1
ATOM 2639 C C . PRO A 1 338 ? -1.557 -12.809 -29.968 1.00 54.38 338 PRO A C 1
ATOM 2641 O O . PRO A 1 338 ? -0.424 -12.489 -30.333 1.00 54.38 338 PRO A O 1
ATOM 2644 N N . GLY A 1 339 ? -1.801 -13.568 -28.892 1.00 56.47 339 GLY A N 1
ATOM 2645 C CA . GLY A 1 339 ? -0.764 -14.012 -27.959 1.00 56.47 339 GLY A CA 1
ATOM 2646 C C . GLY A 1 339 ? 0.463 -14.546 -28.695 1.00 56.47 339 GLY A C 1
ATOM 2647 O O . GLY A 1 339 ? 0.332 -15.373 -29.600 1.00 56.47 339 GLY A O 1
ATOM 2648 N N . LYS A 1 340 ? 1.656 -14.042 -28.347 1.00 49.69 340 LYS A N 1
ATOM 2649 C CA . LYS A 1 340 ? 2.908 -14.554 -28.915 1.00 49.69 340 LYS A CA 1
ATOM 2650 C C . LYS A 1 340 ? 2.965 -16.061 -28.643 1.00 49.69 340 LYS A C 1
ATOM 2652 O O . LYS A 1 340 ? 2.819 -16.494 -27.501 1.00 49.69 340 LYS A O 1
ATOM 2657 N N . LEU A 1 341 ? 3.189 -16.841 -29.701 1.00 44.12 341 LEU A N 1
ATOM 2658 C CA . LEU A 1 341 ? 3.580 -18.244 -29.590 1.00 44.12 341 LEU A CA 1
ATOM 2659 C C . LEU A 1 341 ? 4.802 -18.318 -28.668 1.00 44.12 341 LEU A C 1
ATOM 2661 O O . LEU A 1 341 ? 5.800 -17.629 -28.901 1.00 44.12 341 LEU A O 1
ATOM 2665 N N . GLY A 1 342 ? 4.705 -19.114 -27.606 1.00 52.75 342 GLY A N 1
ATOM 2666 C CA . GLY A 1 342 ? 5.838 -19.452 -26.761 1.00 52.75 342 GLY A CA 1
ATOM 2667 C C . GLY A 1 342 ? 6.943 -20.118 -27.582 1.00 52.75 342 GLY A C 1
ATOM 2668 O O . GLY A 1 342 ? 6.744 -20.524 -28.730 1.00 52.75 342 GLY A O 1
ATOM 2669 N N . ARG A 1 343 ? 8.141 -20.246 -26.998 1.00 42.19 343 ARG A N 1
ATOM 2670 C CA . ARG A 1 343 ? 9.275 -20.954 -27.633 1.00 42.19 343 ARG A CA 1
ATOM 2671 C C . ARG A 1 343 ? 8.935 -22.392 -28.049 1.00 42.19 343 ARG A C 1
ATOM 2673 O O . ARG A 1 343 ? 9.617 -22.950 -28.899 1.00 42.19 343 ARG A O 1
ATOM 2680 N N . ASP A 1 344 ? 7.910 -22.971 -27.442 1.00 55.19 344 ASP A N 1
ATOM 2681 C CA . ASP A 1 344 ? 7.344 -24.293 -27.689 1.00 55.19 344 ASP A CA 1
ATOM 2682 C C . ASP A 1 344 ? 6.283 -24.325 -28.805 1.00 55.19 344 ASP A C 1
ATOM 2684 O O . ASP A 1 344 ? 5.743 -25.386 -29.106 1.00 55.19 344 ASP A O 1
ATOM 2688 N N . GLY A 1 345 ? 5.981 -23.191 -29.447 1.00 42.09 345 GLY A N 1
ATOM 2689 C CA . GLY A 1 345 ? 4.942 -23.117 -30.475 1.00 42.09 345 GLY A CA 1
ATOM 2690 C C . GLY A 1 345 ? 3.527 -23.274 -29.914 1.00 42.09 345 GLY A C 1
ATOM 2691 O O . GLY A 1 345 ? 2.584 -23.476 -30.678 1.00 42.09 345 GLY A O 1
ATOM 2692 N N . VAL A 1 346 ? 3.363 -23.165 -28.594 1.00 44.81 346 VAL A N 1
ATOM 2693 C CA . VAL A 1 346 ? 2.059 -23.096 -27.941 1.00 44.81 346 VAL A CA 1
ATOM 2694 C C . VAL A 1 346 ? 1.721 -21.623 -27.783 1.00 44.81 346 VAL A C 1
ATOM 2696 O O . VAL A 1 346 ? 2.531 -20.840 -27.288 1.00 44.81 346 VAL A O 1
ATOM 2699 N N . VAL A 1 347 ? 0.535 -21.209 -28.231 1.00 41.06 347 VAL A N 1
ATOM 2700 C CA . VAL A 1 347 ? 0.008 -19.901 -27.835 1.00 41.06 347 VAL A CA 1
ATOM 2701 C C . VAL A 1 347 ? -0.145 -19.980 -26.326 1.00 41.06 347 VAL A C 1
ATOM 2703 O O . VAL A 1 347 ? -1.030 -20.666 -25.823 1.00 41.06 347 VAL A O 1
ATOM 2706 N N . SER A 1 348 ? 0.767 -19.328 -25.610 1.00 45.56 348 SER A N 1
ATOM 2707 C CA . SER A 1 348 ? 0.570 -19.012 -24.207 1.00 45.56 348 SER A CA 1
ATOM 2708 C C . SER A 1 348 ? -0.581 -18.016 -24.190 1.00 45.56 348 SER A C 1
ATOM 2710 O O . SER A 1 348 ? -0.389 -16.799 -24.231 1.00 45.56 348 SER A O 1
ATOM 2712 N N . GLU A 1 349 ? -1.812 -18.530 -24.251 1.00 42.91 349 GLU A N 1
ATOM 2713 C CA . GLU A 1 349 ? -2.934 -17.808 -23.689 1.00 42.91 349 GLU A CA 1
ATOM 2714 C C . GLU A 1 349 ? -2.475 -17.517 -22.266 1.00 42.91 349 GLU A C 1
ATOM 2716 O O . GLU A 1 349 ? -2.293 -18.434 -21.465 1.00 42.91 349 GLU A O 1
ATOM 2721 N N . ARG A 1 350 ? -2.177 -16.243 -21.971 1.00 47.03 350 ARG A N 1
ATOM 2722 C CA . ARG A 1 350 ? -2.204 -15.794 -20.582 1.00 47.03 350 ARG A CA 1
ATOM 2723 C C . ARG A 1 350 ? -3.553 -16.282 -20.092 1.00 47.03 350 ARG A C 1
ATOM 2725 O O . ARG A 1 350 ? -4.549 -15.761 -20.584 1.00 47.03 350 ARG A O 1
ATOM 2732 N N . ASP A 1 351 ? -3.545 -17.314 -19.250 1.00 39.09 351 ASP A N 1
ATOM 2733 C CA . ASP A 1 351 ? -4.724 -17.911 -18.639 1.00 39.09 351 ASP A CA 1
ATOM 2734 C C . ASP A 1 351 ? -5.693 -16.758 -18.329 1.00 39.09 351 ASP A C 1
ATOM 2736 O O . ASP A 1 351 ? -5.407 -15.930 -17.466 1.00 39.09 351 ASP A O 1
ATOM 2740 N N . GLU A 1 352 ? -6.776 -16.609 -19.106 1.00 34.72 352 GLU A N 1
ATOM 2741 C CA . GLU A 1 352 ? -7.813 -15.604 -18.815 1.00 34.72 352 GLU A CA 1
ATOM 2742 C C . GLU A 1 352 ? -8.594 -16.000 -17.554 1.00 34.72 352 GLU A C 1
ATOM 2744 O O . GLU A 1 352 ? -9.385 -15.220 -17.018 1.00 34.72 352 GLU A O 1
ATOM 2749 N N . ASN A 1 353 ? -8.335 -17.209 -17.045 1.00 31.11 353 ASN A N 1
ATOM 2750 C CA . ASN A 1 353 ? -8.616 -17.567 -15.673 1.00 31.11 353 ASN A CA 1
ATOM 2751 C C . ASN A 1 353 ? -8.028 -16.483 -14.751 1.00 31.11 353 ASN A C 1
ATOM 2753 O O . ASN A 1 353 ? -6.874 -16.094 -14.945 1.00 31.11 353 ASN A O 1
ATOM 2757 N N . PRO A 1 354 ? -8.784 -15.979 -13.748 1.00 31.61 354 PRO A N 1
ATOM 2758 C CA . PRO A 1 354 ? -8.194 -15.131 -12.714 1.00 31.61 354 PRO A CA 1
ATOM 2759 C C . PRO A 1 354 ? -6.906 -15.824 -12.272 1.00 31.61 354 PRO A C 1
ATOM 2761 O O . PRO A 1 354 ? -6.962 -17.045 -12.078 1.00 31.61 354 PRO A O 1
ATOM 2764 N N . PRO A 1 355 ? -5.762 -15.110 -12.263 1.00 32.50 355 PRO A N 1
ATOM 2765 C CA . PRO A 1 355 ? -4.457 -15.749 -12.167 1.00 32.50 355 PRO A CA 1
ATOM 2766 C C . PRO A 1 355 ? -4.535 -16.774 -11.053 1.00 32.50 355 PRO A C 1
ATOM 2768 O O . PRO A 1 355 ? -5.011 -16.422 -9.992 1.00 32.50 355 PRO A O 1
ATOM 2771 N N . GLY A 1 356 ? -4.128 -18.024 -11.279 1.00 31.67 356 GLY A N 1
ATOM 2772 C CA . GLY A 1 356 ? -4.129 -19.055 -10.231 1.00 31.67 356 GLY A CA 1
ATOM 2773 C C . GLY A 1 356 ? -3.128 -18.782 -9.092 1.00 31.67 356 GLY A C 1
ATOM 2774 O O . GLY A 1 356 ? -2.869 -19.680 -8.282 1.00 31.67 356 GLY A O 1
ATOM 2775 N N . SER A 1 357 ? -2.548 -17.562 -9.039 1.00 35.47 357 SER A N 1
ATOM 2776 C CA . SER A 1 357 ? -1.820 -17.031 -7.884 1.00 35.47 357 SER A CA 1
ATOM 2777 C C . SER A 1 357 ? -1.896 -15.483 -7.706 1.00 35.47 357 SER A C 1
ATOM 2779 O O . SER A 1 357 ? -1.521 -14.733 -8.605 1.00 35.47 357 SER A O 1
ATOM 2781 N N . ILE A 1 358 ? -2.223 -14.986 -6.489 1.00 36.66 358 ILE A N 1
ATOM 2782 C CA . ILE A 1 358 ? -2.412 -13.564 -6.077 1.00 36.66 358 ILE A CA 1
ATOM 2783 C C . ILE A 1 358 ? -1.063 -12.870 -5.998 1.00 36.66 358 ILE A C 1
ATOM 2785 O O . ILE A 1 358 ? -0.951 -11.680 -5.748 1.00 36.66 358 ILE A O 1
ATOM 2789 N N . LEU A 1 359 ? 0.001 -13.614 -6.246 1.00 34.38 359 LEU A N 1
ATOM 2790 C CA . LEU A 1 359 ? 1.310 -13.062 -6.529 1.00 34.38 359 LEU A CA 1
ATOM 2791 C C . LEU A 1 359 ? 1.340 -12.251 -7.811 1.00 34.38 359 LEU A C 1
ATOM 2793 O O . LEU A 1 359 ? 2.153 -11.338 -7.902 1.00 34.38 359 LEU A O 1
ATOM 2797 N N . ASN A 1 360 ? 0.421 -12.541 -8.733 1.00 38.28 360 ASN A N 1
ATOM 2798 C CA . ASN A 1 360 ? 0.135 -11.690 -9.880 1.00 38.28 360 ASN A CA 1
ATOM 2799 C C . ASN A 1 360 ? -0.815 -10.537 -9.509 1.00 38.28 360 ASN A C 1
ATOM 2801 O O . ASN A 1 360 ? -1.064 -9.659 -10.323 1.00 38.28 360 ASN A O 1
ATOM 2805 N N . ALA A 1 361 ? -1.328 -10.495 -8.274 1.00 37.19 361 ALA A N 1
ATOM 2806 C CA . ALA A 1 361 ? -2.012 -9.336 -7.721 1.00 37.19 361 ALA A CA 1
ATOM 2807 C C . ALA A 1 361 ? -1.010 -8.471 -6.932 1.00 37.19 361 ALA A C 1
ATOM 2809 O O . ALA A 1 361 ? -0.898 -8.533 -5.710 1.00 37.19 361 ALA A O 1
ATOM 2810 N N . ASN A 1 362 ? -0.311 -7.594 -7.652 1.00 48.41 362 ASN A N 1
ATOM 2811 C CA . ASN A 1 362 ? 0.116 -6.274 -7.173 1.00 48.41 362 ASN A CA 1
ATOM 2812 C C . ASN A 1 362 ? 1.113 -6.155 -6.000 1.00 48.41 362 ASN A C 1
ATOM 2814 O O . ASN A 1 362 ? 1.311 -5.036 -5.524 1.00 48.41 362 ASN A O 1
ATOM 2818 N N . ILE A 1 363 ? 1.753 -7.237 -5.531 1.00 49.78 363 ILE A N 1
ATOM 2819 C CA . ILE A 1 363 ? 2.774 -7.174 -4.452 1.00 49.78 363 ILE A CA 1
ATOM 2820 C C . ILE A 1 363 ? 4.066 -7.940 -4.798 1.00 49.78 363 ILE A C 1
ATOM 2822 O O . ILE A 1 363 ? 5.055 -7.801 -4.083 1.00 49.78 363 ILE A O 1
ATOM 2826 N N . GLY A 1 364 ? 4.129 -8.707 -5.896 1.00 56.19 364 GLY A N 1
ATOM 2827 C CA . GLY A 1 364 ? 5.356 -9.425 -6.290 1.00 56.19 364 GLY A CA 1
ATOM 2828 C C . GLY A 1 364 ? 6.582 -8.504 -6.359 1.00 56.19 364 GLY A C 1
ATOM 2829 O O . GLY A 1 364 ? 7.623 -8.795 -5.772 1.00 56.19 364 GLY A O 1
ATOM 2830 N N . GLY A 1 365 ? 6.399 -7.322 -6.949 1.00 58.28 365 GLY A N 1
ATOM 2831 C CA . GLY A 1 365 ? 7.394 -6.254 -6.975 1.00 58.28 365 GLY A CA 1
ATOM 2832 C C . GLY A 1 365 ? 7.838 -5.740 -5.597 1.00 58.28 365 GLY A C 1
ATOM 2833 O O . GLY A 1 365 ? 9.012 -5.442 -5.399 1.00 58.28 365 GLY A O 1
ATOM 2834 N N . PHE A 1 366 ? 6.929 -5.703 -4.621 1.00 66.00 366 PHE A N 1
ATOM 2835 C CA . PHE A 1 366 ? 7.206 -5.193 -3.279 1.00 66.00 366 PHE A CA 1
ATOM 2836 C C . PHE A 1 366 ? 8.017 -6.158 -2.412 1.00 66.00 366 PHE A C 1
ATOM 2838 O O . PHE A 1 366 ? 8.903 -5.728 -1.677 1.00 66.00 366 PHE A O 1
ATOM 2845 N N . TRP A 1 367 ? 7.788 -7.466 -2.520 1.00 65.38 367 TRP A N 1
ATOM 2846 C CA . TRP A 1 367 ? 8.635 -8.438 -1.817 1.00 65.38 367 TRP A CA 1
ATOM 2847 C C . TRP A 1 367 ? 10.066 -8.434 -2.349 1.00 65.38 367 TRP A C 1
ATOM 2849 O O . TRP A 1 367 ? 11.009 -8.491 -1.565 1.00 65.38 367 TRP A O 1
ATOM 2859 N N . LEU A 1 368 ? 10.230 -8.246 -3.662 1.00 64.75 368 LEU A N 1
ATOM 2860 C CA . LEU A 1 368 ? 11.545 -8.009 -4.256 1.00 64.75 368 LEU A CA 1
ATOM 2861 C C . LEU A 1 368 ? 12.183 -6.735 -3.699 1.00 64.75 368 LEU A C 1
ATOM 2863 O O . LEU A 1 368 ? 13.381 -6.726 -3.436 1.00 64.75 368 LEU A O 1
ATOM 2867 N N . THR A 1 369 ? 11.400 -5.673 -3.482 1.00 67.12 369 THR A N 1
ATOM 2868 C CA . THR A 1 369 ? 11.888 -4.474 -2.792 1.00 67.12 369 THR A CA 1
ATOM 2869 C C . THR A 1 369 ? 12.374 -4.806 -1.384 1.00 67.12 369 THR A C 1
ATOM 2871 O O . THR A 1 369 ? 13.465 -4.388 -1.027 1.00 67.12 369 THR A O 1
ATOM 2874 N N . MET A 1 370 ? 11.625 -5.580 -0.595 1.00 74.25 370 MET A N 1
ATOM 2875 C CA . MET A 1 370 ? 12.053 -5.953 0.759 1.00 74.25 370 MET A CA 1
ATOM 2876 C C . MET A 1 370 ? 13.380 -6.713 0.781 1.00 74.25 370 MET A C 1
ATOM 2878 O O . MET A 1 370 ? 14.237 -6.390 1.600 1.00 74.25 370 MET A O 1
ATOM 2882 N N . ASP A 1 371 ? 13.564 -7.666 -0.133 1.00 70.88 371 ASP A N 1
ATOM 2883 C CA . ASP A 1 371 ? 14.824 -8.406 -0.255 1.00 70.88 371 ASP A CA 1
ATOM 2884 C C . ASP A 1 371 ? 15.979 -7.499 -0.675 1.00 70.88 371 ASP A C 1
ATOM 2886 O O . ASP A 1 371 ? 17.075 -7.585 -0.131 1.00 70.88 371 ASP A O 1
ATOM 2890 N N . LEU A 1 372 ? 15.740 -6.595 -1.629 1.00 70.06 372 LEU A N 1
ATOM 2891 C CA . LEU A 1 372 ? 16.750 -5.632 -2.078 1.00 70.06 372 LEU A CA 1
ATOM 2892 C C . LEU A 1 372 ? 17.132 -4.625 -0.986 1.00 70.06 372 LEU A C 1
ATOM 2894 O O . LEU A 1 372 ? 18.251 -4.108 -0.987 1.00 70.06 372 LEU A O 1
ATOM 2898 N N . LEU A 1 373 ? 16.204 -4.337 -0.076 1.00 74.19 373 LE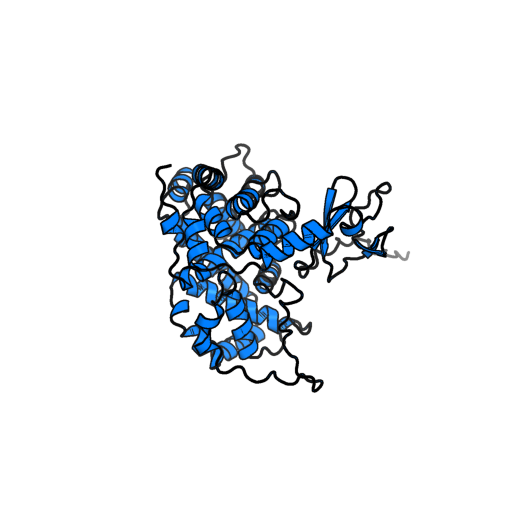U A N 1
ATOM 2899 C CA . LEU A 1 373 ? 16.415 -3.470 1.076 1.00 74.19 373 LEU A CA 1
ATOM 2900 C C . LEU A 1 373 ? 16.966 -4.219 2.302 1.00 74.19 373 LEU A C 1
ATOM 2902 O O . LEU A 1 373 ? 17.198 -3.572 3.317 1.00 74.19 373 LEU A O 1
ATOM 2906 N N . ASP A 1 374 ? 17.201 -5.533 2.205 1.00 79.81 374 ASP A N 1
ATOM 2907 C CA . ASP A 1 374 ? 17.696 -6.387 3.298 1.00 79.81 374 ASP A CA 1
ATOM 2908 C C . ASP A 1 374 ? 16.844 -6.280 4.578 1.00 79.81 374 ASP A C 1
ATOM 2910 O O . ASP A 1 374 ? 17.339 -6.231 5.705 1.00 79.81 374 ASP A O 1
ATOM 2914 N N . ILE A 1 375 ? 15.522 -6.186 4.404 1.00 78.50 375 ILE A N 1
ATOM 2915 C CA . ILE A 1 375 ? 14.600 -6.001 5.525 1.00 78.50 375 ILE A CA 1
ATOM 2916 C C . ILE A 1 375 ? 14.283 -7.352 6.154 1.00 78.50 375 ILE A C 1
ATOM 2918 O O . ILE A 1 375 ? 13.656 -8.220 5.538 1.00 78.50 375 ILE A O 1
ATOM 2922 N N . ASP A 1 376 ? 14.620 -7.501 7.433 1.00 77.81 376 ASP A N 1
ATOM 2923 C CA . ASP A 1 376 ? 14.273 -8.690 8.200 1.00 77.81 376 ASP A CA 1
ATOM 2924 C C . ASP A 1 376 ? 12.745 -8.825 8.353 1.00 77.81 376 ASP A C 1
ATOM 2926 O O . ASP A 1 376 ? 12.089 -8.136 9.136 1.00 77.81 376 ASP A O 1
ATOM 2930 N N . THR A 1 377 ? 12.158 -9.779 7.628 1.00 71.44 377 THR A N 1
ATOM 2931 C CA . THR A 1 377 ? 10.719 -10.101 7.697 1.00 71.44 377 THR A CA 1
ATOM 2932 C C . THR A 1 377 ? 10.275 -10.677 9.051 1.00 71.44 377 THR A C 1
ATOM 2934 O O . THR A 1 377 ? 9.073 -10.843 9.304 1.00 71.44 377 THR A O 1
ATOM 2937 N N . SER A 1 378 ? 11.215 -11.018 9.935 1.00 72.12 378 SER A N 1
ATOM 2938 C CA . SER A 1 378 ? 10.944 -11.406 11.318 1.00 72.12 378 SER A CA 1
ATOM 2939 C C . SER A 1 378 ? 10.831 -10.197 12.254 1.00 72.12 378 SER A C 1
ATOM 2941 O O . SER A 1 378 ? 10.096 -10.270 13.247 1.00 72.12 378 SER A O 1
ATOM 2943 N N . ALA A 1 379 ? 11.460 -9.072 11.898 1.00 79.25 379 ALA A N 1
ATOM 2944 C CA . ALA A 1 379 ? 11.364 -7.824 12.636 1.00 79.25 379 ALA A CA 1
ATOM 2945 C C . ALA A 1 379 ? 9.962 -7.195 12.495 1.00 79.25 379 ALA A C 1
ATOM 2947 O O . ALA A 1 379 ? 9.247 -7.427 11.509 1.00 79.25 379 ALA A O 1
ATOM 2948 N N . PRO A 1 380 ? 9.518 -6.384 13.474 1.00 82.19 380 PRO A N 1
ATOM 2949 C CA . PRO A 1 380 ? 8.245 -5.680 13.368 1.00 82.19 380 PRO A CA 1
ATOM 2950 C C . PRO A 1 380 ? 8.141 -4.791 12.117 1.00 82.19 380 PRO A C 1
ATOM 2952 O O . PRO A 1 380 ? 7.086 -4.792 11.484 1.00 82.19 380 PRO A O 1
ATOM 2955 N N . SER A 1 381 ? 9.218 -4.107 11.726 1.00 83.38 381 SER A N 1
ATOM 2956 C CA . SER A 1 381 ? 9.291 -3.261 10.527 1.00 83.38 381 SER A CA 1
ATOM 2957 C C . SER A 1 381 ? 9.028 -4.050 9.250 1.00 83.38 381 SER A C 1
ATOM 2959 O O . SER A 1 381 ? 8.139 -3.687 8.481 1.00 83.38 381 SER A O 1
ATOM 2961 N N . GLY A 1 382 ? 9.675 -5.207 9.083 1.00 82.25 382 GLY A N 1
ATOM 2962 C CA . GLY A 1 382 ? 9.433 -6.110 7.957 1.00 82.25 382 GLY A CA 1
ATOM 2963 C C . GLY A 1 382 ? 8.004 -6.661 7.889 1.00 82.25 382 GLY A C 1
ATOM 2964 O O . GLY A 1 382 ? 7.532 -7.055 6.825 1.00 82.25 382 GLY A O 1
ATOM 2965 N N . ARG A 1 383 ? 7.259 -6.654 9.001 1.00 83.44 383 ARG A N 1
ATOM 2966 C CA . ARG A 1 383 ? 5.834 -7.036 9.029 1.00 83.44 383 ARG A CA 1
ATOM 2967 C C . ARG A 1 383 ? 4.884 -5.875 8.764 1.00 83.44 383 ARG A C 1
ATOM 2969 O O . ARG A 1 383 ? 3.775 -6.114 8.290 1.00 83.44 383 ARG A O 1
ATOM 2976 N N . VAL A 1 384 ? 5.281 -4.652 9.103 1.00 89.12 384 VAL A N 1
ATOM 2977 C CA . VAL A 1 384 ? 4.442 -3.451 8.980 1.00 89.12 384 VAL A CA 1
ATOM 2978 C C . VAL A 1 384 ? 4.646 -2.750 7.639 1.00 89.12 384 VAL A C 1
ATOM 2980 O O . VAL A 1 384 ? 3.677 -2.228 7.085 1.00 89.12 384 VAL A O 1
ATOM 2983 N N . LEU A 1 385 ? 5.857 -2.782 7.082 1.00 89.38 385 LEU A N 1
ATOM 2984 C CA . LEU A 1 385 ? 6.170 -2.125 5.819 1.00 89.38 385 LEU A CA 1
ATOM 2985 C C . LEU A 1 385 ? 5.277 -2.592 4.654 1.00 89.38 385 LEU A C 1
ATOM 2987 O O . LEU A 1 385 ? 4.704 -1.710 4.021 1.00 89.38 385 LEU A O 1
ATOM 2991 N N . PRO A 1 386 ? 5.075 -3.902 4.374 1.00 86.50 386 PRO A N 1
ATOM 2992 C CA . PRO A 1 386 ? 4.189 -4.318 3.283 1.00 86.50 386 PRO A CA 1
ATOM 2993 C C . PRO A 1 386 ? 2.771 -3.744 3.376 1.00 86.50 386 PRO A C 1
ATOM 2995 O O . PRO A 1 386 ? 2.324 -3.126 2.410 1.00 86.50 386 PRO A O 1
ATOM 2998 N N . PRO A 1 387 ? 2.061 -3.874 4.515 1.00 90.25 387 PRO A N 1
ATOM 2999 C CA . PRO A 1 387 ? 0.785 -3.196 4.718 1.00 90.25 387 PRO A CA 1
ATOM 3000 C C . PRO A 1 387 ? 0.822 -1.688 4.457 1.00 90.25 387 PRO A C 1
ATOM 3002 O O . PRO A 1 387 ? -0.039 -1.170 3.749 1.00 90.25 387 PRO A O 1
ATOM 3005 N N . VAL A 1 388 ? 1.807 -0.984 5.028 1.00 93.06 388 VAL A N 1
ATOM 3006 C CA . VAL A 1 388 ? 1.947 0.474 4.897 1.00 93.06 388 VAL A CA 1
ATOM 3007 C C . VAL A 1 388 ? 2.145 0.858 3.443 1.00 93.06 388 VAL A C 1
ATOM 3009 O O . VAL A 1 388 ? 1.393 1.665 2.907 1.00 93.06 388 VAL A O 1
ATOM 3012 N N . PHE A 1 389 ? 3.107 0.231 2.783 1.00 90.25 389 PHE A N 1
ATOM 3013 C CA . PHE A 1 389 ? 3.458 0.550 1.415 1.00 90.25 389 PHE A CA 1
ATOM 3014 C C . PHE A 1 389 ? 2.332 0.200 0.435 1.00 90.25 389 PHE A C 1
ATOM 3016 O O . PHE A 1 389 ? 2.071 0.954 -0.496 1.00 90.25 389 PHE A O 1
ATOM 3023 N N . GLN A 1 390 ? 1.584 -0.880 0.681 1.00 89.12 390 GLN A N 1
ATOM 3024 C CA . GLN A 1 390 ? 0.395 -1.208 -0.105 1.00 89.12 390 GLN A CA 1
ATOM 3025 C C . GLN A 1 390 ? -0.706 -0.142 0.025 1.00 89.12 390 GLN A C 1
ATOM 3027 O O . GLN A 1 390 ? -1.364 0.171 -0.968 1.00 89.12 390 GLN A O 1
ATOM 3032 N N . MET A 1 391 ? -0.897 0.442 1.215 1.00 92.75 391 MET A N 1
ATOM 3033 C CA . MET A 1 391 ? -1.812 1.577 1.399 1.00 92.75 391 MET A CA 1
ATOM 3034 C C . MET A 1 391 ? -1.319 2.827 0.654 1.00 92.75 391 MET A C 1
ATOM 3036 O O . MET A 1 391 ? -2.116 3.495 -0.002 1.00 92.75 391 MET A O 1
ATOM 3040 N N . LEU A 1 392 ? -0.012 3.109 0.679 1.00 92.06 392 LEU A N 1
ATOM 3041 C CA . LEU A 1 392 ? 0.570 4.242 -0.052 1.00 92.06 392 LEU A CA 1
ATOM 3042 C C . LEU A 1 392 ? 0.478 4.062 -1.573 1.00 92.06 392 LEU A C 1
ATOM 3044 O O . LEU A 1 392 ? 0.069 4.984 -2.268 1.00 92.06 392 LEU A O 1
ATOM 3048 N N . LEU A 1 393 ? 0.737 2.861 -2.099 1.00 88.38 393 LEU A N 1
ATOM 3049 C CA . LEU A 1 393 ? 0.489 2.526 -3.508 1.00 88.38 393 LEU A CA 1
ATOM 3050 C C . LEU A 1 393 ? -0.976 2.730 -3.893 1.00 88.38 393 LEU A C 1
ATOM 3052 O O . LEU A 1 393 ? -1.284 3.217 -4.983 1.00 88.38 393 LEU A O 1
ATOM 3056 N N . HIS A 1 394 ? -1.894 2.395 -2.986 1.00 91.62 394 HIS A N 1
ATOM 3057 C CA . HIS A 1 394 ? -3.316 2.575 -3.227 1.00 91.62 394 HIS A CA 1
ATOM 3058 C C . HIS A 1 394 ? -3.719 4.051 -3.370 1.00 91.62 394 HIS A C 1
ATOM 3060 O O . HIS A 1 394 ? -4.621 4.345 -4.155 1.00 91.62 394 HIS A O 1
ATOM 3066 N N . LYS A 1 395 ? -3.007 4.982 -2.716 1.00 91.00 395 LYS A N 1
ATOM 3067 C CA . LYS A 1 395 ? -3.203 6.435 -2.868 1.00 91.00 395 LYS A CA 1
ATOM 3068 C C . LYS A 1 395 ? -3.151 6.876 -4.334 1.00 91.00 395 LYS A C 1
ATOM 3070 O O . LYS A 1 395 ? -4.026 7.625 -4.772 1.00 91.00 395 LYS A O 1
ATOM 3075 N N . ALA A 1 396 ? -2.189 6.381 -5.122 1.00 88.06 396 ALA A N 1
ATOM 3076 C CA . ALA A 1 396 ? -2.140 6.713 -6.548 1.00 88.06 396 ALA A CA 1
ATOM 3077 C C . ALA A 1 396 ? -3.313 6.120 -7.328 1.00 88.06 396 ALA A C 1
ATOM 3079 O O . ALA A 1 396 ? -3.869 6.812 -8.175 1.00 88.06 396 ALA A O 1
ATOM 3080 N N . ARG A 1 397 ? -3.735 4.886 -7.017 1.00 91.12 397 ARG A N 1
ATOM 3081 C CA . ARG A 1 397 ? -4.891 4.266 -7.691 1.00 91.12 397 ARG A CA 1
ATOM 3082 C C . ARG A 1 397 ? -6.159 5.088 -7.492 1.00 91.12 397 ARG A C 1
ATOM 3084 O O . ARG A 1 397 ? -6.880 5.337 -8.446 1.00 91.12 397 ARG A O 1
ATOM 3091 N N . LEU A 1 398 ? -6.397 5.564 -6.271 1.00 92.06 398 LEU A N 1
ATOM 3092 C CA . LEU A 1 398 ? -7.520 6.459 -5.974 1.00 92.06 398 LEU A CA 1
ATOM 3093 C C . LEU A 1 398 ? -7.403 7.794 -6.714 1.00 92.06 398 LEU A C 1
ATOM 3095 O O . LEU A 1 398 ? -8.392 8.277 -7.266 1.00 92.06 398 LEU A O 1
ATOM 3099 N N . SER A 1 399 ? -6.189 8.343 -6.797 1.00 90.06 399 SER A N 1
ATOM 3100 C CA . SER A 1 399 ? -5.928 9.598 -7.510 1.00 90.06 399 SER A CA 1
ATOM 3101 C C . SER A 1 399 ? -6.269 9.509 -9.002 1.00 90.06 399 SER A C 1
ATOM 3103 O O . SER A 1 399 ? -6.754 10.492 -9.557 1.00 90.06 399 SER A O 1
ATOM 3105 N N . MET A 1 400 ? -6.102 8.343 -9.645 1.00 90.06 400 MET A N 1
ATOM 3106 C CA . MET A 1 400 ? -6.518 8.143 -11.046 1.00 90.06 400 MET A CA 1
ATOM 3107 C C . MET A 1 400 ? -8.029 8.316 -11.253 1.00 90.06 400 MET A C 1
ATOM 3109 O O . MET A 1 400 ? -8.462 8.674 -12.344 1.00 90.06 400 MET A O 1
ATOM 3113 N N . HIS A 1 401 ? -8.824 8.088 -10.205 1.00 90.00 401 HIS A N 1
ATOM 3114 C CA . HIS A 1 401 ? -10.279 8.282 -10.202 1.00 90.00 401 HIS A CA 1
ATOM 3115 C C . HIS A 1 401 ? -10.704 9.650 -9.671 1.00 90.00 401 HIS A C 1
ATOM 3117 O O . HIS A 1 401 ? -11.886 9.872 -9.416 1.00 90.00 401 HIS A O 1
ATOM 3123 N N . GLY A 1 402 ? -9.751 10.554 -9.427 1.00 90.94 402 GLY A N 1
ATOM 3124 C CA . GLY A 1 402 ? -10.022 11.829 -8.767 1.00 90.94 402 GLY A CA 1
ATOM 3125 C C . GLY A 1 402 ? -10.490 11.677 -7.315 1.00 90.94 402 GLY A C 1
ATOM 3126 O O . GLY A 1 402 ? -11.070 12.611 -6.767 1.00 90.94 402 GLY A O 1
ATOM 3127 N N . ILE A 1 403 ? -10.262 10.519 -6.683 1.00 92.06 403 ILE A N 1
ATOM 3128 C CA . ILE A 1 403 ? -10.588 10.293 -5.274 1.00 92.06 403 ILE A CA 1
ATOM 3129 C C . ILE A 1 403 ? -9.391 10.686 -4.417 1.00 92.06 403 ILE A C 1
ATOM 3131 O O . ILE A 1 403 ? -8.303 10.119 -4.524 1.00 92.06 403 ILE A O 1
ATOM 3135 N N . ARG A 1 404 ? -9.635 11.623 -3.505 1.00 91.38 404 ARG A N 1
ATOM 3136 C CA . ARG A 1 404 ? -8.704 12.060 -2.469 1.00 91.38 404 ARG A CA 1
ATOM 3137 C C . ARG A 1 404 ? -9.227 11.616 -1.111 1.00 91.38 404 ARG A C 1
ATOM 3139 O O . ARG A 1 404 ? -10.336 11.980 -0.735 1.00 91.38 404 ARG A O 1
ATOM 3146 N N . ILE A 1 405 ? -8.456 10.814 -0.376 1.00 90.81 405 ILE A N 1
ATOM 3147 C CA . ILE A 1 405 ? -8.879 10.309 0.945 1.00 90.81 405 ILE A CA 1
ATOM 3148 C C . ILE A 1 405 ? -9.091 11.456 1.941 1.00 90.81 405 ILE A C 1
ATOM 3150 O O . ILE A 1 405 ? -9.961 11.358 2.802 1.00 90.81 405 ILE A O 1
ATOM 3154 N N . GLU A 1 406 ? -8.362 12.562 1.777 1.00 87.44 406 GLU A N 1
ATOM 3155 C CA . GLU A 1 406 ? -8.487 13.779 2.587 1.00 87.44 406 GLU A CA 1
ATOM 3156 C C . GLU A 1 406 ? -9.922 14.323 2.598 1.00 87.44 406 GLU A C 1
ATOM 3158 O O . GLU A 1 406 ? -10.413 14.783 3.629 1.00 87.44 406 GLU A O 1
ATOM 3163 N N . ASP A 1 407 ? -10.639 14.206 1.477 1.00 90.25 407 ASP A N 1
ATOM 3164 C CA . ASP A 1 407 ? -12.013 14.700 1.368 1.00 90.25 407 ASP A CA 1
ATOM 3165 C C . ASP A 1 407 ? -12.983 13.926 2.278 1.00 90.25 407 ASP A C 1
ATOM 3167 O O . ASP A 1 407 ? -14.013 14.463 2.687 1.00 90.25 407 ASP A O 1
ATOM 3171 N N . TYR A 1 408 ? -12.607 12.708 2.683 1.00 90.81 408 TYR A N 1
ATOM 3172 C CA . TYR A 1 408 ? -13.366 11.827 3.574 1.00 90.81 408 TYR A CA 1
ATOM 3173 C C . TYR A 1 408 ? -12.826 11.827 5.013 1.00 90.81 408 TYR A C 1
ATOM 3175 O O . TYR A 1 408 ? -13.409 11.191 5.895 1.00 90.81 408 TYR A O 1
ATOM 3183 N N . CYS A 1 409 ? -11.749 12.564 5.297 1.00 85.12 409 CYS A N 1
ATOM 3184 C CA . CYS A 1 409 ? -11.244 12.747 6.660 1.00 85.12 409 CYS A CA 1
ATOM 3185 C C . CYS A 1 409 ? -12.054 13.778 7.466 1.00 85.12 409 CYS A C 1
ATOM 3187 O O . CYS A 1 409 ? -11.780 13.982 8.646 1.00 85.12 409 CYS A O 1
ATOM 3189 N N . ARG A 1 410 ? -13.055 14.430 6.858 1.00 73.31 410 ARG A N 1
ATOM 3190 C CA . ARG A 1 410 ? -13.893 15.435 7.520 1.00 73.31 410 ARG A CA 1
ATOM 3191 C C . ARG A 1 410 ? -14.850 14.772 8.510 1.00 73.31 410 ARG A C 1
ATOM 3193 O O . ARG A 1 410 ? -15.769 14.062 8.110 1.00 73.31 410 ARG A O 1
ATOM 3200 N N . GLY A 1 411 ? -14.657 15.046 9.790 1.00 56.78 411 GLY A N 1
ATOM 3201 C CA . GLY A 1 411 ? -15.670 14.844 10.814 1.00 56.78 411 GLY A CA 1
ATOM 3202 C C . GLY A 1 411 ? -15.374 15.731 12.013 1.00 56.78 411 GLY A C 1
ATOM 3203 O O . GLY A 1 411 ? -14.210 15.927 12.359 1.00 56.78 411 GLY A O 1
ATOM 3204 N N . ASP A 1 412 ? -16.427 16.285 12.604 1.00 51.31 412 ASP A N 1
ATOM 3205 C CA . ASP A 1 412 ? -16.365 16.977 13.889 1.00 51.31 412 ASP A CA 1
ATOM 3206 C C . ASP A 1 412 ? -16.138 15.906 14.973 1.00 51.31 412 ASP A C 1
ATOM 3208 O O . ASP A 1 412 ? -17.097 15.295 15.450 1.00 51.31 412 ASP A O 1
ATOM 3212 N N . PHE A 1 413 ? -14.878 15.588 15.285 1.00 52.53 413 PHE A N 1
ATOM 3213 C CA . PHE A 1 413 ? -14.512 14.548 16.257 1.00 52.53 413 PHE A CA 1
ATOM 3214 C C . PHE A 1 413 ? -13.842 15.109 17.505 1.00 52.53 413 PHE A C 1
ATOM 3216 O O . PHE A 1 413 ? -12.932 15.956 17.359 1.00 52.53 413 PHE A O 1
#

Organism: NCBI:txid464990

Secondary structure (DSSP, 8-state):
-----------PPPPP--S---SSEEEEEETTEEEEEETTT--SEEEPTTT--EEESTT--TTS---BHHHH-TTHHHHHHHHHHHHS----HHHHHHHHH---HHHHHHHHTT-HHHHHHHHHS-HHHHHHHHHHTT---TTSTTTT-HHHHHHHHHH-TTTSHHHHHHHH---SS-----HHHHHHHHHHHHHS-TTS-HHHH-SS----HHHHHHHHHSSS-HHHHHHHHHHHHHHHHHHHHTS-HHHHHHHHHHHHSHHHHHHHH-GGG--TTTHHHHHHHHHHHHHHHHTTTSSSS-S---HHHHHHHHHHHH--SSTTGGGGGHHHH-S----PBPTTS-B-----SSPSSGGGTTTHHHHHHHHHTT--TTSHHHHHHHHHHHHHHHHHHHHHTT--GGGG-----

Radius of gyration: 22.54 Å; chains: 1; bounding box: 70×56×60 Å

pLDDT: mean 76.88, std 20.52, range [27.92, 98.38]

Sequence (413 aa):
AEQSSHPCDTPERPPPFPQWCFELVQMFVVGKSVTWICCNCKGVSDACEKCGQPVRSATIRKDNFKTCSICFLKNFKKVEKQKHAVITAPRTLSQLQKELEKDTVFRQNAAKAGMLRPFLFLVSLPAVARMQIAINLGWTFLVEACLGDAHAEAWEVISRKGLGLRDRMTRMRDSWLRREVNWYSVLLPLCEELCVPAYMNWSEEFVSPKLSYSEALTECHAASPANIDSLENEFTDKIGKHQRARMSSLQACSLAELKNSEPIRRLLAAPCLQGQAIQPLLSYAIDSSYLLLARRDGSDGTGAVEPQDLLLDVVDCFSGVCAGEKDLFSECLGPRQPGKLGRDGVVSERDENPPGSILNANIGGFWLTMDLLDIDTSAPSGRVLPPVFQMLLHKARLSMHGIRIEDYCRGDF